Protein AF-A0A847N307-F1 (afdb_monomer_lite)

Foldseek 3Di:
DDPDDDADDLVRQLLQQLVCCLPPCAGLPHHVVQFDDQPVPAWDDDWPDIARAQEFAAQDPLQQALSSRLLLVRNPHFEREHHEAWLPACDDADPPQWDQDFWIKGPDRGHVHHLVSSLVRLLSSLLVQQVVVCLSVLLDDDDRNHAYAYEYEDFPVRCPDPSNCLSLVCLQFVVSPVVSVVSLVVVLVCLVVQSNPSHPSGPSSVSCRPVSVVRGRNSHLHYEYDYDQLDDLVRLLVNLLCCCPVVVGAYAYAAALLQCPDVRLCVLCVVVVVPVWADDNVSSVSGDYNVSVLVSQVVSVVSNVVSVHHYAYEQHFFDKTAPPPPRHDDGIITIAAQSQVVSRVVVVVVVCVSVVNPGAYEYEGHDWLVCCVVCVVVVHGNYHYDSNLVDPCRSNRD

Radius of gyration: 20.8 Å; chains: 1; bounding box: 48×49×60 Å

pLDDT: mean 94.67, std 5.97, range [47.53, 98.81]

Secondary structure (DSSP, 8-state):
--SS--PPPHHHHHHHHHHHHHHHSEETTEEGGGS----S---EEETTEEESSSEEE-SSGGGSSHHHHHHHHHTT--EEEPPPB-S--S----S--EEESSSEEES--S-SS-HHHHHHHHHHHHHHHHHHHHHHTTT--SS-S-EEEEEEES-HHHHTSHHHHHHHHHHH-GGGSHHHHHHHHHHHHHHHTTTTTTSTTTTTHHHHTTGGGTS-S-S-SEEEEEPPTT--HHHHHHHHHHHHHTS--EEEEEE-GGGG-HHHHHHHHHHTT-TTS---SHHHHHSPPHHHHHHHHHHHHHHHHHHT--EEEEE--PEEEE--SSSSSSSEEEEESGGGHHHHHHHHHHHHHHTTT-S-EEE-SS--TTTHHHHHHTT--SEEESSGGGSTTGGGG-

Sequence (398 aa):
MGDIMRPVPFSELISRIVGEYRNHHAIFGIAEEQFYQDAGKQSLSVFNQRCSTPVGPAAGPHTQLAQNIIASYLVGGRFIELKTVQVMDTLEIDKPCIDARDEAYNVEWSTEFTLPKAWDEYAKAWIILHVLEAAMHKGKFEKPSFIFNMSVGYNLEGIKTEKMQQYIDSMIDARKDERFNEYLKELEAMLDEGLFEGTPWEGLEKKLKGISTKISANISPSTTLSTMHGCPPKEIEAICTYMLTEKKVDTFVKLNPTLLGFDAVRKILDDLGFDYITLTRENFEHDLQYTDAIAMLHRLVDLAKKEGRGFGVKLTNTLGSVNDQGVLPGNEMYMSGRSLLPISTKVATLLSKEFGGKLPISYSGGATAFTVKDLFESGIRPITLATDMLKPGGYTRL

Structure (mmCIF, N/CA/C/O backbone):
data_AF-A0A847N307-F1
#
_entry.id   AF-A0A847N307-F1
#
loop_
_atom_site.group_PDB
_atom_site.id
_atom_site.type_symbol
_atom_site.label_atom_id
_atom_site.label_alt_id
_atom_site.label_comp_id
_atom_site.label_asym_id
_atom_site.label_entity_id
_atom_site.label_seq_id
_atom_site.pdbx_PDB_ins_code
_atom_site.Cartn_x
_atom_site.Cartn_y
_atom_site.Cartn_z
_atom_site.occupancy
_atom_site.B_iso_or_equiv
_atom_site.auth_seq_id
_atom_site.auth_comp_id
_atom_site.auth_asym_id
_atom_site.auth_atom_id
_atom_site.pdbx_PDB_model_num
ATOM 1 N N . MET A 1 1 ? -3.988 26.256 -1.787 1.00 47.53 1 MET A N 1
ATOM 2 C CA . MET A 1 1 ? -3.373 25.144 -1.030 1.00 47.53 1 MET A CA 1
ATOM 3 C C . MET A 1 1 ? -1.875 25.373 -1.023 1.00 47.53 1 MET A C 1
ATOM 5 O O . MET A 1 1 ? -1.371 25.864 -2.024 1.00 47.53 1 MET A O 1
ATOM 9 N N . GLY A 1 2 ? -1.203 25.126 0.103 1.00 61.72 2 GLY A N 1
ATOM 10 C CA . GLY A 1 2 ? 0.258 25.203 0.170 1.00 61.72 2 GLY A CA 1
ATOM 11 C C . GLY A 1 2 ? 0.904 23.955 -0.428 1.00 61.72 2 GLY A C 1
ATOM 12 O O . GLY A 1 2 ? 0.270 22.909 -0.494 1.00 61.72 2 GLY A O 1
ATOM 13 N N . ASP A 1 3 ? 2.159 24.091 -0.839 1.00 72.56 3 ASP A N 1
ATOM 14 C CA . ASP A 1 3 ? 2.984 23.020 -1.411 1.00 72.56 3 ASP A CA 1
ATOM 15 C C . ASP A 1 3 ? 3.351 21.940 -0.361 1.00 72.56 3 ASP A C 1
ATOM 17 O O . ASP A 1 3 ? 3.541 20.768 -0.670 1.00 72.56 3 ASP A O 1
ATOM 21 N N . ILE A 1 4 ? 3.358 22.322 0.920 1.00 79.31 4 ILE A N 1
ATOM 22 C CA . ILE A 1 4 ? 3.838 21.497 2.032 1.00 79.31 4 ILE A CA 1
ATOM 23 C C . ILE A 1 4 ? 2.687 20.744 2.704 1.00 79.31 4 ILE A C 1
ATOM 25 O O . ILE A 1 4 ? 1.769 21.364 3.255 1.00 79.31 4 ILE A O 1
ATOM 29 N N . MET A 1 5 ? 2.797 19.415 2.771 1.00 83.00 5 MET A N 1
ATOM 30 C CA . MET A 1 5 ? 1.924 18.587 3.605 1.00 83.00 5 MET A CA 1
ATOM 31 C C . MET A 1 5 ? 2.219 18.810 5.095 1.00 83.00 5 MET A C 1
ATOM 33 O O . MET A 1 5 ? 3.369 18.755 5.540 1.00 83.00 5 MET A O 1
ATOM 37 N N . ARG A 1 6 ? 1.173 19.056 5.891 1.00 86.94 6 ARG A N 1
ATOM 38 C CA . ARG A 1 6 ? 1.279 19.262 7.342 1.00 86.94 6 ARG A CA 1
ATOM 39 C C . ARG A 1 6 ? 0.508 18.163 8.077 1.00 86.94 6 ARG A C 1
ATOM 41 O O . ARG A 1 6 ? -0.706 18.093 7.886 1.00 86.94 6 ARG A O 1
ATOM 48 N N . PRO A 1 7 ? 1.184 17.333 8.893 1.00 89.31 7 PRO A N 1
ATOM 49 C CA . PRO A 1 7 ? 0.517 16.367 9.759 1.00 89.31 7 PRO A CA 1
ATOM 50 C C . PRO A 1 7 ? -0.496 17.052 10.677 1.00 89.31 7 PRO A C 1
ATOM 52 O O . PRO A 1 7 ? -0.248 18.159 11.161 1.00 89.31 7 PRO A O 1
ATOM 55 N N . VAL A 1 8 ? -1.620 16.383 10.923 1.00 94.88 8 VAL A N 1
ATOM 56 C CA . VAL A 1 8 ? -2.653 16.841 11.865 1.00 94.88 8 VAL A CA 1
ATOM 57 C C . VAL A 1 8 ? -2.446 16.121 13.204 1.00 94.88 8 VAL A C 1
ATOM 59 O O . VAL A 1 8 ? -2.172 14.916 13.183 1.00 94.88 8 VAL A O 1
ATOM 62 N N . PRO A 1 9 ? -2.541 16.801 14.361 1.00 97.56 9 PRO A N 1
ATOM 63 C CA . PRO A 1 9 ? -2.496 16.148 15.671 1.00 97.56 9 PRO A CA 1
ATOM 64 C C . PRO A 1 9 ? -3.535 15.025 15.811 1.00 97.56 9 PRO A C 1
ATOM 66 O O . PRO A 1 9 ? -4.590 15.056 15.178 1.00 97.56 9 PRO A O 1
ATOM 69 N N . PHE A 1 10 ? -3.247 14.020 16.641 1.00 98.50 10 PHE A N 1
ATOM 70 C CA . PHE A 1 10 ? -4.081 12.818 16.749 1.00 98.50 10 PHE A CA 1
ATOM 71 C C . PHE A 1 10 ? -5.506 13.108 17.253 1.00 98.50 10 PHE A C 1
ATOM 73 O O . PHE A 1 10 ? -6.468 12.738 16.574 1.00 98.50 10 PHE A O 1
ATOM 80 N N . SER A 1 11 ? -5.669 13.832 18.367 1.00 97.75 11 SER A N 1
ATOM 81 C CA . SER A 1 11 ? -6.998 14.252 18.852 1.00 97.75 11 SER A CA 1
ATOM 82 C C . SER A 1 11 ? -7.751 15.133 17.867 1.00 97.75 11 SER A C 1
ATOM 84 O O . SER A 1 11 ? -8.957 14.958 17.699 1.00 97.75 11 SER A O 1
ATOM 86 N N . GLU A 1 12 ? -7.076 16.065 17.191 1.00 97.94 12 GLU A N 1
ATOM 87 C CA . GLU A 1 12 ? -7.709 16.915 16.175 1.00 97.94 12 GLU A CA 1
ATOM 88 C C . GLU A 1 12 ? -8.236 16.083 15.002 1.00 97.94 12 GLU A C 1
ATOM 90 O O . GLU A 1 12 ? -9.338 16.330 14.506 1.00 97.94 12 GLU A O 1
ATOM 95 N N . LEU A 1 13 ? -7.483 15.062 14.583 1.00 98.06 13 LEU A N 1
ATOM 96 C CA . LEU A 1 13 ? -7.886 14.152 13.518 1.00 98.06 13 LEU A CA 1
ATOM 97 C C . LEU A 1 13 ? -9.151 13.372 13.903 1.00 98.06 13 LEU A C 1
ATOM 99 O O . LEU A 1 13 ? -10.107 13.343 13.128 1.00 98.06 13 LEU A O 1
ATOM 103 N N . ILE A 1 14 ? -9.188 12.799 15.108 1.00 98.19 14 ILE A N 1
ATOM 104 C CA . ILE A 1 14 ? -10.363 12.092 15.637 1.00 98.19 14 ILE A CA 1
ATOM 105 C C . ILE A 1 14 ? -11.556 13.042 15.808 1.00 98.19 14 ILE A C 1
ATOM 107 O O . ILE A 1 14 ? -12.666 12.731 15.375 1.00 98.19 14 ILE A O 1
ATOM 111 N N . SER A 1 15 ? -11.332 14.221 16.387 1.00 97.50 15 SER A N 1
ATOM 112 C CA . SER A 1 15 ? -12.376 15.231 16.595 1.00 97.50 15 SER A CA 1
ATOM 113 C C . SER A 1 15 ? -12.992 15.673 15.272 1.00 97.50 15 SER A C 1
ATOM 115 O O . SER A 1 15 ? -14.204 15.865 15.189 1.00 97.50 15 SER A O 1
ATOM 117 N N . ARG A 1 16 ? -12.182 15.784 14.212 1.00 97.88 16 ARG A N 1
ATOM 118 C CA . ARG A 1 16 ? -12.665 16.082 12.863 1.00 97.88 16 ARG A CA 1
ATOM 119 C C . ARG A 1 16 ? -13.508 14.944 12.291 1.00 97.88 16 ARG A C 1
ATOM 121 O O . ARG A 1 16 ? -14.554 15.232 11.726 1.00 97.88 16 ARG A O 1
ATOM 128 N N . ILE A 1 17 ? -13.092 13.687 12.464 1.00 98.44 17 ILE A N 1
ATOM 129 C CA . ILE A 1 17 ? -13.855 12.507 12.021 1.00 98.44 17 ILE A CA 1
ATOM 130 C C . ILE A 1 17 ? -15.239 12.487 12.670 1.00 98.44 17 ILE A C 1
ATOM 132 O O . ILE A 1 17 ? -16.250 12.443 11.975 1.00 98.44 17 ILE A O 1
ATOM 136 N N . VAL A 1 18 ? -15.292 12.565 14.000 1.00 98.19 18 VAL A N 1
ATOM 137 C CA . VAL A 1 18 ? -16.562 12.545 14.735 1.00 98.19 18 VAL A CA 1
ATOM 138 C C . VAL A 1 18 ? -17.382 13.796 14.433 1.00 98.19 18 VAL A C 1
ATOM 140 O O . VAL A 1 18 ? -18.588 13.703 14.227 1.00 98.19 18 VAL A O 1
ATOM 143 N N . GLY A 1 19 ? -16.751 14.970 14.389 1.00 98.25 19 GLY A N 1
ATOM 144 C CA . GLY A 1 19 ? -17.424 16.233 14.108 1.00 98.25 19 GLY A CA 1
ATOM 145 C C . GLY A 1 19 ? -18.057 16.273 12.719 1.00 98.25 19 GLY A C 1
ATOM 146 O O . GLY A 1 19 ? -19.187 16.736 12.581 1.00 98.25 19 GLY A O 1
ATOM 147 N N . GLU A 1 20 ? -17.370 15.767 11.697 1.00 98.44 20 GLU A N 1
ATOM 148 C CA . GLU A 1 20 ? -17.929 15.646 10.350 1.00 98.44 20 GLU A CA 1
ATOM 149 C C . GLU A 1 20 ? -19.064 14.618 10.321 1.00 98.44 20 GLU A C 1
ATOM 151 O O . GLU A 1 20 ? -20.138 14.911 9.797 1.00 98.44 20 GLU A O 1
ATOM 156 N N . TYR A 1 21 ? -18.886 13.471 10.982 1.00 98.31 21 TYR A N 1
ATOM 157 C CA . TYR A 1 21 ? -19.908 12.431 11.021 1.00 98.31 21 TYR A CA 1
ATOM 158 C C . TYR A 1 21 ? -21.184 12.904 11.727 1.00 98.31 21 TYR A C 1
ATOM 160 O O . TYR A 1 21 ? -22.283 12.709 11.215 1.00 98.31 21 TYR A O 1
ATOM 168 N N . ARG A 1 22 ? -21.039 13.626 12.844 1.00 97.94 22 ARG A N 1
ATOM 169 C CA . ARG A 1 22 ? -22.133 14.258 13.597 1.00 97.94 22 ARG A CA 1
ATOM 170 C C . ARG A 1 22 ? -22.952 15.227 12.747 1.00 97.94 22 ARG A C 1
ATOM 172 O O . ARG A 1 22 ? -24.173 15.239 12.829 1.00 97.94 22 ARG A O 1
ATOM 179 N N . ASN A 1 23 ? -22.274 16.086 11.989 1.00 98.06 23 ASN A N 1
ATOM 180 C CA . ASN A 1 23 ? -22.916 17.224 11.330 1.00 98.06 23 ASN A CA 1
ATOM 181 C C . ASN A 1 23 ? -23.351 16.926 9.892 1.00 98.06 23 ASN A C 1
ATOM 183 O O . ASN A 1 23 ? -24.236 17.602 9.365 1.00 98.06 23 ASN A O 1
ATOM 187 N N . HIS A 1 24 ? -22.709 15.957 9.242 1.00 97.75 24 HIS A N 1
ATOM 188 C CA . HIS A 1 24 ? -22.839 15.727 7.806 1.00 97.75 24 HIS A CA 1
ATOM 189 C C . HIS A 1 24 ? -23.024 14.260 7.424 1.00 97.75 24 HIS A C 1
ATOM 191 O O . HIS A 1 24 ? -23.144 13.991 6.233 1.00 97.75 24 HIS A O 1
ATOM 197 N N . HIS A 1 25 ? -23.047 13.323 8.383 1.00 97.19 25 HIS A N 1
ATOM 198 C CA . HIS A 1 25 ? -23.072 11.884 8.092 1.00 97.19 25 HIS A CA 1
ATOM 199 C C . HIS A 1 25 ? -21.971 11.483 7.100 1.00 97.19 25 HIS A C 1
ATOM 201 O O . HIS A 1 25 ? -22.184 10.701 6.180 1.00 97.19 25 HIS A O 1
ATOM 207 N N . ALA A 1 26 ? -20.782 12.065 7.264 1.00 98.12 26 ALA A N 1
ATOM 208 C CA . ALA A 1 26 ? -19.644 11.837 6.388 1.00 98.12 26 ALA A CA 1
ATOM 209 C C . ALA A 1 26 ? -18.333 11.836 7.177 1.00 98.12 26 ALA A C 1
ATOM 211 O O . ALA A 1 26 ? -18.246 12.414 8.258 1.00 98.12 26 ALA A O 1
ATOM 212 N N . ILE A 1 27 ? -17.303 11.194 6.632 1.00 98.31 27 ILE A N 1
ATOM 213 C CA . ILE A 1 27 ? -15.937 11.247 7.158 1.00 98.31 27 ILE A CA 1
ATOM 214 C C . ILE A 1 27 ? -14.988 11.526 5.991 1.00 98.31 27 ILE A C 1
ATOM 216 O O . ILE A 1 27 ? -14.910 10.744 5.044 1.00 98.31 27 ILE A O 1
ATOM 220 N N . PHE A 1 28 ? -14.260 12.642 6.060 1.00 97.06 28 PHE A N 1
ATOM 221 C CA . PHE A 1 28 ? -13.370 13.141 5.008 1.00 97.06 28 PHE A CA 1
ATOM 222 C C . PHE A 1 28 ? -14.027 13.210 3.620 1.00 97.06 28 PHE A C 1
ATOM 224 O O . PHE A 1 28 ? -13.396 12.918 2.604 1.00 97.06 28 PHE A O 1
ATOM 231 N N . GLY A 1 29 ? -15.296 13.613 3.576 1.00 96.00 29 GLY A N 1
ATOM 232 C CA . GLY A 1 29 ? -16.093 13.737 2.359 1.00 96.00 29 GLY A CA 1
ATOM 233 C C . GLY A 1 29 ? -16.649 12.421 1.812 1.00 96.00 29 GLY A C 1
ATOM 234 O O . GLY A 1 29 ? -17.308 12.450 0.776 1.00 96.00 29 GLY A O 1
ATOM 235 N N . ILE A 1 30 ? -16.412 11.285 2.478 1.00 98.12 30 ILE A N 1
ATOM 236 C CA . ILE A 1 30 ? -17.078 10.016 2.167 1.00 98.12 30 ILE A CA 1
ATOM 237 C C . ILE A 1 30 ? -18.378 9.967 2.961 1.00 98.12 30 ILE A C 1
ATOM 239 O O . ILE A 1 30 ? -18.339 9.986 4.192 1.00 98.12 30 ILE A O 1
ATOM 243 N N . ALA A 1 31 ? -19.513 9.927 2.269 1.00 97.56 31 ALA A N 1
ATOM 244 C CA . ALA A 1 31 ? -20.822 9.878 2.910 1.00 97.56 31 ALA A CA 1
ATOM 245 C C . ALA A 1 31 ? -21.094 8.487 3.517 1.00 97.56 31 ALA A C 1
ATOM 247 O O . ALA A 1 31 ? -20.592 7.480 3.015 1.00 97.56 31 ALA A O 1
ATOM 248 N N . GLU A 1 32 ? -21.883 8.420 4.591 1.00 96.88 32 GLU A N 1
ATOM 249 C CA . GLU A 1 32 ? -22.194 7.188 5.333 1.00 96.88 32 GLU A CA 1
ATOM 250 C C . GLU A 1 32 ? -22.771 6.091 4.424 1.00 96.88 32 GLU A C 1
ATOM 252 O O . GLU A 1 32 ? -22.423 4.917 4.555 1.00 96.88 32 GLU A O 1
ATOM 257 N N . GLU A 1 33 ? -23.590 6.460 3.438 1.00 96.06 33 GLU A N 1
ATOM 258 C CA . GLU A 1 33 ? -24.150 5.545 2.440 1.00 96.06 33 GLU A CA 1
ATOM 259 C C . GLU A 1 33 ? -23.103 4.913 1.508 1.00 96.06 33 GLU A C 1
ATOM 261 O O . GLU A 1 33 ? -23.388 3.911 0.850 1.00 96.06 33 GLU A O 1
ATOM 266 N N . GLN A 1 34 ? -21.896 5.480 1.450 1.00 96.62 34 GLN A N 1
ATOM 267 C CA . GLN A 1 34 ? -20.757 4.964 0.687 1.00 96.62 34 GLN A CA 1
ATOM 268 C C . GLN A 1 34 ? -19.828 4.103 1.548 1.00 96.62 34 GLN A C 1
ATOM 270 O O . GLN A 1 34 ? -18.865 3.538 1.027 1.00 96.62 34 GLN A O 1
ATOM 275 N N . PHE A 1 35 ? -20.088 3.989 2.855 1.00 96.75 35 PHE A N 1
ATOM 276 C CA . PHE A 1 35 ? -19.287 3.137 3.721 1.00 96.75 35 PHE A CA 1
ATOM 277 C C . PHE A 1 35 ? -19.501 1.670 3.359 1.00 96.75 35 PHE A C 1
ATOM 279 O O . PHE A 1 35 ? -20.616 1.143 3.396 1.00 96.75 35 PHE A O 1
ATOM 286 N N . TYR A 1 36 ? -18.405 0.984 3.055 1.00 94.81 36 TYR A N 1
ATOM 287 C CA . TYR A 1 36 ? -18.407 -0.442 2.802 1.00 94.81 36 TYR A CA 1
ATOM 288 C C . TYR A 1 36 ? -18.827 -1.202 4.061 1.00 94.81 36 TYR A C 1
ATOM 290 O O . TYR A 1 36 ? -18.170 -1.148 5.104 1.00 94.81 36 TYR A O 1
ATOM 298 N N . GLN A 1 37 ? -19.919 -1.952 3.933 1.00 89.19 37 GLN A N 1
ATOM 299 C CA . GLN A 1 37 ? -20.442 -2.818 4.980 1.00 89.19 37 GLN A CA 1
ATOM 300 C C . GLN A 1 37 ? -19.886 -4.225 4.793 1.00 89.19 37 GLN A C 1
ATOM 302 O O . GLN A 1 37 ? -20.276 -4.957 3.879 1.00 89.19 37 GLN A O 1
ATOM 307 N N . ASP A 1 38 ? -18.975 -4.616 5.678 1.00 82.69 38 ASP A N 1
ATOM 308 C CA . ASP A 1 38 ? -18.403 -5.951 5.651 1.00 82.69 38 ASP A CA 1
ATOM 309 C C . ASP A 1 38 ? -19.452 -6.992 6.063 1.00 82.69 38 ASP A C 1
ATOM 311 O O . ASP A 1 38 ? -19.857 -7.097 7.222 1.00 82.69 38 ASP A O 1
ATOM 315 N N . ALA A 1 39 ? -19.899 -7.795 5.098 1.00 77.12 39 ALA A N 1
ATOM 316 C CA . ALA A 1 39 ? -20.852 -8.869 5.351 1.00 77.12 39 ALA A CA 1
ATOM 317 C C . ALA A 1 39 ? -20.245 -10.050 6.140 1.00 77.12 39 ALA A C 1
ATOM 319 O O . ALA A 1 39 ? -20.971 -10.997 6.454 1.00 77.12 39 ALA A O 1
ATOM 320 N N . GLY A 1 40 ? -18.931 -10.053 6.410 1.00 68.44 40 GLY A N 1
ATOM 321 C CA . GLY A 1 40 ? -18.233 -11.059 7.218 1.00 68.44 40 GLY A CA 1
ATOM 322 C C . GLY A 1 40 ? -18.150 -12.450 6.581 1.00 68.44 40 GLY A C 1
ATOM 323 O O . GLY A 1 40 ? -17.808 -13.426 7.245 1.00 68.44 40 GLY A O 1
ATOM 324 N N . LYS A 1 41 ? -18.498 -12.573 5.294 1.00 68.69 41 LYS A N 1
ATOM 325 C CA . LYS A 1 41 ? -18.540 -13.855 4.565 1.00 68.69 41 LYS A CA 1
ATOM 326 C C . LYS A 1 41 ? -17.239 -14.187 3.844 1.00 68.69 41 LYS A C 1
ATOM 328 O O . LYS A 1 41 ? -17.062 -15.322 3.407 1.00 68.69 41 LYS A O 1
ATOM 333 N N . GLN A 1 42 ? -16.363 -13.204 3.674 1.00 73.25 42 GLN A N 1
ATOM 334 C CA . GLN A 1 42 ? -15.134 -13.331 2.906 1.00 73.25 42 GLN A CA 1
ATOM 335 C C . GLN A 1 42 ? -13.947 -13.030 3.814 1.00 73.25 42 GLN A C 1
ATOM 337 O O . GLN A 1 42 ? -13.958 -12.083 4.593 1.00 73.25 42 GLN A O 1
ATOM 342 N N . SER A 1 43 ? -12.928 -13.878 3.741 1.00 82.81 43 SER A N 1
ATOM 343 C CA . SER A 1 43 ? -11.650 -13.640 4.395 1.00 82.81 43 SER A CA 1
ATOM 344 C C . SER A 1 43 ? -10.554 -14.106 3.458 1.00 82.81 43 SER A C 1
ATOM 346 O O . SER A 1 43 ? -10.595 -15.224 2.937 1.00 82.81 43 SER A O 1
ATOM 348 N N . LEU A 1 44 ? -9.591 -13.225 3.227 1.00 89.12 44 LEU A N 1
ATOM 349 C CA . LEU A 1 44 ? -8.388 -13.502 2.477 1.00 89.12 44 LEU A CA 1
ATOM 350 C C . LEU A 1 44 ? -7.205 -13.554 3.438 1.00 89.12 44 LEU A C 1
ATOM 352 O O . LEU A 1 44 ? -7.044 -12.662 4.266 1.00 89.12 44 LEU A O 1
ATOM 356 N N . SER A 1 45 ? -6.345 -14.557 3.278 1.00 92.50 45 SER A N 1
ATOM 357 C CA . SER A 1 45 ? -5.024 -14.551 3.899 1.00 92.50 45 SER A CA 1
ATOM 358 C C . SER A 1 45 ? -3.992 -13.955 2.946 1.00 92.50 45 SER A C 1
ATOM 360 O O . SER A 1 45 ? -3.879 -14.400 1.803 1.00 92.50 45 SER A O 1
ATOM 362 N N . VAL A 1 46 ? -3.211 -12.995 3.435 1.00 93.81 46 VAL A N 1
ATOM 363 C CA . VAL A 1 46 ? -1.971 -12.545 2.795 1.00 93.81 46 VAL A CA 1
ATOM 364 C C . VAL A 1 46 ? -0.845 -12.894 3.756 1.00 93.81 46 VAL A C 1
ATOM 366 O O . VAL A 1 46 ? -0.780 -12.363 4.864 1.00 93.81 46 VAL A O 1
ATOM 369 N N . PHE A 1 47 ? -0.015 -13.858 3.357 1.00 93.81 47 PHE A N 1
ATOM 370 C CA . PHE A 1 47 ? 0.921 -14.533 4.257 1.00 93.81 47 PHE A CA 1
ATOM 371 C C . PHE A 1 47 ? 0.215 -15.016 5.541 1.00 93.81 47 PHE A C 1
ATOM 373 O O . PHE A 1 47 ? -0.744 -15.786 5.455 1.00 93.81 47 PHE A O 1
ATOM 380 N N . ASN A 1 48 ? 0.657 -14.559 6.717 1.00 91.12 48 ASN A N 1
ATOM 381 C CA . ASN A 1 48 ? 0.083 -14.915 8.019 1.00 91.12 48 ASN A CA 1
ATOM 382 C C . ASN A 1 48 ? -0.988 -13.929 8.525 1.00 91.12 48 ASN A C 1
ATOM 384 O O . ASN A 1 48 ? -1.505 -14.091 9.632 1.00 91.12 48 ASN A O 1
ATOM 388 N N . GLN A 1 49 ? -1.324 -12.905 7.738 1.00 93.50 49 GLN A N 1
ATOM 389 C CA . GLN A 1 49 ? -2.325 -11.895 8.077 1.00 93.50 49 GLN A CA 1
ATOM 390 C C . GLN A 1 49 ? -3.642 -12.162 7.343 1.00 93.50 49 GLN A C 1
ATOM 392 O O . GLN A 1 49 ? -3.678 -12.906 6.361 1.00 93.50 49 GLN A O 1
ATOM 397 N N . ARG A 1 50 ? -4.738 -11.557 7.817 1.00 92.75 50 ARG A N 1
ATOM 398 C CA . ARG A 1 50 ? -6.060 -11.664 7.189 1.00 92.75 50 ARG A CA 1
ATOM 399 C C . ARG A 1 50 ? -6.655 -10.294 6.913 1.00 92.75 50 ARG A C 1
ATOM 401 O O . ARG A 1 50 ? -6.521 -9.398 7.736 1.00 92.75 50 ARG A O 1
ATOM 408 N N . CYS A 1 51 ? -7.350 -10.182 5.792 1.00 93.06 51 CYS A N 1
ATOM 409 C CA . CYS A 1 51 ? -8.197 -9.048 5.455 1.00 93.06 51 CYS A CA 1
ATOM 410 C C . CYS A 1 51 ? -9.556 -9.530 4.928 1.00 93.06 51 CYS A C 1
ATOM 412 O O . CYS A 1 51 ? -9.677 -1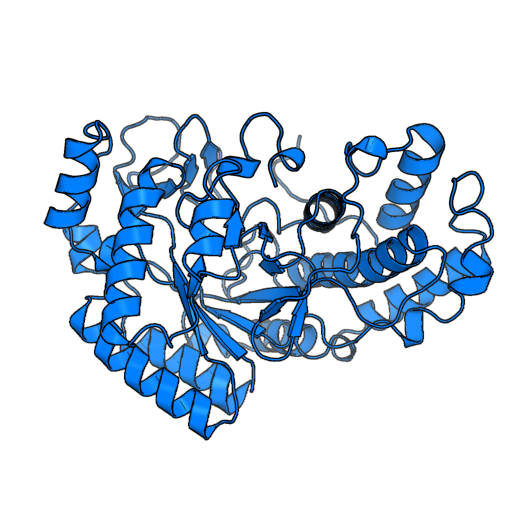0.672 4.473 1.00 93.06 51 CYS A O 1
ATOM 414 N N . SER A 1 52 ? -10.594 -8.698 5.007 1.00 92.56 52 SER A N 1
ATOM 415 C CA . SER A 1 52 ? -11.941 -9.091 4.561 1.00 92.56 52 SER A CA 1
ATOM 416 C C . SER A 1 52 ? -12.232 -8.826 3.085 1.00 92.56 52 SER A C 1
ATOM 418 O O . SER A 1 52 ? -13.103 -9.473 2.506 1.00 92.56 52 SER A O 1
ATOM 420 N N . THR A 1 53 ? -11.454 -7.955 2.440 1.00 92.62 53 THR A N 1
ATOM 421 C CA . THR A 1 53 ? -11.483 -7.730 0.988 1.00 92.62 53 THR A CA 1
ATOM 422 C C . THR A 1 53 ? -10.078 -7.911 0.396 1.00 92.62 53 THR A C 1
ATOM 424 O O . THR A 1 53 ? -9.079 -7.696 1.090 1.00 92.62 53 THR A O 1
ATOM 427 N N . PRO A 1 54 ? -9.953 -8.328 -0.879 1.00 91.69 54 PRO A N 1
ATOM 428 C CA . PRO A 1 54 ? -8.656 -8.486 -1.535 1.00 91.69 54 PRO A CA 1
ATOM 429 C C . PRO A 1 54 ? -8.082 -7.169 -2.076 1.00 91.69 54 PRO A C 1
ATOM 431 O O . PRO A 1 54 ? -7.043 -7.211 -2.735 1.00 91.69 54 PRO A O 1
ATOM 434 N N . VAL A 1 55 ? -8.760 -6.036 -1.850 1.00 95.69 55 VAL A N 1
ATOM 435 C CA . VAL A 1 55 ? -8.470 -4.750 -2.494 1.00 95.69 55 VAL A CA 1
ATOM 436 C C . VAL A 1 55 ? -7.964 -3.700 -1.513 1.00 95.69 55 VAL A C 1
ATOM 438 O O . VAL A 1 55 ? -8.244 -3.753 -0.313 1.00 95.69 55 VAL A O 1
ATOM 441 N N . GLY A 1 56 ? -7.239 -2.712 -2.019 1.00 97.38 56 GLY A N 1
ATOM 442 C CA . GLY A 1 56 ? -6.897 -1.520 -1.255 1.00 97.38 56 GLY A CA 1
ATOM 443 C C . GLY A 1 56 ? -6.059 -0.519 -2.043 1.00 97.38 56 GLY A C 1
ATOM 444 O O . GLY A 1 56 ? -5.844 -0.697 -3.242 1.00 97.38 56 GLY A O 1
ATOM 445 N N . PRO A 1 57 ? -5.601 0.560 -1.404 1.00 98.12 57 PRO A N 1
ATOM 446 C CA . PRO A 1 57 ? -4.753 1.542 -2.060 1.00 98.12 57 PRO A CA 1
ATOM 447 C C . PRO A 1 57 ? -3.306 1.027 -2.191 1.00 98.12 57 PRO A C 1
ATOM 449 O O . PRO A 1 57 ? -2.784 0.355 -1.297 1.00 98.12 57 PRO A O 1
ATOM 452 N N . ALA A 1 58 ? -2.658 1.327 -3.318 1.00 97.06 58 ALA A N 1
ATOM 453 C CA . ALA A 1 58 ? -1.244 1.013 -3.548 1.00 97.06 58 ALA A CA 1
ATOM 454 C C . ALA A 1 58 ? -0.325 2.038 -2.866 1.00 97.06 58 ALA A C 1
ATOM 456 O O . ALA A 1 58 ? -0.773 3.139 -2.539 1.00 97.06 58 ALA A O 1
ATOM 457 N N . ALA A 1 59 ? 0.972 1.727 -2.733 1.00 94.94 59 ALA A N 1
ATOM 458 C CA . ALA A 1 59 ? 1.972 2.713 -2.316 1.00 94.94 59 ALA A CA 1
ATOM 459 C C . ALA A 1 59 ? 1.958 3.926 -3.266 1.00 94.94 59 ALA A C 1
ATOM 461 O O . ALA A 1 59 ? 2.449 3.850 -4.394 1.00 94.94 59 ALA A O 1
ATOM 462 N N . GLY A 1 60 ? 1.395 5.049 -2.814 1.00 92.50 60 GLY A N 1
ATOM 463 C CA . GLY A 1 60 ? 1.098 6.194 -3.672 1.00 92.50 60 GLY A CA 1
ATOM 464 C C . GLY A 1 60 ? 0.429 7.349 -2.917 1.00 92.50 60 GLY A C 1
ATOM 465 O O . GLY A 1 60 ? 0.466 7.381 -1.686 1.00 92.50 60 GLY A O 1
ATOM 466 N N . PRO A 1 61 ? -0.179 8.319 -3.626 1.00 91.62 61 PRO A N 1
ATOM 467 C CA . PRO A 1 61 ? -0.786 9.502 -3.003 1.00 91.62 61 PRO A CA 1
ATOM 468 C C . PRO A 1 61 ? -1.847 9.176 -1.935 1.00 91.62 61 PRO A C 1
ATOM 470 O O . PRO A 1 61 ? -1.962 9.870 -0.922 1.00 91.62 61 PRO A O 1
ATOM 473 N N . HIS A 1 62 ? -2.599 8.088 -2.126 1.00 95.38 62 HIS A N 1
ATOM 474 C CA . HIS A 1 62 ? -3.676 7.653 -1.227 1.00 95.38 62 HIS A CA 1
ATOM 475 C C . HIS A 1 62 ? -3.191 7.051 0.096 1.00 95.38 62 HIS A C 1
ATOM 477 O O . HIS A 1 62 ? -3.998 6.856 0.999 1.00 95.38 62 HIS A O 1
ATOM 483 N N . THR A 1 63 ? -1.895 6.768 0.245 1.00 95.88 63 THR A N 1
ATOM 484 C CA . THR A 1 63 ? -1.339 6.124 1.449 1.00 95.88 63 THR A CA 1
ATOM 485 C C . THR A 1 63 ? -0.229 6.931 2.107 1.00 95.88 63 THR A C 1
ATOM 487 O O . THR A 1 63 ? 0.628 6.377 2.786 1.00 95.88 63 THR A O 1
ATOM 490 N N . GLN A 1 64 ? -0.255 8.251 1.909 1.00 93.00 64 GLN A N 1
ATOM 491 C CA . GLN A 1 64 ? 0.687 9.203 2.501 1.00 93.00 64 GLN A CA 1
ATOM 492 C C . GLN A 1 64 ? 0.153 9.888 3.770 1.00 93.00 64 GLN A C 1
ATOM 494 O O . GLN A 1 64 ? 0.922 10.165 4.683 1.00 93.00 64 GLN A O 1
ATOM 499 N N . LEU A 1 65 ? -1.154 10.153 3.827 1.00 95.69 65 LEU A N 1
ATOM 500 C CA . LEU A 1 65 ? -1.819 10.841 4.937 1.00 95.69 65 LEU A CA 1
ATOM 501 C C . LEU A 1 65 ? -2.765 9.887 5.663 1.00 95.69 65 LEU A C 1
ATOM 503 O O . LEU A 1 65 ? -3.438 9.078 5.016 1.00 95.69 65 LEU A O 1
ATOM 507 N N . ALA A 1 66 ? -2.897 10.037 6.980 1.00 98.06 66 ALA A N 1
ATOM 508 C CA . ALA A 1 66 ? -3.826 9.243 7.773 1.00 98.06 66 ALA A CA 1
ATOM 509 C C . ALA A 1 66 ? -5.270 9.401 7.273 1.00 98.06 66 ALA A C 1
ATOM 511 O O . ALA A 1 66 ? -5.988 8.410 7.154 1.00 98.06 66 ALA A O 1
ATOM 512 N N . GLN A 1 67 ? -5.674 10.619 6.883 1.00 97.44 67 GLN A N 1
ATOM 513 C CA . GLN A 1 67 ? -6.996 10.885 6.302 1.00 97.44 67 GLN A CA 1
ATOM 514 C C . GLN A 1 67 ? -7.245 10.053 5.039 1.00 97.44 67 GLN A C 1
ATOM 516 O O . GLN A 1 67 ? -8.322 9.486 4.878 1.00 97.44 67 GLN A O 1
ATOM 521 N N . ASN A 1 68 ? -6.245 9.958 4.158 1.00 97.25 68 ASN A N 1
ATOM 522 C CA . ASN A 1 68 ? -6.359 9.245 2.885 1.00 97.25 68 ASN A CA 1
ATOM 523 C C . ASN A 1 68 ? -6.466 7.728 3.103 1.00 97.25 68 ASN A C 1
ATOM 525 O O . ASN A 1 68 ? -7.252 7.046 2.439 1.00 97.25 68 ASN A O 1
ATOM 529 N N . ILE A 1 69 ? -5.718 7.208 4.080 1.00 98.62 69 ILE A N 1
ATOM 530 C CA . ILE A 1 69 ? -5.788 5.804 4.491 1.00 98.62 69 ILE A CA 1
ATOM 531 C C . ILE A 1 69 ? -7.170 5.492 5.081 1.00 98.62 69 ILE A C 1
ATOM 533 O O . ILE A 1 69 ? -7.789 4.497 4.703 1.00 98.62 69 ILE A O 1
ATOM 537 N N . ILE A 1 70 ? -7.684 6.364 5.955 1.00 98.69 70 ILE A N 1
ATOM 538 C CA . ILE A 1 70 ? -9.014 6.220 6.559 1.00 98.69 70 ILE A CA 1
ATOM 539 C C . ILE A 1 70 ? -10.107 6.272 5.488 1.00 98.69 70 ILE A C 1
ATOM 541 O O . ILE A 1 70 ? -10.961 5.390 5.455 1.00 98.69 70 ILE A O 1
ATOM 545 N N . ALA A 1 71 ? -10.048 7.232 4.562 1.00 98.38 71 ALA A N 1
ATOM 546 C CA . ALA A 1 71 ? -10.990 7.325 3.448 1.00 98.38 71 ALA A CA 1
ATOM 547 C C . ALA A 1 71 ? -10.982 6.054 2.581 1.00 98.38 71 ALA A C 1
ATOM 549 O O . ALA A 1 71 ? -12.043 5.531 2.251 1.00 98.38 71 ALA A O 1
ATOM 550 N N . SER A 1 72 ? -9.797 5.506 2.286 1.00 98.31 72 SER A N 1
ATOM 551 C CA . SER A 1 72 ? -9.655 4.245 1.542 1.00 98.31 72 SER A CA 1
ATOM 552 C C . SER A 1 72 ? -10.265 3.052 2.284 1.00 98.31 72 SER A C 1
ATOM 554 O O . SER A 1 72 ? -10.859 2.173 1.662 1.00 98.31 72 SER A O 1
ATOM 556 N N . TYR A 1 73 ? -10.138 3.005 3.612 1.00 98.25 73 TYR A N 1
ATOM 557 C CA . TYR A 1 73 ? -10.767 1.966 4.426 1.00 98.25 73 TYR A CA 1
ATOM 558 C C . TYR A 1 73 ? -12.294 2.082 4.419 1.00 98.25 73 TYR A C 1
ATOM 560 O O . TYR A 1 73 ? -12.980 1.072 4.250 1.00 98.25 73 TYR A O 1
ATOM 568 N N . LEU A 1 74 ? -12.835 3.293 4.573 1.00 98.06 74 LEU A N 1
ATOM 569 C CA . LEU A 1 74 ? -14.282 3.512 4.634 1.00 98.06 74 LEU A CA 1
ATOM 570 C C . LEU A 1 74 ? -14.996 2.972 3.394 1.00 98.06 74 LEU A C 1
ATOM 572 O O . LEU A 1 74 ? -16.068 2.400 3.528 1.00 98.06 74 LEU A O 1
ATOM 576 N N . VAL A 1 75 ? -14.373 3.052 2.218 1.00 97.12 75 VAL A N 1
ATOM 577 C CA . VAL A 1 75 ? -14.931 2.554 0.947 1.00 97.12 75 VAL A CA 1
ATOM 578 C C . VAL A 1 75 ? -14.571 1.095 0.623 1.00 97.12 75 VAL A C 1
ATOM 580 O O . VAL A 1 75 ? -14.874 0.616 -0.458 1.00 97.12 75 VAL A O 1
ATOM 583 N N . GLY A 1 76 ? -13.958 0.349 1.549 1.00 95.50 76 GLY A N 1
ATOM 584 C CA . GLY A 1 76 ? -13.761 -1.105 1.401 1.00 95.50 76 GLY A CA 1
ATOM 585 C C . GLY A 1 76 ? -12.320 -1.567 1.194 1.00 95.50 76 GLY A C 1
ATOM 586 O O . GLY A 1 76 ? -12.076 -2.772 1.099 1.00 95.50 76 GLY A O 1
ATOM 587 N N . GLY A 1 77 ? -11.343 -0.657 1.196 1.00 96.81 77 GLY A N 1
ATOM 588 C CA . GLY A 1 77 ? -9.925 -1.010 1.185 1.00 96.81 77 GLY A CA 1
ATOM 589 C C . GLY A 1 77 ? -9.515 -1.764 2.449 1.00 96.81 77 GLY A C 1
ATOM 590 O O . GLY A 1 77 ? -9.722 -1.284 3.565 1.00 96.81 77 GLY A O 1
ATOM 591 N N . ARG A 1 78 ? -8.940 -2.960 2.296 1.00 96.50 78 ARG A N 1
ATOM 592 C CA . ARG A 1 78 ? -8.475 -3.794 3.418 1.00 96.50 78 ARG A CA 1
ATOM 593 C C . ARG A 1 78 ? -7.032 -4.264 3.283 1.00 96.50 78 ARG A C 1
ATOM 595 O O . ARG A 1 78 ? -6.462 -4.682 4.283 1.00 96.50 78 ARG A O 1
ATOM 602 N N . PHE A 1 79 ? -6.409 -4.157 2.113 1.00 97.56 79 PHE A N 1
ATOM 603 C CA . PHE A 1 79 ? -4.957 -4.300 1.975 1.00 97.56 79 PHE A CA 1
ATOM 604 C C . PHE A 1 79 ? -4.328 -2.941 1.659 1.00 97.56 79 PHE A C 1
ATOM 606 O O . PHE A 1 79 ? -4.340 -2.493 0.516 1.00 97.56 79 PHE A O 1
ATOM 613 N N . ILE A 1 80 ? -3.821 -2.261 2.685 1.00 98.50 80 ILE A N 1
ATOM 614 C CA . ILE A 1 80 ? -3.298 -0.897 2.593 1.00 98.50 80 ILE A CA 1
ATOM 615 C C . ILE A 1 80 ? -1.786 -0.975 2.439 1.00 98.50 80 ILE A C 1
ATOM 617 O O . ILE A 1 80 ? -1.060 -1.302 3.381 1.00 98.50 80 ILE A O 1
ATOM 621 N N . GLU A 1 81 ? -1.309 -0.673 1.237 1.00 97.94 81 GLU A N 1
ATOM 622 C CA . GLU A 1 81 ? 0.118 -0.584 0.977 1.00 97.94 81 GLU A CA 1
ATOM 623 C C . GLU A 1 81 ? 0.605 0.848 1.196 1.00 97.94 81 GLU A C 1
ATOM 625 O O . GLU A 1 81 ? 0.256 1.771 0.460 1.00 97.94 81 GLU A O 1
ATOM 630 N N . LEU A 1 82 ? 1.402 1.033 2.242 1.00 97.94 82 LEU A N 1
ATOM 631 C CA . LEU A 1 82 ? 1.841 2.350 2.694 1.00 97.94 82 LEU A CA 1
ATOM 632 C C . LEU A 1 82 ? 2.825 2.973 1.702 1.00 97.94 82 LEU A C 1
ATOM 634 O O . LEU A 1 82 ? 3.582 2.263 1.036 1.00 97.94 82 LEU A O 1
ATOM 638 N N . LYS A 1 83 ? 2.831 4.307 1.597 1.00 95.62 83 LYS A N 1
ATOM 639 C CA . LYS A 1 83 ? 3.730 5.021 0.684 1.00 95.62 83 LYS A CA 1
ATOM 640 C C . LYS A 1 83 ? 5.187 4.678 1.012 1.00 95.62 83 LYS A C 1
ATOM 642 O O . LYS A 1 83 ? 5.596 4.682 2.174 1.00 95.62 83 LYS A O 1
ATOM 647 N N . THR A 1 84 ? 5.955 4.385 -0.039 1.00 94.69 84 THR A N 1
ATOM 648 C CA . THR A 1 84 ? 7.361 3.985 0.062 1.00 94.69 84 THR A CA 1
ATOM 649 C C . THR A 1 84 ? 8.186 5.038 0.785 1.00 94.69 84 THR A C 1
ATOM 651 O O . THR A 1 84 ? 8.244 6.193 0.353 1.00 94.69 84 THR A O 1
ATOM 654 N N . VAL A 1 85 ? 8.872 4.607 1.840 1.00 94.81 85 VAL A N 1
ATOM 655 C CA . VAL A 1 85 ? 9.873 5.413 2.535 1.00 94.81 85 VAL A CA 1
ATOM 656 C C . VAL A 1 85 ? 11.291 5.035 2.113 1.00 94.81 85 VAL A C 1
ATOM 658 O O . VAL A 1 85 ? 11.558 3.902 1.700 1.00 94.81 85 VAL A O 1
ATOM 661 N N . GLN A 1 86 ? 12.211 5.988 2.226 1.00 92.62 86 GLN A N 1
ATOM 662 C CA . GLN A 1 86 ? 13.621 5.793 1.906 1.00 92.62 86 GLN A CA 1
ATOM 663 C C . GLN A 1 86 ? 14.525 6.659 2.786 1.00 92.62 86 GLN A C 1
ATOM 665 O O . GLN A 1 86 ? 14.061 7.543 3.502 1.00 92.62 86 GLN A O 1
ATOM 670 N N . VAL A 1 87 ? 15.837 6.425 2.697 1.00 91.38 87 VAL A N 1
ATOM 671 C CA . VAL A 1 87 ? 16.841 7.194 3.446 1.00 91.38 87 VAL A CA 1
ATOM 672 C C . VAL A 1 87 ? 16.893 8.671 3.028 1.00 91.38 87 VAL A C 1
ATOM 674 O O . VAL A 1 87 ? 17.267 9.512 3.838 1.00 91.38 87 VAL A O 1
ATOM 677 N N . MET A 1 88 ? 16.521 9.020 1.797 1.00 87.50 88 MET A N 1
ATOM 678 C CA . MET A 1 88 ? 16.410 10.415 1.354 1.00 87.50 88 MET A CA 1
ATOM 679 C C . MET A 1 88 ? 14.998 10.936 1.645 1.00 87.50 88 MET A C 1
ATOM 681 O O . MET A 1 88 ? 14.105 10.799 0.817 1.00 87.50 88 MET A O 1
ATOM 685 N N . ASP A 1 89 ? 14.793 11.497 2.837 1.00 84.19 89 ASP A N 1
ATOM 686 C CA . ASP A 1 89 ? 13.469 11.843 3.378 1.00 84.19 89 ASP A CA 1
ATOM 687 C C . ASP A 1 89 ? 13.224 13.360 3.518 1.00 84.19 89 ASP A C 1
ATOM 689 O O . ASP A 1 89 ? 12.285 13.800 4.178 1.00 84.19 89 ASP A O 1
ATOM 693 N N . THR A 1 90 ? 14.070 14.164 2.872 1.00 83.75 90 THR A N 1
ATOM 694 C CA . THR A 1 90 ? 13.962 15.629 2.761 1.00 83.75 90 THR A CA 1
ATOM 695 C C . THR A 1 90 ? 14.124 16.052 1.301 1.00 83.75 90 THR A C 1
ATOM 697 O O . THR A 1 90 ? 15.046 16.791 0.957 1.00 83.75 90 THR A O 1
ATOM 700 N N . LEU A 1 91 ? 13.292 15.494 0.423 1.00 76.31 91 LEU A N 1
ATOM 701 C CA . LEU A 1 91 ? 13.341 15.785 -1.007 1.00 76.31 91 LEU A CA 1
ATOM 702 C C . LEU A 1 91 ? 12.605 17.082 -1.335 1.00 76.31 91 LEU A C 1
ATOM 704 O O . LEU A 1 91 ? 11.503 17.321 -0.842 1.00 76.31 91 LEU A O 1
ATOM 708 N N . GLU A 1 92 ? 13.197 17.875 -2.221 1.00 81.00 92 GLU A N 1
ATOM 709 C CA . GLU A 1 92 ? 12.488 18.923 -2.947 1.00 81.00 92 GLU A CA 1
ATOM 710 C C . GLU A 1 92 ? 11.934 18.309 -4.233 1.00 81.00 92 GLU A C 1
ATOM 712 O O . GLU A 1 92 ? 12.658 17.653 -4.983 1.00 81.00 92 GLU A O 1
ATOM 717 N N . ILE A 1 93 ? 10.628 18.458 -4.444 1.00 81.75 93 ILE A N 1
ATOM 718 C CA . ILE A 1 93 ? 9.910 17.839 -5.557 1.00 81.75 93 ILE A CA 1
ATOM 719 C C . ILE A 1 93 ? 9.392 18.952 -6.451 1.00 81.75 93 ILE A C 1
ATOM 721 O O . ILE A 1 93 ? 8.571 19.760 -6.017 1.00 81.75 93 ILE A O 1
ATOM 725 N N . ASP A 1 94 ? 9.835 18.959 -7.704 1.00 87.06 94 ASP A N 1
ATOM 726 C CA . ASP A 1 94 ? 9.324 19.890 -8.702 1.00 87.06 94 ASP A CA 1
ATOM 727 C C . ASP A 1 94 ? 7.844 19.602 -8.990 1.00 87.06 94 ASP A C 1
ATOM 729 O O . ASP A 1 94 ? 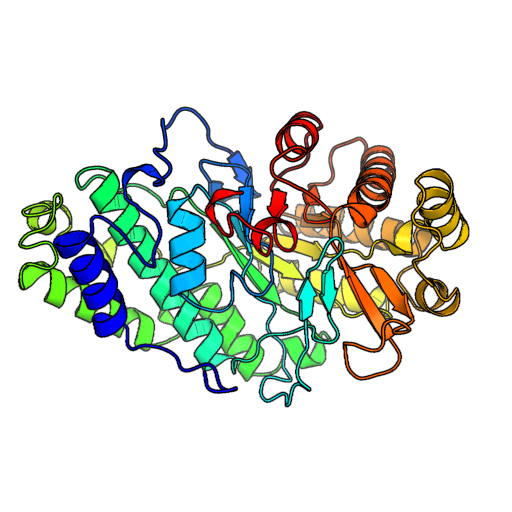7.442 18.454 -9.208 1.00 87.06 94 ASP A O 1
ATOM 733 N N . LYS A 1 95 ? 7.017 20.655 -8.992 1.00 88.25 95 LYS A N 1
ATOM 734 C CA . LYS A 1 95 ? 5.563 20.556 -9.193 1.00 88.25 95 LYS A CA 1
ATOM 735 C C . LYS A 1 95 ? 5.126 21.240 -10.499 1.00 88.25 95 LYS A C 1
ATOM 737 O O . LYS A 1 95 ? 5.668 22.291 -10.837 1.00 88.25 95 LYS A O 1
ATOM 742 N N . PRO A 1 96 ? 4.113 20.702 -11.208 1.00 91.56 96 PRO A N 1
ATOM 743 C CA . PRO A 1 96 ? 3.351 19.491 -10.884 1.00 91.56 96 PRO A CA 1
ATOM 744 C C . PRO A 1 96 ? 4.190 18.214 -11.045 1.00 91.56 96 PRO A C 1
ATOM 746 O O . PRO A 1 96 ? 4.963 18.092 -11.986 1.00 91.56 96 PRO A O 1
ATOM 749 N N . CYS A 1 97 ? 4.021 17.257 -10.127 1.00 91.25 97 CYS A N 1
ATOM 750 C CA . CYS A 1 97 ? 4.774 15.996 -10.124 1.00 91.25 97 CYS A CA 1
ATOM 751 C C . CYS A 1 97 ? 3.950 14.774 -10.567 1.00 91.25 97 CYS A C 1
ATOM 753 O O . CYS A 1 97 ? 4.509 13.689 -10.741 1.00 91.25 97 CYS A O 1
ATOM 755 N N . ILE A 1 98 ? 2.633 14.944 -10.732 1.00 93.31 98 ILE A N 1
ATOM 756 C CA . ILE A 1 98 ? 1.681 13.922 -11.177 1.00 93.31 98 ILE A CA 1
ATOM 757 C C . ILE A 1 98 ? 0.699 14.564 -12.160 1.00 93.31 98 ILE A C 1
ATOM 759 O O . ILE A 1 98 ? 0.120 15.610 -11.868 1.00 93.31 98 ILE A O 1
ATOM 763 N N . ASP A 1 99 ? 0.473 13.902 -13.288 1.00 94.19 99 ASP A N 1
ATOM 764 C CA . ASP A 1 99 ? -0.562 14.215 -14.270 1.00 94.19 99 ASP A CA 1
ATOM 765 C C . ASP A 1 99 ? -1.411 12.960 -14.501 1.00 94.19 99 ASP A C 1
ATOM 767 O O . ASP A 1 99 ? -0.903 11.966 -15.006 1.00 94.19 99 ASP A O 1
ATOM 771 N N . ALA A 1 100 ? -2.685 12.971 -14.097 1.00 93.25 100 ALA A N 1
ATOM 772 C CA . ALA A 1 100 ? -3.560 11.792 -14.081 1.00 93.25 100 ALA A CA 1
ATOM 773 C C . ALA A 1 100 ? -4.822 11.991 -14.936 1.00 93.25 100 ALA A C 1
ATOM 775 O O . ALA A 1 100 ? -5.941 11.979 -14.423 1.00 93.25 100 ALA A O 1
ATOM 776 N N . ARG A 1 101 ? -4.632 12.199 -16.245 1.00 87.62 101 ARG A N 1
ATOM 777 C CA . ARG A 1 101 ? -5.717 12.384 -17.224 1.00 87.62 101 ARG A CA 1
ATOM 778 C C . ARG A 1 101 ? -6.401 11.053 -17.554 1.00 87.62 101 ARG A C 1
ATOM 780 O O . ARG A 1 101 ? -7.407 10.703 -16.938 1.00 87.62 101 ARG A O 1
ATOM 787 N N . ASP A 1 102 ? -5.863 10.306 -18.516 1.00 85.69 102 ASP A N 1
ATOM 788 C CA . ASP A 1 102 ? -6.336 8.956 -18.838 1.00 85.69 102 ASP A CA 1
ATOM 789 C C . ASP A 1 102 ? -5.344 7.903 -18.335 1.00 85.69 102 ASP A C 1
ATOM 791 O O . ASP A 1 102 ? -5.623 7.190 -17.364 1.00 85.69 102 ASP A O 1
ATOM 795 N N . GLU A 1 103 ? -4.150 7.859 -18.914 1.00 92.88 103 GLU A N 1
ATOM 796 C CA . GLU A 1 103 ? -2.969 7.381 -18.205 1.00 92.88 103 GLU A CA 1
ATOM 797 C C . GLU A 1 103 ? -2.585 8.383 -17.110 1.00 92.88 103 GLU A C 1
ATOM 799 O O . GLU A 1 103 ? -2.932 9.567 -17.170 1.00 92.88 103 GLU A O 1
ATOM 804 N N . ALA A 1 104 ? -1.871 7.897 -16.097 1.00 95.06 104 ALA A N 1
ATOM 805 C CA . ALA A 1 104 ? -1.212 8.773 -15.146 1.00 95.06 104 ALA A CA 1
ATOM 806 C C . ALA A 1 104 ? 0.297 8.707 -15.319 1.00 95.06 104 ALA A C 1
ATOM 808 O O . ALA A 1 104 ? 0.864 7.625 -15.455 1.00 95.06 104 ALA A O 1
ATOM 809 N N . TYR A 1 105 ? 0.923 9.870 -15.261 1.00 95.50 105 TYR A N 1
ATOM 810 C CA . TYR A 1 105 ? 2.356 10.061 -15.347 1.00 95.50 105 TYR A CA 1
ATOM 811 C C . TYR A 1 105 ? 2.842 10.729 -14.069 1.00 95.50 105 TYR A C 1
ATOM 813 O O . TYR A 1 105 ? 2.197 11.645 -13.558 1.00 95.50 105 TYR A O 1
ATOM 821 N N . ASN A 1 106 ? 3.975 10.278 -13.546 1.00 93.88 106 ASN A N 1
ATOM 822 C CA . ASN A 1 106 ? 4.644 10.911 -12.416 1.00 93.88 106 ASN A CA 1
ATOM 823 C C . ASN A 1 106 ? 6.145 11.064 -12.673 1.00 93.88 106 ASN A C 1
ATOM 825 O O . ASN A 1 106 ? 6.721 10.331 -13.471 1.00 93.88 106 ASN A O 1
ATOM 829 N N . VAL A 1 107 ? 6.775 12.000 -11.970 1.00 90.75 107 VAL A N 1
ATOM 830 C CA . VAL A 1 107 ? 8.239 12.226 -11.984 1.00 90.75 107 VAL A CA 1
ATOM 831 C C . VAL A 1 107 ? 8.871 12.053 -10.592 1.00 90.75 107 VAL A C 1
ATOM 833 O O . VAL A 1 107 ? 10.066 12.243 -10.400 1.00 90.75 107 VAL A O 1
ATOM 836 N N . GLU A 1 108 ? 8.051 11.663 -9.614 1.00 79.81 108 GLU A N 1
ATOM 837 C CA . GLU A 1 108 ? 8.351 11.540 -8.181 1.00 79.81 108 GLU A CA 1
ATOM 838 C C . GLU A 1 108 ? 8.097 10.097 -7.705 1.00 79.81 108 GLU A C 1
ATOM 840 O O . GLU A 1 108 ? 7.232 9.419 -8.257 1.00 79.81 108 GLU A O 1
ATOM 845 N N . TRP A 1 109 ? 8.820 9.609 -6.691 1.00 65.88 109 TRP A N 1
ATOM 846 C CA . TRP A 1 109 ? 8.901 8.173 -6.378 1.00 65.88 109 TRP A CA 1
ATOM 847 C C . TRP A 1 109 ? 8.674 7.779 -4.915 1.00 65.88 109 TRP A C 1
ATOM 849 O O . TRP A 1 109 ? 8.430 6.610 -4.612 1.00 65.88 109 TRP A O 1
ATOM 859 N N . SER A 1 110 ? 8.755 8.720 -3.989 1.00 70.38 110 SER A N 1
ATOM 860 C CA . SER A 1 110 ? 8.873 8.510 -2.551 1.00 70.38 110 SER A CA 1
ATOM 861 C C . SER A 1 110 ? 7.967 9.444 -1.752 1.00 70.38 110 SER A C 1
ATOM 863 O O . SER A 1 110 ? 7.144 10.182 -2.280 1.00 70.38 110 SER A O 1
ATOM 865 N N . THR A 1 111 ? 7.963 9.293 -0.438 1.00 80.19 111 THR A N 1
ATOM 866 C CA . THR A 1 111 ? 7.135 10.139 0.418 1.00 80.19 111 THR A CA 1
ATOM 867 C C . THR A 1 111 ? 7.663 11.582 0.471 1.00 80.19 111 THR A C 1
ATOM 869 O O . THR A 1 111 ? 8.868 11.811 0.506 1.00 80.19 111 THR A O 1
ATOM 872 N N . GLU A 1 112 ? 6.750 12.554 0.527 1.00 85.19 112 GLU A N 1
ATOM 873 C CA . GLU A 1 112 ? 7.032 13.958 0.870 1.00 85.19 112 GLU A CA 1
ATOM 874 C C . GLU A 1 112 ? 7.294 14.130 2.381 1.00 85.19 112 GLU A C 1
ATOM 876 O O . GLU A 1 112 ? 7.677 15.207 2.842 1.00 85.19 112 GLU A O 1
ATOM 881 N N . PHE A 1 113 ? 7.070 13.082 3.183 1.00 90.62 113 PHE A N 1
ATOM 882 C CA . PHE A 1 113 ? 7.315 13.094 4.616 1.00 90.62 113 PHE A CA 1
ATOM 883 C C . PHE A 1 113 ? 8.673 12.525 4.998 1.00 90.62 113 PHE A C 1
ATOM 885 O O . PHE A 1 113 ? 9.140 11.519 4.475 1.00 90.62 113 PHE A O 1
ATOM 892 N N . THR A 1 114 ? 9.252 13.133 6.031 1.00 94.06 114 THR A N 1
ATOM 893 C CA . THR A 1 114 ? 10.374 12.540 6.755 1.00 94.06 114 THR A CA 1
ATOM 894 C C . THR A 1 114 ? 9.958 11.206 7.377 1.00 94.06 114 THR A C 1
ATOM 896 O O . THR A 1 114 ? 8.778 11.000 7.681 1.00 94.06 114 THR A O 1
ATOM 899 N N . LEU A 1 115 ? 10.914 10.318 7.655 1.00 96.19 115 LEU A N 1
ATOM 900 C CA . LEU A 1 115 ? 10.624 9.010 8.264 1.00 96.19 115 LEU A CA 1
ATOM 901 C C . LEU A 1 115 ? 9.788 9.112 9.558 1.00 96.19 115 LEU A C 1
ATOM 903 O O . LEU A 1 115 ? 8.803 8.377 9.675 1.00 96.19 115 LEU A O 1
ATOM 907 N N . PRO A 1 116 ? 10.073 10.045 10.497 1.00 96.50 116 PRO A N 1
ATOM 908 C CA . PRO A 1 116 ? 9.258 10.196 11.700 1.00 96.50 116 PRO A CA 1
ATOM 909 C C . PRO A 1 116 ? 7.826 10.658 11.425 1.00 96.50 116 PRO A C 1
ATOM 911 O O . PRO A 1 116 ? 6.936 10.267 12.177 1.00 96.50 116 PRO A O 1
ATOM 914 N N . LYS A 1 117 ? 7.605 11.474 10.380 1.00 96.00 117 LYS A N 1
ATOM 915 C CA . LYS A 1 117 ? 6.276 11.958 9.964 1.00 96.00 117 LYS A CA 1
ATOM 916 C C . LYS A 1 117 ? 5.486 10.879 9.227 1.00 96.00 117 LYS A C 1
ATOM 918 O O . LYS A 1 117 ? 4.295 10.742 9.464 1.00 96.00 117 LYS A O 1
ATOM 923 N N . ALA A 1 118 ? 6.142 10.093 8.374 1.00 96.69 118 ALA A N 1
ATOM 924 C CA . ALA A 1 118 ? 5.505 8.959 7.714 1.00 96.69 118 ALA A CA 1
ATOM 925 C C . ALA A 1 118 ? 5.020 7.939 8.755 1.00 96.69 118 ALA A C 1
ATOM 927 O O . ALA A 1 118 ? 3.856 7.548 8.740 1.00 96.69 118 ALA A O 1
ATOM 928 N N . TRP A 1 119 ? 5.880 7.575 9.716 1.00 98.19 119 TRP A N 1
ATOM 929 C CA . TRP A 1 119 ? 5.475 6.713 10.831 1.00 98.19 119 TRP A CA 1
ATOM 930 C C . TRP A 1 119 ? 4.314 7.316 11.638 1.00 98.19 119 TRP A C 1
ATOM 932 O O . TRP A 1 119 ? 3.373 6.598 11.963 1.00 98.19 119 TRP A O 1
ATOM 942 N N . ASP A 1 120 ? 4.354 8.627 11.905 1.00 98.25 120 ASP A N 1
ATOM 943 C CA . ASP A 1 120 ? 3.313 9.363 12.638 1.00 98.25 120 ASP A CA 1
ATOM 944 C C . ASP A 1 120 ? 1.927 9.137 12.025 1.00 98.25 120 ASP A C 1
ATOM 946 O O . ASP A 1 120 ? 0.990 8.716 12.699 1.00 98.25 120 ASP A O 1
ATOM 950 N N . GLU A 1 121 ? 1.809 9.353 10.716 1.00 98.31 121 GLU A N 1
ATOM 951 C CA . GLU A 1 121 ? 0.551 9.197 9.989 1.00 98.31 121 GLU A CA 1
ATOM 952 C C . GLU A 1 121 ? 0.075 7.741 9.965 1.00 98.31 121 GLU A C 1
ATOM 954 O O . GLU A 1 121 ? -1.120 7.473 10.115 1.00 98.31 121 GLU A O 1
ATOM 959 N N . TYR A 1 122 ? 0.997 6.785 9.841 1.00 98.62 122 TYR A N 1
ATOM 960 C CA . TYR A 1 122 ? 0.659 5.363 9.829 1.00 98.62 122 TYR A CA 1
ATOM 961 C C . TYR A 1 122 ? 0.200 4.871 11.205 1.00 98.62 122 TYR A C 1
ATOM 963 O O . TYR A 1 122 ? -0.786 4.139 11.282 1.00 98.62 122 TYR A O 1
ATOM 971 N N . ALA A 1 123 ? 0.835 5.314 12.292 1.00 98.75 123 ALA A N 1
ATOM 972 C CA . ALA A 1 123 ? 0.418 4.989 13.654 1.00 98.75 123 ALA A CA 1
ATOM 973 C C . ALA A 1 123 ? -0.968 5.570 13.980 1.00 98.75 123 ALA A C 1
ATOM 975 O O . ALA A 1 123 ? -1.830 4.854 14.498 1.00 98.75 123 ALA A O 1
ATOM 976 N N . LYS A 1 124 ? -1.227 6.834 13.610 1.00 98.81 124 LYS A N 1
ATOM 977 C CA . LYS A 1 124 ? -2.550 7.460 13.778 1.00 98.81 124 LYS A CA 1
ATOM 978 C C . LYS A 1 124 ? -3.625 6.706 13.001 1.00 98.81 124 LYS A C 1
ATOM 980 O O . LYS A 1 124 ? -4.647 6.343 13.578 1.00 98.81 124 LYS A O 1
ATOM 985 N N . ALA A 1 125 ? -3.393 6.441 11.711 1.00 98.81 125 ALA A N 1
ATOM 986 C CA . ALA A 1 125 ? -4.340 5.706 10.877 1.00 98.81 125 ALA A CA 1
ATOM 987 C C . ALA A 1 125 ? -4.614 4.310 11.447 1.00 98.81 125 ALA A C 1
ATOM 989 O O . ALA A 1 125 ? -5.768 3.910 11.558 1.00 98.81 125 ALA A O 1
ATOM 990 N N . TRP A 1 126 ? -3.568 3.597 11.869 1.00 98.75 126 TRP A N 1
ATOM 991 C CA . TRP A 1 126 ? -3.687 2.279 12.480 1.00 98.75 126 TRP A CA 1
ATOM 992 C C . TRP A 1 126 ? -4.621 2.297 13.693 1.00 98.75 126 TRP A C 1
ATOM 994 O O . TRP A 1 126 ? -5.596 1.547 13.721 1.00 98.75 126 TRP A O 1
ATOM 1004 N N . ILE A 1 127 ? -4.378 3.189 14.657 1.00 98.75 127 ILE A N 1
ATOM 1005 C CA . ILE A 1 127 ? -5.193 3.309 15.875 1.00 98.75 127 ILE A CA 1
ATOM 1006 C C . ILE A 1 127 ? -6.635 3.711 15.536 1.00 98.75 127 ILE A C 1
ATOM 1008 O O . ILE A 1 127 ? -7.579 3.078 16.008 1.00 98.75 127 ILE A O 1
ATOM 1012 N N . ILE A 1 128 ? -6.821 4.721 14.683 1.00 98.75 128 ILE A N 1
ATOM 1013 C CA . ILE A 1 128 ? -8.151 5.227 14.322 1.00 98.75 128 ILE A CA 1
ATOM 1014 C C . ILE A 1 128 ? -8.982 4.156 13.618 1.00 98.75 128 ILE A C 1
ATOM 1016 O O . ILE A 1 128 ? -10.162 4.002 13.922 1.00 98.75 128 ILE A O 1
ATOM 1020 N N . LEU A 1 129 ? -8.382 3.375 12.718 1.00 98.50 129 LEU A N 1
ATOM 1021 C CA . LEU A 1 129 ? -9.098 2.315 12.014 1.00 98.50 129 LEU A CA 1
ATOM 1022 C C . LEU A 1 129 ? -9.582 1.200 12.946 1.00 98.50 129 LEU A C 1
ATOM 1024 O O . LEU A 1 129 ? -10.665 0.669 12.722 1.00 98.50 129 LEU A O 1
ATOM 1028 N N . HIS A 1 130 ? -8.852 0.885 14.022 1.00 97.94 130 HIS A N 1
ATOM 1029 C CA . HIS A 1 130 ? -9.345 -0.061 15.033 1.00 97.94 130 HIS A CA 1
ATOM 1030 C C . HIS A 1 130 ? -10.611 0.462 15.721 1.00 97.94 130 HIS A C 1
ATOM 1032 O O . HIS A 1 130 ? -11.558 -0.292 15.945 1.00 97.94 130 HIS A O 1
ATOM 1038 N N . VAL A 1 131 ? -10.636 1.758 16.041 1.00 97.75 131 VAL A N 1
ATOM 1039 C CA . VAL A 1 131 ? -11.777 2.413 16.691 1.00 97.75 131 VAL A CA 1
ATOM 1040 C C . VAL A 1 131 ? -12.971 2.492 15.743 1.00 97.75 131 VAL A C 1
ATOM 1042 O O . VAL A 1 131 ? -14.077 2.122 16.134 1.00 97.75 131 VAL A O 1
ATOM 1045 N N . LEU A 1 132 ? -12.749 2.913 14.494 1.00 97.44 132 LEU A N 1
ATOM 1046 C CA . LEU A 1 132 ? -13.792 2.989 13.471 1.00 97.44 132 LEU A CA 1
ATOM 1047 C C . LEU A 1 132 ? -14.386 1.615 13.166 1.00 97.44 132 LEU A C 1
ATOM 1049 O O . LEU A 1 132 ? -15.606 1.475 13.169 1.00 97.44 132 LEU A O 1
ATOM 1053 N N . GLU A 1 133 ? -13.553 0.587 12.985 1.00 95.69 133 GLU A N 1
ATOM 1054 C CA . GLU A 1 133 ? -14.026 -0.782 12.774 1.00 95.69 133 GLU A CA 1
ATOM 1055 C C . GLU A 1 133 ? -14.911 -1.248 13.937 1.00 95.69 133 GLU A C 1
ATOM 1057 O O . GLU A 1 133 ? -16.010 -1.770 13.734 1.00 95.69 133 GLU A O 1
ATOM 1062 N N . ALA A 1 134 ? -14.464 -1.017 15.172 1.00 95.69 134 ALA A N 1
ATOM 1063 C CA . ALA A 1 134 ? -15.217 -1.405 16.352 1.00 95.69 134 ALA A CA 1
ATOM 1064 C C . ALA A 1 134 ? -16.544 -0.632 16.475 1.00 95.69 134 ALA A C 1
ATOM 1066 O O . ALA A 1 134 ? -17.567 -1.227 16.831 1.00 95.69 134 ALA A O 1
ATOM 1067 N N . ALA A 1 135 ? -16.560 0.666 16.156 1.00 95.44 135 ALA A N 1
ATOM 1068 C CA . ALA A 1 135 ? -17.762 1.499 16.161 1.00 95.44 135 ALA A CA 1
ATOM 1069 C C . ALA A 1 135 ? -18.774 1.047 15.091 1.00 95.44 135 ALA A C 1
ATOM 1071 O O . ALA A 1 135 ? -19.934 0.772 15.417 1.00 95.44 135 ALA A O 1
ATOM 1072 N N . MET A 1 136 ? -18.320 0.843 13.849 1.00 93.81 136 MET A N 1
ATOM 1073 C CA . MET A 1 136 ? -19.129 0.319 12.739 1.00 93.81 136 MET A CA 1
ATOM 1074 C C . MET A 1 136 ? -19.707 -1.073 13.053 1.00 93.81 136 MET A C 1
ATOM 1076 O O . MET A 1 136 ? -20.839 -1.385 12.680 1.00 93.81 136 MET A O 1
ATOM 1080 N N . HIS A 1 137 ? -18.995 -1.886 13.838 1.00 93.12 137 HIS A N 1
ATOM 1081 C CA . HIS A 1 137 ? -19.455 -3.192 14.322 1.00 93.12 137 HIS A CA 1
ATOM 1082 C C . HIS A 1 137 ? -20.139 -3.155 15.705 1.00 93.12 137 HIS A C 1
ATOM 1084 O O . HIS A 1 137 ? -20.201 -4.167 16.414 1.00 93.12 137 HIS A O 1
ATOM 1090 N N . LYS A 1 138 ? -20.721 -2.013 16.099 1.00 93.62 138 LYS A N 1
ATOM 1091 C CA . LYS A 1 138 ? -21.548 -1.851 17.317 1.00 93.62 138 LYS A CA 1
ATOM 1092 C C . LYS A 1 138 ? -20.815 -2.197 18.624 1.00 93.62 138 LYS A C 1
ATOM 1094 O O . LYS A 1 138 ? -21.418 -2.730 19.572 1.00 93.62 138 LYS A O 1
ATOM 1099 N N . GLY A 1 139 ? -19.520 -1.894 18.670 1.00 91.81 139 GLY A N 1
ATOM 1100 C CA . GLY A 1 139 ? -18.603 -2.132 19.784 1.00 91.81 139 GLY A CA 1
ATOM 1101 C C . GLY A 1 139 ? -17.915 -3.500 19.765 1.00 91.81 139 GLY A C 1
ATOM 1102 O O . GLY A 1 139 ? -17.265 -3.860 20.744 1.00 91.81 139 GLY A O 1
ATOM 1103 N N . LYS A 1 140 ? -18.081 -4.298 18.703 1.00 89.75 140 LYS A N 1
ATOM 1104 C CA . LYS A 1 140 ? -17.418 -5.602 18.571 1.00 89.75 140 LYS A CA 1
ATOM 1105 C C . LYS A 1 140 ? -16.099 -5.449 17.826 1.00 89.75 140 LYS A C 1
ATOM 1107 O O . LYS A 1 140 ? -16.072 -4.938 16.716 1.00 89.75 140 LYS A O 1
ATOM 1112 N N . PHE A 1 141 ? -15.028 -5.958 18.423 1.00 90.25 141 PHE A N 1
ATOM 1113 C CA . PHE A 1 141 ? -13.713 -6.027 17.800 1.00 90.25 141 PHE A CA 1
ATOM 1114 C C . PHE A 1 141 ? -12.967 -7.250 18.327 1.00 90.25 141 PHE A C 1
ATOM 1116 O O . PHE A 1 141 ? -12.861 -7.435 19.544 1.00 90.25 141 PHE A O 1
ATOM 1123 N N . GLU A 1 142 ? -12.455 -8.068 17.411 1.00 84.88 142 GLU A N 1
ATOM 1124 C CA . GLU A 1 142 ? -11.616 -9.227 17.736 1.00 84.88 142 GLU A CA 1
ATOM 1125 C C . GLU A 1 142 ? -10.219 -9.073 17.141 1.00 84.88 142 GLU A C 1
ATOM 1127 O O . GLU A 1 142 ? -9.221 -9.165 17.853 1.00 84.88 142 GLU A O 1
ATOM 1132 N N . LYS A 1 143 ? -10.155 -8.846 15.830 1.00 88.94 143 LYS A N 1
ATOM 1133 C CA . LYS A 1 143 ? -8.936 -8.641 15.051 1.00 88.94 143 LYS A CA 1
ATOM 1134 C C . LYS A 1 143 ? -9.236 -7.629 13.950 1.00 88.94 143 LYS A C 1
ATOM 1136 O O . LYS A 1 143 ? -10.383 -7.596 13.509 1.00 88.94 143 LYS A O 1
ATOM 1141 N N . PRO A 1 144 ? -8.237 -6.861 13.489 1.00 92.81 144 PRO A N 1
ATOM 1142 C CA . PRO A 1 144 ? -8.446 -5.934 12.387 1.00 92.81 144 PRO A CA 1
ATOM 1143 C C . PRO A 1 144 ? -8.868 -6.692 11.124 1.00 92.81 144 PRO A C 1
ATOM 1145 O O . PRO A 1 144 ? -8.286 -7.722 10.774 1.00 92.81 144 PRO A O 1
ATOM 1148 N N . SER A 1 145 ? -9.866 -6.156 10.425 1.00 94.12 145 SER A N 1
ATOM 1149 C CA . SER A 1 145 ? -10.320 -6.629 9.108 1.00 94.12 145 SER A CA 1
ATOM 1150 C C . SER A 1 145 ? -9.367 -6.257 7.967 1.00 94.12 145 SER A C 1
ATOM 1152 O O . SER A 1 145 ? -9.619 -6.600 6.810 1.00 94.12 145 SER A O 1
ATOM 1154 N N . PHE A 1 146 ? -8.285 -5.543 8.272 1.00 96.12 146 PHE A N 1
ATOM 1155 C CA . PHE A 1 146 ? -7.371 -4.934 7.319 1.00 96.12 146 PHE A CA 1
ATOM 1156 C C . PHE A 1 146 ? -5.904 -5.232 7.648 1.00 96.12 146 PHE A C 1
ATOM 1158 O O . PHE A 1 146 ? -5.542 -5.620 8.758 1.00 96.12 146 PHE A O 1
ATOM 1165 N N . ILE A 1 147 ? -5.055 -5.030 6.647 1.00 97.69 147 ILE A N 1
ATOM 1166 C CA . ILE A 1 147 ? -3.612 -5.239 6.678 1.00 97.69 147 ILE A CA 1
ATOM 1167 C C . ILE A 1 147 ? -2.945 -3.928 6.289 1.00 97.69 147 ILE A C 1
ATOM 1169 O O . ILE A 1 147 ? -3.283 -3.353 5.254 1.00 97.69 147 ILE A O 1
ATOM 1173 N N . PHE A 1 148 ? -1.977 -3.485 7.088 1.00 98.56 148 PHE A N 1
ATOM 1174 C CA . PHE A 1 148 ? -0.962 -2.542 6.631 1.00 98.56 148 PHE A CA 1
ATOM 1175 C C . PHE A 1 148 ? 0.245 -3.344 6.154 1.00 98.56 148 PHE A C 1
ATOM 1177 O O . PHE A 1 148 ? 0.679 -4.285 6.820 1.00 98.56 148 PHE A O 1
ATOM 1184 N N . ASN A 1 149 ? 0.755 -2.968 4.989 1.00 98.31 149 ASN A N 1
ATOM 1185 C CA . ASN A 1 149 ? 1.969 -3.506 4.398 1.00 98.31 149 ASN A CA 1
ATOM 1186 C C . ASN A 1 149 ? 2.886 -2.318 4.096 1.00 98.31 149 ASN A C 1
ATOM 1188 O O . ASN A 1 149 ? 2.585 -1.493 3.228 1.00 98.31 149 ASN A O 1
ATOM 1192 N N . MET A 1 150 ? 3.964 -2.185 4.869 1.00 98.06 150 MET A N 1
ATOM 1193 C CA . MET A 1 150 ? 4.932 -1.104 4.712 1.00 98.06 150 MET A CA 1
ATOM 1194 C C . MET A 1 150 ? 5.652 -1.241 3.376 1.00 98.06 150 MET A C 1
ATOM 1196 O O . MET A 1 150 ? 5.861 -2.346 2.882 1.00 98.06 150 MET A O 1
ATOM 1200 N N . SER A 1 151 ? 6.048 -0.115 2.798 1.00 97.00 151 SER A N 1
ATOM 1201 C CA . SER A 1 151 ? 6.874 -0.100 1.599 1.00 97.00 151 SER A CA 1
ATOM 1202 C C . SER A 1 151 ? 8.185 0.605 1.906 1.00 97.00 151 SER A C 1
ATOM 1204 O O . SER A 1 151 ? 8.190 1.722 2.430 1.00 97.00 151 SER A O 1
ATOM 1206 N N . VAL A 1 152 ? 9.302 -0.048 1.598 1.00 95.25 152 VAL A N 1
ATOM 1207 C CA . VAL A 1 152 ? 10.647 0.496 1.820 1.00 95.25 152 VAL A CA 1
ATOM 1208 C C . VAL A 1 152 ? 11.477 0.368 0.550 1.00 95.25 152 VAL A C 1
ATOM 1210 O O . VAL A 1 152 ? 11.328 -0.589 -0.214 1.00 95.25 152 VAL A O 1
ATOM 1213 N N . GLY A 1 153 ? 12.345 1.345 0.316 1.00 88.88 153 GLY A N 1
ATOM 1214 C CA . GLY A 1 153 ? 13.201 1.395 -0.865 1.00 88.88 153 GLY A CA 1
ATOM 1215 C C . GLY A 1 153 ? 14.583 1.976 -0.583 1.00 88.88 153 GLY A C 1
ATOM 1216 O O . GLY A 1 153 ? 14.998 2.110 0.569 1.00 88.88 153 GLY A O 1
ATOM 1217 N N . TYR A 1 154 ? 15.257 2.350 -1.671 1.00 84.56 154 TYR A N 1
ATOM 1218 C CA . TYR A 1 154 ? 16.684 2.674 -1.795 1.00 84.56 154 TYR A CA 1
ATOM 1219 C C . TYR A 1 154 ? 17.572 1.426 -1.955 1.00 84.56 154 TYR A C 1
ATOM 1221 O O . TYR A 1 154 ? 17.163 0.470 -2.612 1.00 84.56 154 TYR A O 1
ATOM 1229 N N . ASN A 1 155 ? 18.792 1.445 -1.422 1.00 92.94 155 ASN A N 1
ATOM 1230 C CA . ASN A 1 155 ? 19.728 0.321 -1.404 1.00 92.94 155 ASN A CA 1
ATOM 1231 C C . ASN A 1 155 ? 19.849 -0.274 0.018 1.00 92.94 155 ASN A C 1
ATOM 1233 O O . ASN A 1 155 ? 19.362 0.299 0.998 1.00 92.94 155 ASN A O 1
ATOM 1237 N N . LEU A 1 156 ? 20.498 -1.429 0.154 1.00 95.62 156 LEU A N 1
ATOM 1238 C CA . LEU A 1 156 ? 20.681 -2.136 1.420 1.00 95.62 156 LEU A CA 1
ATOM 1239 C C . LEU A 1 156 ? 21.442 -1.296 2.447 1.00 95.62 156 LEU A C 1
ATOM 1241 O O . LEU A 1 156 ? 21.118 -1.341 3.632 1.00 95.62 156 LEU A O 1
ATOM 1245 N N . GLU A 1 157 ? 22.443 -0.535 2.006 1.00 95.75 157 GLU A N 1
ATOM 1246 C CA . GLU A 1 157 ? 23.190 0.380 2.872 1.00 95.75 157 GLU A CA 1
ATOM 1247 C C . GLU A 1 157 ? 22.261 1.431 3.495 1.00 95.75 157 GLU A C 1
ATOM 1249 O O . GLU A 1 157 ? 22.221 1.576 4.716 1.00 95.75 157 GLU A O 1
ATOM 1254 N N . GLY A 1 158 ? 21.437 2.087 2.675 1.00 95.12 158 GLY A N 1
ATOM 1255 C CA . GLY A 1 158 ? 20.436 3.057 3.106 1.00 95.12 158 GLY A CA 1
ATOM 1256 C C . GLY A 1 158 ? 19.403 2.445 4.048 1.00 95.12 158 GLY A C 1
ATOM 1257 O O . GLY A 1 158 ? 19.102 3.020 5.094 1.00 95.12 158 GLY A O 1
ATOM 1258 N N . ILE A 1 159 ? 18.913 1.244 3.734 1.00 96.31 159 ILE A N 1
ATOM 1259 C CA . ILE A 1 159 ? 17.981 0.492 4.588 1.00 96.31 159 ILE A CA 1
ATOM 1260 C C . ILE A 1 159 ? 18.595 0.181 5.958 1.00 96.31 159 ILE A C 1
ATOM 1262 O O . ILE A 1 159 ? 17.884 0.184 6.962 1.00 96.31 159 ILE A O 1
ATOM 1266 N N . LYS A 1 160 ? 19.905 -0.067 6.026 1.00 97.56 160 LYS A N 1
ATOM 1267 C CA . LYS A 1 160 ? 20.626 -0.358 7.273 1.00 97.56 160 LYS A CA 1
ATOM 1268 C C . LYS A 1 160 ? 20.982 0.881 8.099 1.00 97.56 160 LYS A C 1
ATOM 1270 O O . LYS A 1 160 ? 21.480 0.718 9.210 1.00 97.56 160 LYS A O 1
ATOM 1275 N N . THR A 1 161 ? 20.728 2.093 7.605 1.00 98.00 161 THR A N 1
ATOM 1276 C CA . THR A 1 161 ? 20.950 3.316 8.392 1.00 98.00 161 THR A CA 1
ATOM 1277 C C . THR A 1 161 ? 20.068 3.353 9.638 1.00 98.00 161 THR A C 1
ATOM 1279 O O . THR A 1 161 ? 18.957 2.824 9.644 1.00 98.00 161 THR A O 1
ATOM 1282 N N . GLU A 1 162 ? 20.542 4.023 10.689 1.00 97.94 162 GLU A N 1
ATOM 1283 C CA . GLU A 1 162 ? 19.851 4.103 11.982 1.00 97.94 162 GLU A CA 1
ATOM 1284 C C . GLU A 1 162 ? 18.409 4.609 11.853 1.00 97.94 162 GLU A C 1
ATOM 1286 O O . GLU A 1 162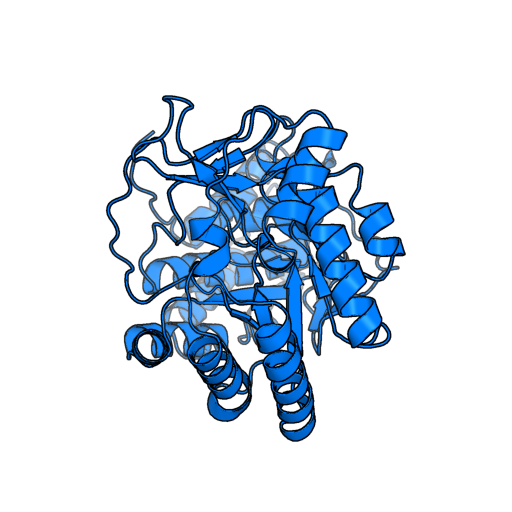 ? 17.489 3.975 12.363 1.00 97.94 162 GLU A O 1
ATOM 1291 N N . LYS A 1 163 ? 18.182 5.687 11.092 1.00 97.06 163 LYS A N 1
ATOM 1292 C CA . LYS A 1 163 ? 16.838 6.253 10.904 1.00 97.06 163 LYS A CA 1
ATOM 1293 C C . LYS A 1 163 ? 15.877 5.318 10.160 1.00 97.06 163 LYS A C 1
ATOM 1295 O O . LYS A 1 163 ? 14.702 5.240 10.513 1.00 97.06 163 LYS A O 1
ATOM 1300 N N . MET A 1 164 ? 16.365 4.572 9.164 1.00 97.50 164 MET A N 1
ATOM 1301 C CA . MET A 1 164 ? 15.560 3.556 8.473 1.00 97.50 164 MET A CA 1
ATOM 1302 C C . MET A 1 164 ? 15.283 2.361 9.381 1.00 97.50 164 MET A C 1
ATOM 1304 O O . MET A 1 164 ? 14.166 1.848 9.390 1.00 97.50 164 MET A O 1
ATOM 1308 N N . GLN A 1 165 ? 16.269 1.937 10.177 1.00 98.06 165 GLN A N 1
ATOM 1309 C CA . GLN A 1 165 ? 16.077 0.878 11.163 1.00 98.06 165 GLN A CA 1
ATOM 1310 C C . GLN A 1 165 ? 15.059 1.280 12.222 1.00 98.06 165 GLN A C 1
ATOM 1312 O O . GLN A 1 165 ? 14.182 0.474 12.508 1.00 98.06 165 GLN A O 1
ATOM 1317 N N . GLN A 1 166 ? 15.113 2.514 12.732 1.00 98.19 166 GLN A N 1
ATOM 1318 C CA . GLN A 1 166 ? 14.130 3.041 13.674 1.00 98.19 166 GLN A CA 1
ATOM 1319 C C . GLN A 1 166 ? 12.716 2.968 13.089 1.00 98.19 166 GLN A C 1
ATOM 1321 O O . GLN A 1 166 ? 11.832 2.428 13.746 1.00 98.19 166 GLN A O 1
ATOM 1326 N N . TYR A 1 167 ? 12.522 3.424 11.844 1.00 98.31 167 TYR A N 1
ATOM 1327 C CA . TYR A 1 167 ? 11.234 3.334 11.151 1.00 98.31 167 TYR A CA 1
ATOM 1328 C C . TYR A 1 167 ? 10.757 1.881 10.986 1.00 98.31 167 TYR A C 1
ATOM 1330 O O . TYR A 1 167 ? 9.633 1.550 11.351 1.00 98.31 167 TYR A O 1
ATOM 1338 N N . ILE A 1 168 ? 11.597 0.989 10.447 1.00 98.44 168 ILE A N 1
ATOM 1339 C CA . ILE A 1 168 ? 11.212 -0.412 10.204 1.00 98.44 168 ILE A CA 1
ATOM 1340 C C . ILE A 1 168 ? 10.875 -1.104 11.529 1.00 98.44 168 ILE A C 1
ATOM 1342 O O . ILE A 1 168 ? 9.879 -1.817 11.633 1.00 98.44 168 ILE A O 1
ATOM 1346 N N . ASP A 1 169 ? 11.691 -0.881 12.556 1.00 98.38 169 ASP A N 1
ATOM 1347 C CA . ASP A 1 169 ? 11.505 -1.474 13.871 1.00 98.38 169 ASP A CA 1
ATOM 1348 C C . ASP A 1 169 ? 10.225 -1.010 14.554 1.00 98.38 169 ASP A C 1
ATOM 1350 O O . ASP A 1 169 ? 9.542 -1.842 15.151 1.00 98.38 169 ASP A O 1
ATOM 1354 N N . SER A 1 170 ? 9.892 0.278 14.461 1.00 98.38 170 SER A N 1
ATOM 1355 C CA . SER A 1 170 ? 8.660 0.823 15.029 1.00 98.38 170 SER A CA 1
ATOM 1356 C C . SER A 1 170 ? 7.417 0.483 14.199 1.00 98.38 170 SER A C 1
ATOM 1358 O O . SER A 1 170 ? 6.309 0.507 14.726 1.00 98.38 170 SER A O 1
ATOM 1360 N N . MET A 1 171 ? 7.558 0.112 12.924 1.00 98.56 171 MET A N 1
ATOM 1361 C CA . MET A 1 171 ? 6.463 -0.478 12.139 1.00 98.56 171 MET A CA 1
ATOM 1362 C C . MET A 1 171 ? 6.219 -1.950 12.504 1.00 98.56 171 MET A C 1
ATOM 1364 O O . MET A 1 171 ? 5.070 -2.399 12.536 1.00 98.56 171 MET A O 1
ATOM 1368 N N . ILE A 1 172 ? 7.279 -2.706 12.810 1.00 98.31 172 ILE A N 1
ATOM 1369 C CA . ILE A 1 172 ? 7.175 -4.091 13.296 1.00 98.31 172 ILE A CA 1
ATOM 1370 C C . ILE A 1 172 ? 6.620 -4.121 14.724 1.00 98.31 172 ILE A C 1
ATOM 1372 O O . ILE A 1 172 ? 5.801 -4.987 15.036 1.00 98.31 172 ILE A O 1
ATOM 1376 N N . ASP A 1 173 ? 7.057 -3.197 15.580 1.00 98.25 173 ASP A N 1
ATOM 1377 C CA . ASP A 1 173 ? 6.614 -3.046 16.965 1.00 98.25 173 ASP A CA 1
ATOM 1378 C C . ASP A 1 173 ? 6.540 -1.567 17.373 1.00 98.25 173 ASP A C 1
ATOM 1380 O O . ASP A 1 173 ? 7.531 -0.953 17.775 1.00 98.25 173 ASP A O 1
ATOM 1384 N N . ALA A 1 174 ? 5.331 -1.013 17.330 1.00 98.31 174 ALA A N 1
ATOM 1385 C CA . ALA A 1 174 ? 5.048 0.392 17.598 1.00 98.31 174 ALA A CA 1
ATOM 1386 C C . ALA A 1 174 ? 5.390 0.842 19.020 1.00 98.31 174 ALA A C 1
ATOM 1388 O O . ALA A 1 174 ? 5.563 2.033 19.248 1.00 98.31 174 ALA A O 1
ATOM 1389 N N . ARG A 1 175 ? 5.575 -0.084 19.973 1.00 97.38 175 ARG A N 1
ATOM 1390 C CA . ARG A 1 175 ? 6.013 0.257 21.341 1.00 97.38 175 ARG A CA 1
ATOM 1391 C C . ARG A 1 175 ? 7.425 0.840 21.387 1.00 97.38 175 ARG A C 1
ATOM 1393 O O . ARG A 1 175 ? 7.807 1.392 22.415 1.00 97.38 175 ARG A O 1
ATOM 1400 N N . LYS A 1 176 ? 8.200 0.700 20.307 1.00 97.12 176 LYS A N 1
ATOM 1401 C CA . LYS A 1 176 ? 9.532 1.300 20.161 1.00 97.12 176 LYS A CA 1
ATOM 1402 C C . LYS A 1 176 ? 9.503 2.811 19.894 1.00 97.12 176 LYS A C 1
ATOM 1404 O O . LYS A 1 176 ? 10.561 3.428 19.905 1.00 97.12 176 LYS A O 1
ATOM 1409 N N . ASP A 1 177 ? 8.331 3.396 19.660 1.00 98.19 177 ASP A N 1
ATOM 1410 C CA . ASP A 1 177 ? 8.140 4.843 19.546 1.00 98.19 177 ASP A CA 1
ATOM 1411 C C . ASP A 1 177 ? 7.117 5.295 20.599 1.00 98.19 177 ASP A C 1
ATOM 1413 O O . ASP A 1 177 ? 6.002 4.773 20.685 1.00 98.19 177 ASP A O 1
ATOM 1417 N N . GLU A 1 178 ? 7.513 6.242 21.449 1.00 97.62 178 GLU A N 1
ATOM 1418 C CA . GLU A 1 178 ? 6.744 6.650 22.631 1.00 97.62 178 GLU A CA 1
ATOM 1419 C C . GLU A 1 178 ? 5.366 7.218 22.267 1.00 97.62 178 GLU A C 1
ATOM 1421 O O . GLU A 1 178 ? 4.388 6.960 22.982 1.00 97.62 178 GLU A O 1
ATOM 1426 N N . ARG A 1 179 ? 5.265 7.872 21.099 1.00 98.25 179 ARG A N 1
ATOM 1427 C CA . ARG A 1 179 ? 4.026 8.468 20.576 1.00 98.25 179 ARG A CA 1
ATOM 1428 C C . ARG A 1 179 ? 2.895 7.456 20.448 1.00 98.25 179 ARG A C 1
ATOM 1430 O O . ARG A 1 179 ? 1.733 7.813 20.611 1.00 98.25 179 ARG A O 1
ATOM 1437 N N . PHE A 1 180 ? 3.201 6.179 20.204 1.00 98.62 180 PHE A N 1
ATOM 1438 C CA . PHE A 1 180 ? 2.169 5.147 20.106 1.00 98.62 180 PHE A CA 1
ATOM 1439 C C . PHE A 1 180 ? 1.396 5.010 21.424 1.00 98.62 180 PHE A C 1
ATOM 1441 O O . PHE A 1 180 ? 0.167 5.017 21.434 1.00 98.62 180 PHE A O 1
ATOM 1448 N N . ASN A 1 181 ? 2.107 4.956 22.553 1.00 98.31 181 ASN A N 1
ATOM 1449 C CA . ASN A 1 181 ? 1.477 4.877 23.871 1.00 98.31 181 ASN A CA 1
ATOM 1450 C C . ASN A 1 181 ? 0.784 6.189 24.260 1.00 98.31 181 ASN A C 1
ATOM 1452 O O . ASN A 1 181 ? -0.197 6.157 25.002 1.00 98.31 181 ASN A O 1
ATOM 1456 N N . GLU A 1 182 ? 1.284 7.331 23.788 1.00 98.44 182 GLU A N 1
ATOM 1457 C CA . GLU A 1 182 ? 0.632 8.631 23.971 1.00 98.44 182 GLU A CA 1
ATOM 1458 C C . GLU A 1 182 ? -0.724 8.665 23.262 1.00 98.44 182 GLU A C 1
ATOM 1460 O O . GLU A 1 182 ? -1.729 8.949 23.909 1.00 98.44 182 GLU A O 1
ATOM 1465 N N . TYR A 1 183 ? -0.787 8.249 21.994 1.00 98.75 183 TYR A N 1
ATOM 1466 C CA . TYR A 1 183 ? -2.038 8.168 21.235 1.00 98.75 183 TYR A CA 1
ATOM 1467 C C . TYR A 1 183 ? -3.038 7.184 21.838 1.00 98.75 183 TYR A C 1
ATOM 1469 O O . TYR A 1 183 ? -4.232 7.468 21.881 1.00 98.75 183 TYR A O 1
ATOM 1477 N N . LEU A 1 184 ? -2.582 6.044 22.363 1.00 98.69 184 LEU A N 1
ATOM 1478 C CA . LEU A 1 184 ? -3.470 5.117 23.069 1.00 98.69 184 LEU A CA 1
ATOM 1479 C C . LEU A 1 184 ? -4.071 5.734 24.344 1.00 98.69 184 LEU A C 1
ATOM 1481 O O . LEU A 1 184 ? -5.247 5.510 24.624 1.00 98.69 184 LEU A O 1
ATOM 1485 N N . LYS A 1 185 ? -3.296 6.519 25.106 1.00 98.38 185 LYS A N 1
ATOM 1486 C CA . LYS A 1 185 ? -3.799 7.234 26.294 1.00 98.38 185 LYS A CA 1
ATOM 1487 C C . LYS A 1 185 ? -4.761 8.355 25.912 1.00 98.38 185 LYS A C 1
ATOM 1489 O O . LYS A 1 185 ? -5.800 8.497 26.548 1.00 98.38 185 LYS A O 1
ATOM 1494 N N . GLU A 1 186 ? -4.417 9.125 24.884 1.00 98.25 186 GLU A N 1
ATOM 1495 C CA . GLU A 1 186 ? -5.252 10.200 24.348 1.00 98.25 186 GLU A CA 1
ATOM 1496 C C . GLU A 1 186 ? -6.596 9.646 23.856 1.00 98.25 186 GLU A C 1
ATOM 1498 O O . GLU A 1 186 ? -7.642 10.181 24.208 1.00 98.25 186 GLU A O 1
ATOM 1503 N N . LEU A 1 187 ? -6.590 8.507 23.155 1.00 98.50 187 LEU A N 1
ATOM 1504 C CA . LEU A 1 187 ? -7.806 7.811 22.735 1.00 98.50 187 LEU A CA 1
ATOM 1505 C C . LEU A 1 187 ? -8.704 7.417 23.919 1.00 98.50 187 LEU A C 1
ATOM 1507 O O . LEU A 1 187 ? -9.911 7.642 23.864 1.00 98.50 187 LEU A O 1
ATOM 1511 N N . GLU A 1 188 ? -8.149 6.815 24.975 1.00 98.00 188 GLU A N 1
ATOM 1512 C CA . GLU A 1 188 ? -8.945 6.426 26.152 1.00 98.00 188 GLU A CA 1
ATOM 1513 C C . GLU A 1 188 ? -9.527 7.651 26.871 1.00 98.00 188 GLU A C 1
ATOM 1515 O O . GLU A 1 188 ? -10.686 7.615 27.277 1.00 98.00 188 GLU A O 1
ATOM 1520 N N . ALA A 1 189 ? -8.770 8.751 26.967 1.00 98.00 189 ALA A N 1
ATOM 1521 C CA . ALA A 1 189 ? -9.276 10.005 27.524 1.00 98.00 189 ALA A CA 1
ATOM 1522 C C . ALA A 1 189 ? -10.452 10.551 26.698 1.00 98.00 189 ALA A C 1
ATOM 1524 O O . ALA A 1 189 ? -11.505 10.846 27.256 1.00 98.00 189 ALA A O 1
ATOM 1525 N N . MET A 1 190 ? -10.322 10.586 25.367 1.00 97.88 190 MET A N 1
ATOM 1526 C CA . MET A 1 190 ? -11.409 11.017 24.481 1.00 97.88 190 MET A CA 1
ATOM 1527 C C . MET A 1 190 ? -12.655 10.126 24.614 1.00 97.88 190 MET A C 1
ATOM 1529 O O . MET A 1 190 ? -13.777 10.626 24.586 1.00 97.88 190 MET A O 1
ATOM 1533 N N . LEU A 1 191 ? -12.489 8.806 24.775 1.00 97.56 191 LEU A N 1
ATOM 1534 C CA . LEU A 1 191 ? -13.609 7.885 25.012 1.00 97.56 191 LEU A CA 1
ATOM 1535 C C . LEU A 1 191 ? -14.309 8.160 26.352 1.00 97.56 191 LEU A C 1
ATOM 1537 O O . LEU A 1 191 ? -15.538 8.141 26.403 1.00 97.56 191 LEU A O 1
ATOM 1541 N N . ASP A 1 192 ? -13.555 8.427 27.421 1.00 96.94 192 ASP A N 1
ATOM 1542 C CA . ASP A 1 192 ? -14.118 8.780 28.732 1.00 96.94 192 ASP A CA 1
ATOM 1543 C C . ASP A 1 192 ? -14.840 10.148 28.708 1.00 96.94 192 ASP A C 1
ATOM 1545 O O . ASP A 1 192 ? -15.796 10.347 29.460 1.00 96.94 192 ASP A O 1
ATOM 1549 N N . GLU A 1 193 ? -14.443 11.054 27.809 1.00 96.69 193 GLU A N 1
ATOM 1550 C CA . GLU A 1 193 ? -15.059 12.371 27.580 1.00 96.69 193 GLU A CA 1
ATOM 1551 C C . GLU A 1 193 ? -16.297 12.344 26.661 1.00 96.69 193 GLU A C 1
ATOM 1553 O O . GLU A 1 193 ? -16.891 13.390 26.414 1.00 96.69 193 GLU A O 1
ATOM 1558 N N . GLY A 1 194 ? -16.726 11.173 26.176 1.00 96.81 194 GLY A N 1
ATOM 1559 C CA . GLY A 1 194 ? -17.905 11.059 25.308 1.00 96.81 194 GLY A CA 1
ATOM 1560 C C . GLY A 1 194 ? -17.596 11.295 23.831 1.00 96.81 194 GLY A C 1
ATOM 1561 O O . GLY A 1 194 ? -18.316 12.020 23.146 1.00 96.81 194 GLY A O 1
ATOM 1562 N N . LEU A 1 195 ? -16.524 10.669 23.329 1.00 97.12 195 LEU A N 1
ATOM 1563 C CA . LEU A 1 195 ? -16.052 10.790 21.947 1.00 97.12 195 LEU A CA 1
ATOM 1564 C C . LEU A 1 195 ? -17.165 10.770 20.885 1.00 97.12 195 LEU A C 1
ATOM 1566 O O . LEU A 1 195 ? -17.058 11.497 19.904 1.00 97.12 195 LEU A O 1
ATOM 1570 N N . PHE A 1 196 ? -18.206 9.950 21.035 1.00 97.88 196 PHE A N 1
ATOM 1571 C CA . PHE A 1 196 ? -19.258 9.764 20.034 1.00 97.88 196 PHE A CA 1
ATOM 1572 C C . PHE A 1 196 ? -20.550 10.533 20.329 1.00 97.88 196 PHE A C 1
ATOM 1574 O O . PHE A 1 196 ? -21.531 10.330 19.608 1.00 97.88 196 PHE A O 1
ATOM 1581 N N . GLU A 1 197 ? -20.571 11.422 21.326 1.00 96.62 197 GLU A N 1
ATOM 1582 C CA . GLU A 1 197 ? -21.746 12.228 21.681 1.00 96.62 197 GLU A CA 1
ATOM 1583 C C . GLU A 1 197 ? -22.339 12.926 20.446 1.00 96.62 197 GLU A C 1
ATOM 1585 O O . GLU A 1 197 ? -21.620 13.549 19.657 1.00 96.62 197 GLU A O 1
ATOM 1590 N N . GLY A 1 198 ? -23.651 12.801 20.235 1.00 95.44 198 GLY A N 1
ATOM 1591 C CA . GLY A 1 198 ? -24.364 13.384 19.099 1.00 95.44 198 GLY A CA 1
ATOM 1592 C C . GLY A 1 198 ? -24.185 12.651 17.765 1.00 95.44 198 GLY A C 1
ATOM 1593 O O . GLY A 1 198 ? -24.725 13.104 16.760 1.00 95.44 198 GLY A O 1
ATOM 1594 N N . THR A 1 199 ? -23.448 11.539 17.716 1.00 96.50 199 THR A N 1
ATOM 1595 C CA . THR A 1 199 ? -23.342 10.689 16.516 1.00 96.50 199 THR A CA 1
ATOM 1596 C C . THR A 1 199 ? -24.231 9.443 16.631 1.00 96.50 199 THR A C 1
ATOM 1598 O O . THR A 1 199 ? -24.605 9.049 17.736 1.00 96.50 199 THR A O 1
ATOM 1601 N N . PRO A 1 200 ? -24.490 8.716 15.527 1.00 94.62 200 PRO A N 1
ATOM 1602 C CA . PRO A 1 200 ? -25.102 7.382 15.582 1.00 94.62 200 PRO A CA 1
ATOM 1603 C C . PRO A 1 200 ? -24.358 6.341 16.446 1.00 94.62 200 PRO A C 1
ATOM 1605 O O . PRO A 1 200 ? -24.888 5.257 16.693 1.00 94.62 200 PRO A O 1
ATOM 1608 N N . TRP A 1 201 ? -23.127 6.632 16.882 1.00 96.75 201 TRP A N 1
ATOM 1609 C CA . TRP A 1 201 ? -22.310 5.775 17.744 1.00 96.75 201 TRP A CA 1
ATOM 1610 C C . TRP A 1 201 ? -22.366 6.164 19.227 1.00 96.75 201 TRP A C 1
ATOM 1612 O O . TRP A 1 201 ? -21.675 5.543 20.036 1.00 96.75 201 TRP A O 1
ATOM 1622 N N . GLU A 1 202 ? -23.185 7.149 19.602 1.00 96.94 202 GLU A N 1
ATOM 1623 C CA . GLU A 1 202 ? -23.335 7.594 20.987 1.00 96.94 202 GLU A CA 1
ATOM 1624 C C . GLU A 1 202 ? -23.654 6.424 21.938 1.00 96.94 202 GLU A C 1
ATOM 1626 O O . GLU A 1 202 ? -24.511 5.570 21.682 1.00 96.94 202 GLU A O 1
ATOM 1631 N N . GLY A 1 203 ? -22.923 6.359 23.052 1.00 95.94 203 GLY A N 1
ATOM 1632 C CA . GLY A 1 203 ? -23.030 5.303 24.053 1.00 95.94 203 GLY A CA 1
ATOM 1633 C C . GLY A 1 203 ? -22.180 4.061 23.759 1.00 95.94 203 GLY A C 1
ATOM 1634 O O . GLY A 1 203 ? -22.072 3.187 24.633 1.00 95.94 203 GLY A O 1
ATOM 1635 N N . LEU A 1 204 ? -21.555 3.950 22.576 1.00 96.81 204 LEU A N 1
ATOM 1636 C CA . LEU A 1 204 ? -20.611 2.868 22.274 1.00 96.81 204 LEU A CA 1
ATOM 1637 C C . LEU A 1 204 ? -19.286 2.999 23.035 1.00 96.81 204 LEU A C 1
ATOM 1639 O O . LEU A 1 204 ? -18.601 1.988 23.188 1.00 96.81 204 LEU A O 1
ATOM 1643 N N . GLU A 1 205 ? -18.957 4.165 23.594 1.00 96.44 205 GLU A N 1
ATOM 1644 C CA . GLU A 1 205 ? -17.757 4.402 24.409 1.00 96.44 205 GLU A CA 1
ATOM 1645 C C . GLU A 1 205 ? -17.645 3.366 25.531 1.00 96.44 205 GLU A C 1
ATOM 1647 O O . GLU A 1 205 ? -16.591 2.772 25.743 1.00 96.44 205 GLU A O 1
ATOM 1652 N N . LYS A 1 206 ? -18.771 3.027 26.177 1.00 94.62 206 LYS A N 1
ATOM 1653 C CA . LYS A 1 206 ? -18.820 2.010 27.242 1.00 94.62 206 LYS A CA 1
ATOM 1654 C C . LYS A 1 206 ? -18.365 0.628 26.775 1.00 94.62 206 LYS A C 1
ATOM 1656 O O . LYS A 1 206 ? -17.800 -0.125 27.562 1.00 94.62 206 LYS A O 1
ATOM 1661 N N . LYS A 1 207 ? -18.639 0.272 25.516 1.00 95.69 207 LYS A N 1
ATOM 1662 C CA . LYS A 1 207 ? -18.214 -1.005 24.918 1.00 95.69 207 LYS A CA 1
ATOM 1663 C C . LYS A 1 207 ? -16.779 -0.955 24.404 1.00 95.69 207 LYS A C 1
ATOM 1665 O O . LYS A 1 207 ? -16.133 -1.996 24.323 1.00 95.69 207 LYS A O 1
ATOM 1670 N N . LEU A 1 208 ? -16.320 0.236 24.032 1.00 95.38 208 LEU A N 1
ATOM 1671 C CA . LEU A 1 208 ? -14.983 0.485 23.508 1.00 95.38 208 LEU A CA 1
ATOM 1672 C C . LEU A 1 208 ? -13.968 0.814 24.604 1.00 95.38 208 LEU A C 1
ATOM 1674 O O . LEU A 1 208 ? -12.779 0.849 24.320 1.00 95.38 208 LEU A O 1
ATOM 1678 N N . LYS A 1 209 ? -14.399 0.984 25.856 1.00 93.00 209 LYS A N 1
ATOM 1679 C CA . LYS A 1 209 ? -13.503 1.171 26.997 1.00 93.00 209 LYS A CA 1
ATOM 1680 C C . LYS A 1 209 ? -12.433 0.076 27.048 1.00 93.00 209 LYS A C 1
ATOM 1682 O O . LYS A 1 209 ? -12.753 -1.116 27.035 1.00 93.00 209 LYS A O 1
ATOM 1687 N N . GLY A 1 210 ? -11.164 0.478 27.113 1.00 93.12 210 GLY A N 1
ATOM 1688 C CA . GLY A 1 210 ? -10.027 -0.441 27.088 1.00 93.12 210 GLY A CA 1
ATOM 1689 C C . GLY A 1 210 ? -9.681 -0.993 25.701 1.00 93.12 210 GLY A C 1
ATOM 1690 O O . GLY A 1 210 ? -8.888 -1.937 25.615 1.00 93.12 210 GLY A O 1
ATOM 1691 N N . ILE A 1 211 ? -10.246 -0.453 24.612 1.00 95.31 211 ILE A N 1
ATOM 1692 C CA . ILE A 1 211 ? -9.868 -0.822 23.238 1.00 95.31 211 ILE A CA 1
ATOM 1693 C C . ILE A 1 211 ? -8.377 -0.604 22.985 1.00 95.31 211 ILE A C 1
ATOM 1695 O O . ILE A 1 211 ? -7.789 -1.381 22.235 1.00 95.31 211 ILE A O 1
ATOM 1699 N N . SER A 1 212 ? -7.740 0.356 23.665 1.00 95.75 212 SER A N 1
ATOM 1700 C CA . SER A 1 212 ? -6.287 0.566 23.602 1.00 95.75 212 SER A CA 1
ATOM 1701 C C . SER A 1 212 ? -5.482 -0.710 23.858 1.00 95.75 212 SER A C 1
ATOM 1703 O O . SER A 1 212 ? -4.480 -0.949 23.194 1.00 95.75 212 SER A O 1
ATOM 1705 N N . THR A 1 213 ? -5.954 -1.581 24.756 1.00 94.75 213 THR A N 1
ATOM 1706 C CA . THR A 1 213 ? -5.296 -2.861 25.078 1.00 94.75 213 THR A CA 1
ATOM 1707 C C . THR A 1 213 ? -5.479 -3.935 24.003 1.00 94.75 213 THR A C 1
ATOM 1709 O O . THR A 1 213 ? -4.752 -4.928 23.990 1.00 94.75 213 THR A O 1
ATOM 1712 N N . LYS A 1 214 ? -6.455 -3.752 23.105 1.00 95.19 214 LYS A N 1
ATOM 1713 C CA . LYS A 1 214 ? -6.759 -4.654 21.984 1.00 95.19 214 LYS A CA 1
ATOM 1714 C C . LYS A 1 214 ? -6.115 -4.207 20.675 1.00 95.19 214 LYS A C 1
ATOM 1716 O O . LYS A 1 214 ? -6.039 -5.010 19.746 1.00 95.19 214 LYS A O 1
ATOM 1721 N N . ILE A 1 215 ? -5.682 -2.951 20.583 1.00 96.88 215 ILE A N 1
ATOM 1722 C CA . ILE A 1 215 ? -4.969 -2.440 19.415 1.00 96.88 215 ILE A CA 1
ATOM 1723 C C . ILE A 1 215 ? -3.588 -3.092 19.373 1.00 96.88 215 ILE A C 1
ATOM 1725 O O . ILE A 1 215 ? -2.790 -2.980 20.302 1.00 96.88 215 ILE A O 1
ATOM 1729 N N . SER A 1 216 ? -3.313 -3.802 18.282 1.00 95.25 216 SER A N 1
ATOM 1730 C CA . SER A 1 216 ? -2.028 -4.470 18.091 1.00 95.25 216 SER A CA 1
ATOM 1731 C C . SER A 1 216 ? -0.904 -3.442 17.962 1.00 95.25 216 SER A C 1
ATOM 1733 O O . SER A 1 216 ? -1.026 -2.486 17.199 1.00 95.25 216 SER A O 1
ATOM 1735 N N . ALA A 1 217 ? 0.219 -3.678 18.641 1.00 97.25 217 ALA A N 1
ATOM 1736 C CA . ALA A 1 217 ? 1.445 -2.903 18.440 1.00 97.25 217 ALA A CA 1
ATOM 1737 C C . ALA A 1 217 ? 2.186 -3.289 17.146 1.00 97.25 217 ALA A C 1
ATOM 1739 O O . ALA A 1 217 ? 3.081 -2.575 16.708 1.00 97.25 217 ALA A O 1
ATOM 1740 N N . ASN A 1 218 ? 1.836 -4.414 16.518 1.00 97.25 218 ASN A N 1
ATOM 1741 C CA . ASN A 1 218 ? 2.422 -4.831 15.248 1.00 97.25 218 ASN A CA 1
ATOM 1742 C C . ASN A 1 218 ? 1.661 -4.172 14.091 1.00 97.25 218 ASN A C 1
ATOM 1744 O O . ASN A 1 218 ? 0.685 -4.750 13.608 1.00 97.25 218 ASN A O 1
ATOM 1748 N N . ILE A 1 219 ? 2.097 -2.978 13.670 1.00 97.94 219 ILE A N 1
ATOM 1749 C CA . ILE A 1 219 ? 1.456 -2.218 12.582 1.00 97.94 219 ILE A CA 1
ATOM 1750 C C . ILE A 1 219 ? 1.638 -2.952 11.250 1.00 97.94 219 ILE A C 1
ATOM 1752 O O . ILE A 1 219 ? 0.668 -3.207 10.545 1.00 97.94 219 ILE A O 1
ATOM 1756 N N . SER A 1 220 ? 2.874 -3.326 10.905 1.00 97.06 220 SER A N 1
ATOM 1757 C CA . SER A 1 220 ? 3.185 -3.962 9.622 1.00 97.06 220 SER A CA 1
ATOM 1758 C C . SER A 1 220 ? 4.255 -5.051 9.760 1.00 97.06 220 SER A C 1
ATOM 1760 O O . SER A 1 220 ? 5.447 -4.769 9.640 1.00 97.06 220 SER A O 1
ATOM 1762 N N . PRO A 1 221 ? 3.864 -6.321 9.971 1.00 91.12 221 PRO A N 1
ATOM 1763 C CA . PRO A 1 221 ? 4.784 -7.462 9.986 1.00 91.12 221 PRO A CA 1
ATOM 1764 C C . PRO A 1 221 ? 5.137 -7.990 8.578 1.00 91.12 221 PRO A C 1
ATOM 1766 O O . PRO A 1 221 ? 5.792 -9.028 8.452 1.00 91.12 221 PRO A O 1
ATOM 1769 N N . SER A 1 222 ? 4.699 -7.298 7.524 1.00 97.00 222 SER A N 1
ATOM 1770 C CA . SER A 1 222 ? 5.035 -7.558 6.122 1.00 97.00 222 SER A CA 1
ATOM 1771 C C . SER A 1 222 ? 5.571 -6.294 5.447 1.00 97.00 222 SER A C 1
ATOM 1773 O O . SER A 1 222 ? 5.334 -5.187 5.933 1.00 97.00 222 SER A O 1
ATOM 1775 N N . THR A 1 223 ? 6.337 -6.456 4.368 1.00 97.94 223 THR A N 1
ATOM 1776 C CA . THR A 1 223 ? 6.913 -5.348 3.598 1.00 97.94 223 THR A CA 1
ATOM 1777 C C . THR A 1 223 ? 6.841 -5.587 2.096 1.00 97.94 223 THR A C 1
ATOM 1779 O O . THR A 1 223 ? 6.944 -6.717 1.616 1.00 97.94 223 THR A O 1
ATOM 1782 N N . THR A 1 224 ? 6.716 -4.511 1.329 1.00 97.88 224 THR A N 1
ATOM 1783 C CA . THR A 1 224 ? 6.989 -4.485 -0.106 1.00 97.88 224 THR A CA 1
ATOM 1784 C C . THR A 1 224 ? 8.257 -3.697 -0.377 1.00 97.88 224 THR A C 1
ATOM 1786 O O . THR A 1 224 ? 8.376 -2.522 -0.043 1.00 97.88 224 THR A O 1
ATOM 1789 N N . LEU A 1 225 ? 9.213 -4.357 -1.017 1.00 96.31 225 LEU A N 1
ATOM 1790 C CA . LEU A 1 225 ? 10.448 -3.740 -1.459 1.00 96.31 225 LEU A CA 1
ATOM 1791 C C . LEU A 1 225 ? 10.210 -3.043 -2.787 1.00 96.31 225 LEU A C 1
ATOM 1793 O O . LEU A 1 225 ? 9.933 -3.686 -3.801 1.00 96.31 225 LEU A O 1
ATOM 1797 N N . SER A 1 226 ? 10.316 -1.720 -2.760 1.00 89.12 226 SER A N 1
ATOM 1798 C CA . SER A 1 226 ? 10.223 -0.869 -3.936 1.00 89.12 226 SER A CA 1
ATOM 1799 C C . SER A 1 226 ? 11.631 -0.462 -4.345 1.00 89.12 226 SER A C 1
ATOM 1801 O O . SER A 1 226 ? 12.194 0.497 -3.816 1.00 89.12 226 SER A O 1
ATOM 1803 N N . THR A 1 227 ? 12.218 -1.204 -5.277 1.00 78.19 227 THR A N 1
ATOM 1804 C CA . THR A 1 227 ? 13.523 -0.857 -5.843 1.00 78.19 227 THR A CA 1
ATOM 1805 C C . THR A 1 227 ? 13.369 0.144 -6.983 1.00 78.19 227 THR A C 1
ATOM 1807 O O . THR A 1 227 ? 12.354 0.156 -7.680 1.00 78.19 227 THR A O 1
ATOM 1810 N N . MET A 1 228 ? 14.373 1.001 -7.164 1.00 72.50 228 MET A N 1
ATOM 1811 C CA . MET A 1 228 ? 14.417 1.941 -8.288 1.00 72.50 228 MET A CA 1
ATOM 1812 C C . MET A 1 228 ? 14.571 1.189 -9.619 1.00 72.50 228 MET A C 1
ATOM 1814 O O . MET A 1 228 ? 15.059 0.053 -9.634 1.00 72.50 228 MET A O 1
ATOM 1818 N N . HIS A 1 229 ? 14.183 1.822 -10.732 1.00 75.44 229 HIS A N 1
ATOM 1819 C CA . HIS A 1 229 ? 14.622 1.354 -12.052 1.00 75.44 229 HIS A CA 1
ATOM 1820 C C . HIS A 1 229 ? 16.157 1.328 -12.092 1.00 75.44 229 HIS A C 1
ATOM 1822 O O . HIS A 1 229 ? 16.820 2.142 -11.448 1.00 75.44 229 HIS A O 1
ATOM 1828 N N . GLY A 1 230 ? 16.718 0.333 -12.770 1.00 80.06 230 GLY A N 1
ATOM 1829 C CA . GLY A 1 230 ? 18.155 0.083 -12.832 1.00 80.06 230 GLY A CA 1
ATOM 1830 C C . GLY A 1 230 ? 18.762 -0.581 -11.592 1.00 80.06 230 GLY A C 1
ATOM 1831 O O . GLY A 1 230 ? 19.979 -0.752 -11.529 1.00 80.06 230 GLY A O 1
ATOM 1832 N N . CYS A 1 231 ? 17.963 -0.959 -10.583 1.00 86.19 231 CYS A N 1
ATOM 1833 C CA . CYS A 1 231 ? 18.500 -1.615 -9.391 1.00 86.19 231 CYS A CA 1
ATOM 1834 C C . CYS A 1 231 ? 19.083 -3.003 -9.739 1.00 86.19 231 CYS A C 1
ATOM 1836 O O . CYS A 1 231 ? 18.357 -3.852 -10.268 1.00 86.19 231 CYS A O 1
ATOM 1838 N N . PRO A 1 232 ? 20.366 -3.280 -9.426 1.00 90.56 232 PRO A N 1
ATOM 1839 C CA . PRO A 1 232 ? 20.987 -4.550 -9.784 1.00 90.56 232 PRO A CA 1
ATOM 1840 C C . PRO A 1 232 ? 20.305 -5.756 -9.113 1.00 90.56 232 PRO A C 1
ATOM 1842 O O . PRO A 1 232 ? 19.989 -5.689 -7.923 1.00 90.56 232 PRO A O 1
ATOM 1845 N N . PRO A 1 233 ? 20.186 -6.917 -9.791 1.00 92.19 233 PRO A N 1
ATOM 1846 C CA . PRO A 1 233 ? 19.554 -8.113 -9.222 1.00 92.19 233 PRO A CA 1
ATOM 1847 C C . PRO A 1 233 ? 20.145 -8.537 -7.870 1.00 92.19 233 PRO A C 1
ATOM 1849 O O . PRO A 1 233 ? 19.420 -8.903 -6.950 1.00 92.19 233 PRO A O 1
ATOM 1852 N N . LYS A 1 234 ? 21.473 -8.444 -7.723 1.00 94.81 234 LYS A N 1
ATOM 1853 C CA . LYS A 1 234 ? 22.165 -8.779 -6.468 1.00 94.81 234 LYS A CA 1
ATOM 1854 C C . LYS A 1 234 ? 21.768 -7.861 -5.314 1.00 94.81 234 LYS A C 1
ATOM 1856 O O . LYS A 1 234 ? 21.700 -8.324 -4.181 1.00 94.81 234 LYS A O 1
ATOM 1861 N N . GLU A 1 235 ? 21.513 -6.588 -5.601 1.00 95.81 235 GLU A N 1
ATOM 1862 C CA . GLU A 1 235 ? 21.085 -5.611 -4.602 1.00 95.81 235 GLU A CA 1
ATOM 1863 C C . GLU A 1 235 ? 19.653 -5.911 -4.147 1.00 95.81 235 GLU A C 1
ATOM 1865 O O . GLU A 1 235 ? 19.389 -6.010 -2.950 1.00 95.81 235 GLU A O 1
ATOM 1870 N N . ILE A 1 236 ? 18.751 -6.172 -5.102 1.00 96.50 236 ILE A N 1
ATOM 1871 C CA . ILE A 1 236 ? 17.371 -6.598 -4.829 1.00 96.50 236 ILE A CA 1
ATOM 1872 C C . ILE A 1 236 ? 17.364 -7.850 -3.937 1.00 96.50 236 ILE A C 1
ATOM 1874 O O . ILE A 1 236 ? 16.691 -7.881 -2.902 1.00 96.50 236 ILE A O 1
ATOM 1878 N N . GLU A 1 237 ? 18.144 -8.870 -4.304 1.00 97.75 237 GLU A N 1
ATOM 1879 C CA . GLU A 1 237 ? 18.251 -10.122 -3.552 1.00 97.75 237 GLU A CA 1
ATOM 1880 C C . GLU A 1 237 ? 18.817 -9.912 -2.145 1.00 97.75 237 GLU A C 1
ATOM 1882 O O . GLU A 1 237 ? 18.324 -10.515 -1.189 1.00 97.75 237 GLU A O 1
ATOM 1887 N N . ALA A 1 238 ? 19.819 -9.044 -1.993 1.00 98.00 238 ALA A N 1
ATOM 1888 C CA . ALA A 1 238 ? 20.431 -8.751 -0.704 1.00 98.00 238 ALA A CA 1
ATOM 1889 C C . ALA A 1 238 ? 19.452 -8.049 0.250 1.00 98.00 238 ALA A C 1
ATOM 1891 O O . ALA A 1 238 ? 19.394 -8.396 1.432 1.00 98.00 238 ALA A O 1
ATOM 1892 N N . ILE A 1 239 ? 18.637 -7.118 -0.258 1.00 97.75 239 ILE A N 1
ATOM 1893 C CA . ILE A 1 239 ? 17.587 -6.464 0.533 1.00 97.75 239 ILE A CA 1
ATOM 1894 C C . ILE A 1 239 ? 16.503 -7.472 0.927 1.00 97.75 239 ILE A C 1
ATOM 1896 O O . ILE A 1 239 ? 16.148 -7.549 2.103 1.00 97.75 239 ILE A O 1
ATOM 1900 N N . CYS A 1 240 ? 16.014 -8.284 -0.018 1.00 98.31 240 CYS A N 1
ATOM 1901 C CA . CYS A 1 240 ? 15.028 -9.330 0.274 1.00 98.31 240 CYS A CA 1
ATOM 1902 C C . CYS A 1 240 ? 15.553 -10.310 1.331 1.00 98.31 240 CYS A C 1
ATOM 1904 O O . CYS A 1 240 ? 14.857 -10.618 2.296 1.00 98.31 240 CYS A O 1
ATOM 1906 N N . THR A 1 241 ? 16.804 -10.753 1.181 1.00 98.62 241 THR A N 1
ATOM 1907 C CA . THR A 1 241 ? 17.482 -11.628 2.144 1.00 98.62 241 THR A CA 1
ATOM 1908 C C . THR A 1 241 ? 17.505 -10.985 3.522 1.00 98.62 241 THR A C 1
ATOM 1910 O O . THR A 1 241 ? 17.059 -11.602 4.479 1.00 98.62 241 THR A O 1
ATOM 1913 N N . TYR A 1 242 ? 17.929 -9.724 3.622 1.00 98.50 242 TYR A N 1
ATOM 1914 C CA . TYR A 1 242 ? 17.970 -8.993 4.886 1.00 98.50 242 TYR A CA 1
ATOM 1915 C C . TYR A 1 242 ? 16.592 -8.884 5.561 1.00 98.50 242 TYR A C 1
ATOM 1917 O O . TYR A 1 242 ? 16.480 -9.088 6.773 1.00 98.50 242 TYR A O 1
ATOM 1925 N N . MET A 1 243 ? 15.527 -8.623 4.797 1.00 98.31 243 MET A N 1
ATOM 1926 C CA . MET A 1 243 ? 14.165 -8.573 5.342 1.00 98.31 243 MET A CA 1
ATOM 1927 C C . MET A 1 243 ? 13.692 -9.935 5.860 1.00 98.31 243 MET A C 1
ATOM 1929 O O . MET A 1 243 ? 13.120 -10.020 6.948 1.00 98.31 243 MET A O 1
ATOM 1933 N N . LEU A 1 244 ? 13.975 -11.008 5.118 1.00 98.62 244 LEU A N 1
ATOM 1934 C CA . LEU A 1 244 ? 13.571 -12.369 5.468 1.00 98.62 244 LEU A CA 1
ATOM 1935 C C . LEU A 1 244 ? 14.393 -12.946 6.633 1.00 98.62 244 LEU A C 1
ATOM 1937 O O . LEU A 1 244 ? 13.830 -13.639 7.483 1.00 98.62 244 LEU A O 1
ATOM 1941 N N . THR A 1 245 ? 15.700 -12.663 6.702 1.00 98.62 245 THR A N 1
ATOM 1942 C CA . THR A 1 245 ? 16.619 -13.265 7.684 1.00 98.62 245 THR A CA 1
ATOM 1943 C C . THR A 1 245 ? 16.823 -12.411 8.927 1.00 98.62 245 THR A C 1
ATOM 1945 O O . THR A 1 245 ? 16.733 -12.954 10.025 1.00 98.62 245 THR A O 1
ATOM 1948 N N . GLU A 1 246 ? 17.076 -11.109 8.786 1.00 98.25 246 GLU A N 1
ATOM 1949 C CA . GLU A 1 246 ? 17.421 -10.231 9.914 1.00 98.25 246 GLU A CA 1
ATOM 1950 C C . GLU A 1 246 ? 16.181 -9.552 10.487 1.00 98.25 246 GLU A C 1
ATOM 1952 O O . GLU A 1 246 ? 15.948 -9.588 11.694 1.00 98.25 246 GLU A O 1
ATOM 1957 N N . LYS A 1 247 ? 15.348 -8.954 9.623 1.00 97.75 247 LYS A N 1
ATOM 1958 C CA . LYS A 1 247 ? 14.111 -8.290 10.073 1.00 97.75 247 LYS A CA 1
ATOM 1959 C C . LYS A 1 247 ? 12.985 -9.272 10.352 1.00 97.75 247 LYS A C 1
ATOM 1961 O O . LYS A 1 247 ? 12.072 -8.936 11.101 1.00 97.75 247 LYS A O 1
ATOM 1966 N N . LYS A 1 248 ? 13.068 -10.481 9.786 1.00 97.75 248 LYS A N 1
ATOM 1967 C CA . LYS A 1 248 ? 12.087 -11.553 9.955 1.00 97.75 248 LYS A CA 1
ATOM 1968 C C . LYS A 1 248 ? 10.662 -11.099 9.587 1.00 97.75 248 LYS A C 1
ATOM 1970 O O . LYS A 1 248 ? 9.713 -11.403 10.308 1.00 97.75 248 LYS A O 1
ATOM 1975 N N . VAL A 1 249 ? 10.512 -10.395 8.465 1.00 97.62 249 VAL A N 1
ATOM 1976 C CA . VAL A 1 249 ? 9.212 -9.932 7.944 1.00 97.62 249 VAL A CA 1
ATOM 1977 C C . VAL A 1 249 ? 8.861 -10.623 6.631 1.00 97.62 249 VAL A C 1
ATOM 1979 O O . VAL A 1 249 ? 9.739 -10.923 5.817 1.00 97.62 249 VAL A O 1
ATOM 1982 N N . ASP A 1 250 ? 7.571 -10.882 6.421 1.00 98.44 250 ASP A N 1
ATOM 1983 C CA . ASP A 1 250 ? 7.095 -11.429 5.148 1.00 98.44 250 ASP A CA 1
ATOM 1984 C C . ASP A 1 250 ? 7.296 -10.378 4.043 1.00 98.44 250 ASP A C 1
ATOM 1986 O O . ASP A 1 250 ? 7.052 -9.192 4.263 1.00 98.44 250 ASP A O 1
ATOM 1990 N N . THR A 1 251 ? 7.790 -10.778 2.872 1.00 98.56 251 THR A N 1
ATOM 1991 C CA . THR A 1 251 ? 8.355 -9.827 1.900 1.00 98.56 251 THR A CA 1
ATOM 1992 C C . THR A 1 251 ? 7.785 -10.017 0.496 1.00 98.56 251 THR A C 1
ATOM 1994 O O . THR A 1 251 ? 7.883 -11.093 -0.090 1.00 98.56 251 THR A O 1
ATOM 1997 N N . PHE A 1 252 ? 7.256 -8.946 -0.089 1.00 98.56 252 PHE A N 1
ATOM 1998 C CA . PHE A 1 252 ? 7.058 -8.830 -1.531 1.00 98.56 252 PHE A CA 1
ATOM 1999 C C . PHE A 1 252 ? 8.216 -8.056 -2.163 1.00 98.56 252 PHE A C 1
ATOM 2001 O O . PHE A 1 252 ? 8.637 -7.033 -1.629 1.00 98.56 252 PHE A O 1
ATOM 2008 N N . VAL A 1 253 ? 8.682 -8.479 -3.336 1.00 97.88 253 VAL A N 1
ATOM 2009 C CA . VAL A 1 253 ? 9.551 -7.653 -4.191 1.00 97.88 253 VAL A CA 1
ATOM 2010 C C . VAL A 1 253 ? 8.740 -7.055 -5.339 1.00 97.88 253 VAL A C 1
ATOM 2012 O O . VAL A 1 253 ? 8.071 -7.782 -6.078 1.00 97.88 253 VAL A O 1
ATOM 2015 N N . LYS A 1 254 ? 8.745 -5.727 -5.481 1.00 97.00 254 LYS A N 1
ATOM 2016 C CA . LYS A 1 254 ? 8.033 -5.038 -6.562 1.00 97.00 254 LYS A CA 1
ATOM 2017 C C . LYS A 1 254 ? 8.865 -5.089 -7.837 1.00 97.00 254 LYS A C 1
ATOM 2019 O O . LYS A 1 254 ? 10.007 -4.647 -7.849 1.00 97.00 254 LYS A O 1
ATOM 2024 N N . LEU A 1 255 ? 8.285 -5.639 -8.899 1.00 96.19 255 LEU A N 1
ATOM 2025 C CA . LEU A 1 255 ? 8.961 -5.816 -10.180 1.00 96.19 255 LEU A CA 1
ATOM 2026 C C . LEU A 1 255 ? 8.458 -4.810 -11.216 1.00 96.19 255 LEU A C 1
ATOM 2028 O O . LEU A 1 255 ? 7.298 -4.384 -11.184 1.00 96.19 255 LEU A O 1
ATOM 2032 N N . ASN A 1 256 ? 9.331 -4.458 -12.154 1.00 94.94 256 ASN A N 1
ATOM 2033 C CA . ASN A 1 256 ? 9.029 -3.499 -13.207 1.00 94.94 256 ASN A CA 1
ATOM 2034 C C . ASN A 1 256 ? 8.358 -4.181 -14.414 1.00 94.94 256 ASN A C 1
ATOM 2036 O O . ASN A 1 256 ? 8.625 -5.350 -14.708 1.00 94.94 256 ASN A O 1
ATOM 2040 N N . PRO A 1 257 ? 7.503 -3.453 -15.152 1.00 95.81 257 PRO A N 1
ATOM 2041 C CA . PRO A 1 257 ? 6.874 -3.948 -16.381 1.00 95.81 257 PRO A CA 1
ATOM 2042 C C . PRO A 1 257 ? 7.892 -4.233 -17.501 1.00 95.81 257 PRO A C 1
ATOM 2044 O O . PRO A 1 257 ? 7.610 -5.010 -18.414 1.00 95.81 257 PRO A O 1
ATOM 2047 N N . THR A 1 258 ? 9.089 -3.652 -17.407 1.00 95.94 258 THR A N 1
ATOM 2048 C CA . THR A 1 258 ? 10.226 -3.848 -18.319 1.00 95.94 258 THR A CA 1
ATOM 2049 C C . THR A 1 258 ? 10.724 -5.292 -18.378 1.00 95.94 258 THR A C 1
ATOM 2051 O O . THR A 1 258 ? 11.305 -5.674 -19.390 1.00 95.94 258 THR A O 1
ATOM 2054 N N . LEU A 1 259 ? 10.398 -6.135 -17.386 1.00 96.19 259 LEU A N 1
ATOM 2055 C CA . LEU A 1 259 ? 10.680 -7.579 -17.405 1.00 96.19 259 LEU A CA 1
ATOM 2056 C C . LEU A 1 259 ? 10.159 -8.303 -18.649 1.00 96.19 259 LEU A C 1
ATOM 2058 O O . LEU A 1 259 ? 10.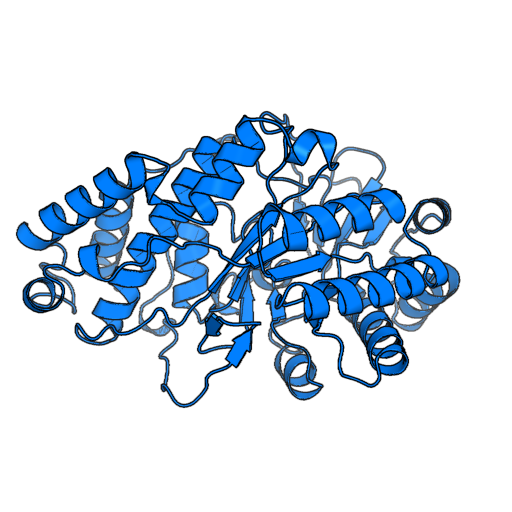661 -9.371 -18.994 1.00 96.19 259 LEU A O 1
ATOM 2062 N N . LEU A 1 260 ? 9.130 -7.760 -19.302 1.00 97.12 260 LEU A N 1
ATOM 2063 C CA . LEU A 1 260 ? 8.580 -8.332 -20.526 1.00 97.12 260 LEU A CA 1
ATOM 2064 C C . LEU A 1 260 ? 9.481 -8.095 -21.757 1.00 97.12 260 LEU A C 1
ATOM 2066 O O . LEU A 1 260 ? 9.334 -8.793 -22.759 1.00 97.12 260 LEU A O 1
ATOM 2070 N N . GLY A 1 261 ? 10.419 -7.149 -21.676 1.00 97.56 261 GLY A N 1
ATOM 2071 C CA . GLY A 1 261 ? 11.308 -6.739 -22.760 1.00 97.56 261 GLY A CA 1
ATOM 2072 C C . GLY A 1 261 ? 10.700 -5.667 -23.670 1.00 97.56 261 GLY A C 1
ATOM 2073 O O . GLY A 1 261 ? 9.484 -5.607 -23.869 1.00 97.56 261 GLY A O 1
ATOM 2074 N N . PHE A 1 262 ? 11.567 -4.824 -24.243 1.00 98.06 262 PHE A N 1
ATOM 2075 C CA . PHE A 1 262 ? 11.167 -3.653 -25.034 1.00 98.06 262 PHE A CA 1
ATOM 2076 C C . PHE A 1 262 ? 10.234 -4.018 -26.192 1.00 98.06 262 PHE A C 1
ATOM 2078 O O . PHE A 1 262 ? 9.147 -3.458 -26.305 1.00 98.06 262 PHE A O 1
ATOM 2085 N N . ASP A 1 263 ? 10.624 -4.983 -27.029 1.00 98.19 263 ASP A N 1
ATOM 2086 C CA . ASP A 1 263 ? 9.891 -5.295 -28.262 1.00 98.19 263 ASP A CA 1
ATOM 2087 C C . ASP A 1 263 ? 8.485 -5.844 -27.977 1.00 98.19 263 ASP A C 1
ATOM 2089 O O . ASP A 1 263 ? 7.525 -5.514 -28.672 1.00 98.19 263 ASP A O 1
ATOM 2093 N N . ALA A 1 264 ? 8.338 -6.639 -26.914 1.00 98.19 264 ALA A N 1
ATOM 2094 C CA . ALA A 1 264 ? 7.045 -7.168 -26.502 1.00 98.19 264 ALA A CA 1
ATOM 2095 C C . ALA A 1 264 ? 6.145 -6.080 -25.900 1.00 98.19 264 ALA A C 1
ATOM 2097 O O . ALA A 1 264 ? 4.956 -6.037 -26.219 1.00 98.19 264 ALA A O 1
ATOM 2098 N N . VAL A 1 265 ? 6.696 -5.189 -25.066 1.00 98.38 265 VAL A N 1
ATOM 2099 C CA . VAL A 1 265 ? 5.941 -4.052 -24.517 1.00 98.38 265 VAL A CA 1
ATOM 2100 C C . VAL A 1 265 ? 5.509 -3.099 -25.626 1.00 98.38 265 VAL A C 1
ATOM 2102 O O . VAL A 1 265 ? 4.329 -2.766 -25.704 1.00 98.38 265 VAL A O 1
ATOM 2105 N N . ARG A 1 266 ? 6.427 -2.714 -26.519 1.00 98.25 266 ARG A N 1
ATOM 2106 C CA . ARG A 1 266 ? 6.130 -1.833 -27.652 1.00 98.25 266 ARG A CA 1
ATOM 2107 C C . ARG A 1 266 ? 5.029 -2.419 -28.531 1.00 98.25 266 ARG A C 1
ATOM 2109 O O . ARG A 1 266 ? 4.034 -1.747 -28.777 1.00 98.25 266 ARG A O 1
ATOM 2116 N N . LYS A 1 267 ? 5.140 -3.703 -28.889 1.00 98.44 267 LYS A N 1
ATOM 2117 C CA . LYS A 1 267 ? 4.114 -4.396 -29.673 1.00 98.44 267 LYS A CA 1
ATOM 2118 C C . LYS A 1 267 ? 2.739 -4.378 -28.997 1.00 98.44 267 LYS A C 1
ATOM 2120 O O . LYS A 1 267 ? 1.747 -4.130 -29.670 1.00 98.44 267 LYS A O 1
ATOM 2125 N N . ILE A 1 268 ? 2.665 -4.650 -27.690 1.00 98.38 268 ILE A N 1
ATOM 2126 C CA . ILE A 1 268 ? 1.393 -4.625 -26.944 1.00 98.38 268 ILE A CA 1
ATOM 2127 C C . ILE A 1 268 ? 0.759 -3.238 -26.993 1.00 98.38 268 ILE A C 1
ATOM 2129 O O . ILE A 1 268 ? -0.448 -3.127 -27.186 1.00 98.38 268 ILE A O 1
ATOM 2133 N N . LEU A 1 269 ? 1.561 -2.193 -26.796 1.00 98.19 269 LEU A N 1
ATOM 2134 C CA . LEU A 1 269 ? 1.067 -0.825 -26.835 1.00 98.19 269 LEU A CA 1
ATOM 2135 C C . LEU A 1 269 ? 0.575 -0.456 -28.244 1.00 98.19 269 LEU A C 1
ATOM 2137 O O . LEU A 1 269 ? -0.532 0.058 -28.365 1.00 98.19 269 LEU A O 1
ATOM 2141 N N . ASP A 1 270 ? 1.327 -0.788 -29.297 1.00 98.19 270 ASP A N 1
ATOM 2142 C CA . ASP A 1 270 ? 0.940 -0.504 -30.690 1.00 98.19 270 ASP A CA 1
ATOM 2143 C C . ASP A 1 270 ? -0.347 -1.233 -31.095 1.00 98.19 270 ASP A C 1
ATOM 2145 O O . ASP A 1 270 ? -1.276 -0.615 -31.613 1.00 98.19 270 ASP A O 1
ATOM 2149 N N . ASP A 1 271 ? -0.443 -2.535 -30.798 1.00 98.25 271 ASP A N 1
ATOM 2150 C CA . ASP A 1 271 ? -1.616 -3.358 -31.126 1.00 98.25 271 ASP A CA 1
ATOM 2151 C C . ASP A 1 271 ? -2.907 -2.840 -30.458 1.00 98.25 271 ASP A C 1
ATOM 2153 O O . ASP A 1 271 ? -4.009 -3.100 -30.945 1.00 98.25 271 ASP A O 1
ATOM 2157 N N . LEU A 1 272 ? -2.781 -2.138 -29.327 1.00 97.44 272 LEU A N 1
ATOM 2158 C CA . LEU A 1 272 ? -3.898 -1.617 -28.534 1.00 97.44 272 LEU A CA 1
ATOM 2159 C C . LEU A 1 272 ? -4.158 -0.117 -28.749 1.00 97.44 272 LEU A C 1
ATOM 2161 O O . LEU A 1 272 ? -5.047 0.435 -28.099 1.00 97.44 272 LEU A O 1
ATOM 2165 N N . GLY A 1 273 ? -3.422 0.536 -29.654 1.00 97.12 273 GLY A N 1
ATOM 2166 C CA . GLY A 1 273 ? -3.596 1.959 -29.967 1.00 97.12 273 GLY A CA 1
ATOM 2167 C C . GLY A 1 273 ? -2.965 2.919 -28.952 1.00 97.12 273 GLY A C 1
ATOM 2168 O O . GLY A 1 273 ? -3.410 4.056 -28.829 1.00 97.12 273 GLY A O 1
ATOM 2169 N N . PHE A 1 274 ? -1.945 2.471 -28.217 1.00 96.81 274 PHE A N 1
ATOM 2170 C CA . PHE A 1 274 ? -1.103 3.287 -27.332 1.00 96.81 274 PHE A CA 1
ATOM 2171 C C . PHE A 1 274 ? 0.230 3.672 -28.014 1.00 96.81 274 PHE A C 1
ATOM 2173 O O . PHE A 1 274 ? 1.295 3.699 -27.385 1.00 96.81 274 PHE A O 1
ATOM 2180 N N . ASP A 1 275 ? 0.195 3.926 -29.324 1.00 94.75 275 ASP A N 1
ATOM 2181 C CA . ASP A 1 275 ? 1.347 4.310 -30.156 1.00 94.75 275 ASP A CA 1
ATOM 2182 C C . ASP A 1 275 ? 1.913 5.697 -29.802 1.00 94.75 275 ASP A C 1
ATOM 2184 O O . ASP A 1 275 ? 3.100 5.949 -29.992 1.00 94.75 275 ASP A O 1
ATOM 2188 N N . TYR A 1 276 ? 1.100 6.553 -29.182 1.00 94.62 276 TYR A N 1
ATOM 2189 C CA . TYR A 1 276 ? 1.497 7.857 -28.648 1.00 94.62 276 TYR A CA 1
ATOM 2190 C C . TYR A 1 276 ? 2.410 7.795 -27.412 1.00 94.62 276 TYR A C 1
ATOM 2192 O O . TYR A 1 276 ? 2.943 8.822 -26.999 1.00 94.62 276 TYR A O 1
ATOM 2200 N N . ILE A 1 277 ? 2.577 6.627 -26.780 1.00 96.06 277 ILE A N 1
ATOM 2201 C CA . ILE A 1 277 ? 3.465 6.477 -25.620 1.00 96.06 277 ILE A CA 1
ATOM 2202 C C . ILE A 1 277 ? 4.891 6.250 -26.114 1.00 96.06 277 ILE A C 1
ATOM 2204 O O . ILE A 1 277 ? 5.216 5.161 -26.590 1.00 96.06 277 ILE A O 1
ATOM 2208 N N . THR A 1 278 ? 5.764 7.236 -25.945 1.00 96.62 278 THR A N 1
ATOM 2209 C CA . THR A 1 278 ? 7.167 7.135 -26.361 1.00 96.62 278 THR A CA 1
ATOM 2210 C C . THR A 1 278 ? 8.004 6.377 -25.323 1.00 96.62 278 THR A C 1
ATOM 2212 O O . THR A 1 278 ? 8.077 6.761 -24.155 1.00 96.62 278 THR A O 1
ATOM 2215 N N . LEU A 1 279 ? 8.672 5.301 -25.751 1.00 96.62 279 LEU A N 1
ATOM 2216 C CA . LEU A 1 279 ? 9.560 4.480 -24.916 1.00 96.62 279 LEU A CA 1
ATOM 2217 C C . LEU A 1 279 ? 11.000 4.534 -25.431 1.00 96.62 279 LEU A C 1
ATOM 2219 O O . LEU A 1 279 ? 11.228 4.593 -26.639 1.00 96.62 279 LEU A O 1
ATOM 2223 N N . THR A 1 280 ? 11.971 4.407 -24.529 1.00 94.56 280 THR A N 1
ATOM 2224 C CA . THR A 1 280 ? 13.389 4.224 -24.866 1.00 94.56 280 THR A CA 1
ATOM 2225 C C . THR A 1 280 ? 13.798 2.774 -24.608 1.00 94.56 280 THR A C 1
ATOM 2227 O O . THR A 1 280 ? 13.384 2.164 -23.623 1.00 94.56 280 THR A O 1
ATOM 2230 N N . ARG A 1 281 ? 14.609 2.186 -25.500 1.00 95.88 281 ARG A N 1
ATOM 2231 C CA . ARG A 1 281 ? 15.133 0.820 -25.302 1.00 95.88 281 ARG A CA 1
ATOM 2232 C C . ARG A 1 281 ? 16.082 0.746 -24.108 1.00 95.88 281 ARG A C 1
ATOM 2234 O O . ARG A 1 281 ? 16.041 -0.225 -23.363 1.00 95.88 281 ARG A O 1
ATOM 2241 N N . GLU A 1 282 ? 16.853 1.806 -23.902 1.00 92.94 282 GLU A N 1
ATOM 2242 C CA . GLU A 1 282 ? 17.807 1.946 -22.805 1.00 92.94 282 GLU A CA 1
ATOM 2243 C C . GLU A 1 282 ? 17.173 1.676 -21.426 1.00 92.94 282 GLU A C 1
ATOM 2245 O O . GLU A 1 282 ? 17.735 0.931 -20.625 1.00 92.94 282 GLU A O 1
ATOM 2250 N N . ASN A 1 283 ? 15.948 2.161 -21.183 1.00 89.12 283 ASN A N 1
ATOM 2251 C CA . ASN A 1 283 ? 15.231 1.926 -19.923 1.00 89.12 283 ASN A CA 1
ATOM 2252 C C . ASN A 1 283 ? 14.991 0.437 -19.628 1.00 89.12 283 ASN A C 1
ATOM 2254 O O . ASN A 1 283 ? 14.889 0.038 -18.471 1.00 89.12 283 ASN A O 1
ATOM 2258 N N . PHE A 1 284 ? 14.888 -0.395 -20.666 1.00 95.00 284 PHE A N 1
ATOM 2259 C CA . PHE A 1 284 ? 14.708 -1.838 -20.524 1.00 95.00 284 PHE A CA 1
ATOM 2260 C C . PHE A 1 284 ? 16.036 -2.566 -20.349 1.00 95.00 284 PHE A C 1
ATOM 2262 O O . PHE A 1 284 ? 16.057 -3.607 -19.705 1.00 95.00 284 PHE A O 1
ATOM 2269 N N . GLU A 1 285 ? 17.119 -2.053 -20.930 1.00 92.81 285 GLU A N 1
ATOM 2270 C CA . GLU A 1 285 ? 18.450 -2.669 -20.876 1.00 92.81 285 GLU A CA 1
ATOM 2271 C C . GLU A 1 285 ? 19.111 -2.484 -19.504 1.00 92.81 285 GLU A C 1
ATOM 2273 O O . GLU A 1 285 ? 19.791 -3.393 -19.030 1.00 92.81 285 GLU A O 1
ATOM 2278 N N . HIS A 1 286 ? 18.867 -1.347 -18.843 1.00 89.12 286 HIS A N 1
ATOM 2279 C CA . HIS A 1 286 ? 19.374 -1.083 -17.490 1.00 89.12 286 HIS A CA 1
ATOM 2280 C C . HIS A 1 286 ? 18.578 -1.791 -16.391 1.00 89.12 286 HIS A C 1
ATOM 2282 O O . HIS A 1 286 ? 19.114 -2.060 -15.317 1.00 89.12 286 HIS A O 1
ATOM 2288 N N . ASP A 1 287 ? 17.301 -2.084 -16.638 1.00 92.06 287 ASP A N 1
ATOM 2289 C CA . ASP A 1 287 ? 16.417 -2.727 -15.667 1.00 92.06 287 ASP A CA 1
ATOM 2290 C C . ASP A 1 287 ? 16.744 -4.216 -15.446 1.00 92.06 287 ASP A C 1
ATOM 2292 O O . ASP A 1 287 ? 17.516 -4.850 -16.167 1.00 92.06 287 ASP A O 1
ATOM 2296 N N . LEU A 1 288 ? 16.130 -4.804 -14.415 1.00 93.81 288 LEU A N 1
ATOM 2297 C CA . LEU A 1 288 ? 16.231 -6.232 -14.126 1.00 93.81 288 LEU A CA 1
ATOM 2298 C C . LEU A 1 288 ? 15.759 -7.072 -15.326 1.00 93.81 288 LEU A C 1
ATOM 2300 O O . LEU A 1 288 ? 14.601 -6.994 -15.733 1.00 93.81 288 LEU A O 1
ATOM 2304 N N . GLN A 1 289 ? 16.639 -7.937 -15.835 1.00 95.19 289 GLN A N 1
ATOM 2305 C CA . GLN A 1 289 ? 16.337 -8.835 -16.949 1.00 95.19 289 GLN A CA 1
ATOM 2306 C C . GLN A 1 289 ? 15.586 -10.089 -16.486 1.00 95.19 289 GLN A C 1
ATOM 2308 O O . GLN A 1 289 ? 15.796 -10.587 -15.378 1.00 95.19 289 GLN A O 1
ATOM 2313 N N . TYR A 1 290 ? 14.737 -10.649 -17.357 1.00 95.75 290 TYR A N 1
ATOM 2314 C CA . TYR A 1 290 ? 13.869 -11.784 -17.015 1.00 95.75 290 TYR A CA 1
ATOM 2315 C C . TYR A 1 290 ? 14.643 -13.001 -16.483 1.00 95.75 290 TYR A C 1
ATOM 2317 O O . TYR A 1 290 ? 14.267 -13.573 -15.463 1.00 95.75 290 TYR A O 1
ATOM 2325 N N . THR A 1 291 ? 15.743 -13.388 -17.135 1.00 96.25 291 THR A N 1
ATOM 2326 C CA . THR A 1 291 ? 16.550 -14.551 -16.725 1.00 96.25 291 THR A CA 1
ATOM 2327 C C . THR A 1 291 ? 17.148 -14.380 -15.331 1.00 96.25 291 THR A C 1
ATOM 2329 O O . THR A 1 291 ? 17.109 -15.313 -14.525 1.00 96.25 291 THR A O 1
ATOM 2332 N N . ASP A 1 292 ? 17.642 -13.180 -15.024 1.00 96.62 292 ASP A N 1
ATOM 2333 C CA . ASP A 1 292 ? 18.200 -12.855 -13.710 1.00 96.62 292 ASP A CA 1
ATOM 2334 C C . ASP A 1 292 ? 17.103 -12.791 -12.645 1.00 96.62 292 ASP A C 1
ATOM 2336 O O . ASP A 1 292 ? 17.288 -13.305 -11.539 1.00 96.62 292 ASP A O 1
ATOM 2340 N N . ALA A 1 293 ? 15.937 -12.237 -12.997 1.00 96.94 293 ALA A N 1
ATOM 2341 C CA . ALA A 1 293 ? 14.767 -12.206 -12.131 1.00 96.94 293 ALA A CA 1
ATOM 2342 C C . ALA A 1 293 ? 14.342 -13.618 -11.724 1.00 96.94 293 ALA A C 1
ATOM 2344 O O . ALA A 1 293 ? 14.208 -13.887 -10.535 1.00 96.94 293 ALA A O 1
ATOM 2345 N N . ILE A 1 294 ? 14.182 -14.542 -12.675 1.00 98.25 294 ILE A N 1
ATOM 2346 C CA . ILE A 1 294 ? 13.771 -15.920 -12.371 1.00 98.25 294 ILE A CA 1
ATOM 2347 C C . ILE A 1 294 ? 14.774 -16.607 -11.442 1.00 98.25 294 ILE A C 1
ATOM 2349 O O . ILE A 1 294 ? 14.378 -17.184 -10.427 1.00 98.25 294 ILE A O 1
ATOM 2353 N N . ALA A 1 295 ? 16.071 -16.505 -11.740 1.00 98.19 295 ALA A N 1
ATOM 2354 C CA . ALA A 1 295 ? 17.105 -17.116 -10.913 1.00 98.19 295 ALA A CA 1
ATOM 2355 C C . ALA A 1 295 ? 17.098 -16.561 -9.476 1.00 98.19 295 ALA A C 1
ATOM 2357 O O . ALA A 1 295 ? 17.209 -17.327 -8.518 1.00 98.19 295 ALA A O 1
ATOM 2358 N N . MET A 1 296 ? 16.950 -15.242 -9.325 1.00 98.19 296 MET A N 1
ATOM 2359 C CA . MET A 1 296 ? 16.818 -14.573 -8.028 1.00 98.19 296 MET A CA 1
ATOM 2360 C C . MET A 1 296 ? 15.553 -15.017 -7.281 1.00 98.19 296 MET A C 1
ATOM 2362 O O . MET A 1 296 ? 15.621 -15.361 -6.103 1.00 98.19 296 MET A O 1
ATOM 2366 N N . LEU A 1 297 ? 14.401 -15.039 -7.954 1.00 98.56 297 LEU A N 1
ATOM 2367 C CA . LEU A 1 297 ? 13.119 -15.377 -7.341 1.00 98.56 297 LEU A CA 1
ATOM 2368 C C . LEU A 1 297 ? 13.093 -16.817 -6.814 1.00 98.56 297 LEU A C 1
ATOM 2370 O O . LEU A 1 297 ? 12.601 -17.028 -5.710 1.00 98.56 297 LEU A O 1
ATOM 2374 N N . HIS A 1 298 ? 13.669 -17.792 -7.531 1.00 98.69 298 HIS A N 1
ATOM 2375 C CA . HIS A 1 298 ? 13.800 -19.168 -7.019 1.00 98.69 298 HIS A CA 1
ATOM 2376 C C . HIS A 1 298 ? 14.601 -19.217 -5.711 1.00 98.69 298 HIS A C 1
ATOM 2378 O O . HIS A 1 298 ? 14.142 -19.807 -4.733 1.00 98.69 298 HIS A O 1
ATOM 2384 N N . ARG A 1 299 ? 15.748 -18.523 -5.646 1.00 98.69 299 ARG A N 1
ATOM 2385 C CA . ARG A 1 299 ? 16.566 -18.459 -4.420 1.00 98.69 299 ARG A CA 1
ATOM 2386 C C . ARG A 1 299 ? 15.819 -17.812 -3.255 1.00 98.69 299 ARG A C 1
ATOM 2388 O O . ARG A 1 299 ? 15.906 -18.301 -2.131 1.00 98.69 299 ARG A O 1
ATOM 2395 N N . LEU A 1 300 ? 15.068 -16.742 -3.512 1.00 98.69 300 LEU A N 1
ATOM 2396 C CA . LEU A 1 300 ? 14.296 -16.042 -2.481 1.00 98.69 300 LEU A CA 1
ATOM 2397 C C . LEU A 1 300 ? 13.091 -16.853 -1.989 1.00 98.69 300 LEU A C 1
ATOM 2399 O O . LEU A 1 300 ? 12.814 -16.848 -0.790 1.00 98.69 300 LEU A O 1
ATOM 2403 N N . VAL A 1 301 ? 12.417 -17.594 -2.873 1.00 98.62 301 VAL A N 1
ATOM 2404 C CA . VAL A 1 301 ? 11.357 -18.542 -2.489 1.00 98.62 301 VAL A CA 1
ATOM 2405 C C . VAL A 1 301 ? 11.915 -19.626 -1.563 1.00 98.62 301 VAL A C 1
ATOM 2407 O O . VAL A 1 301 ? 11.336 -19.890 -0.504 1.00 98.62 301 VAL A O 1
ATOM 2410 N N . ASP A 1 302 ? 13.054 -20.223 -1.918 1.00 98.62 302 ASP A N 1
ATOM 2411 C CA . ASP A 1 302 ? 13.702 -21.253 -1.099 1.00 98.62 302 ASP A CA 1
ATOM 2412 C C . ASP A 1 302 ? 14.182 -20.700 0.250 1.00 98.62 302 ASP A C 1
ATOM 2414 O O . ASP A 1 302 ? 13.980 -21.332 1.293 1.00 98.62 302 ASP A O 1
ATOM 2418 N N . LEU A 1 303 ? 14.766 -19.497 0.252 1.00 98.81 303 LEU A N 1
ATOM 2419 C CA . LEU A 1 303 ? 15.188 -18.809 1.469 1.00 98.81 303 LEU A CA 1
ATOM 2420 C C . LEU A 1 303 ? 14.001 -18.530 2.393 1.00 98.81 303 LEU A C 1
ATOM 2422 O O . LEU A 1 303 ? 14.057 -18.858 3.575 1.00 98.81 303 LEU A O 1
ATOM 2426 N N . ALA A 1 304 ? 12.912 -17.967 1.871 1.00 98.50 304 ALA A N 1
ATOM 2427 C CA . ALA A 1 304 ? 11.730 -17.659 2.668 1.00 98.50 304 ALA A CA 1
ATOM 2428 C C . ALA A 1 304 ? 11.146 -18.922 3.314 1.00 98.50 304 ALA A C 1
ATOM 2430 O O . ALA A 1 304 ? 10.852 -18.931 4.510 1.00 98.50 304 ALA A O 1
ATOM 2431 N N . LYS A 1 305 ? 11.091 -20.033 2.565 1.00 98.12 305 LYS A N 1
ATOM 2432 C CA . LYS A 1 305 ? 10.678 -21.336 3.098 1.00 98.12 305 LYS A CA 1
ATOM 2433 C C . LYS A 1 305 ? 11.596 -21.816 4.225 1.00 98.12 305 LYS A C 1
ATOM 2435 O O . LYS A 1 305 ? 11.097 -22.296 5.241 1.00 98.12 305 LYS A O 1
ATOM 2440 N N . LYS A 1 306 ? 12.917 -21.687 4.062 1.00 98.50 306 LYS A N 1
ATOM 2441 C CA . LYS A 1 306 ? 13.907 -22.041 5.093 1.00 98.50 306 LYS A CA 1
ATOM 2442 C C . LYS A 1 306 ? 13.729 -21.206 6.367 1.00 98.50 306 LYS A C 1
ATOM 2444 O O . LYS A 1 306 ? 13.838 -21.748 7.462 1.00 98.50 306 LYS A O 1
ATOM 2449 N N . GLU A 1 307 ? 13.427 -19.918 6.225 1.00 98.31 307 GLU A N 1
ATOM 2450 C CA . GLU A 1 307 ? 13.244 -18.978 7.338 1.00 98.31 307 GLU A CA 1
ATOM 2451 C C . GLU A 1 307 ? 11.829 -19.000 7.950 1.00 98.31 307 GLU A C 1
ATOM 2453 O O . GLU A 1 307 ? 11.565 -18.283 8.917 1.00 98.31 307 GLU A O 1
ATOM 2458 N N . GLY A 1 308 ? 10.907 -19.805 7.404 1.00 97.81 308 GLY A N 1
ATOM 2459 C CA . GLY A 1 308 ? 9.509 -19.846 7.844 1.00 97.81 308 GLY A CA 1
ATOM 2460 C C . GLY A 1 308 ? 8.749 -18.543 7.568 1.00 97.81 308 GLY A C 1
ATOM 2461 O O . GLY A 1 308 ? 7.871 -18.169 8.345 1.00 97.81 308 GLY A O 1
ATOM 2462 N N . ARG A 1 309 ? 9.111 -17.838 6.490 1.00 97.81 309 ARG A N 1
ATOM 2463 C CA . ARG A 1 309 ? 8.551 -16.545 6.074 1.00 97.81 309 ARG A CA 1
ATOM 2464 C C . ARG A 1 309 ? 7.811 -16.646 4.746 1.00 97.81 309 ARG A C 1
ATOM 2466 O O . ARG A 1 309 ? 8.071 -17.526 3.927 1.00 97.81 309 ARG A O 1
ATOM 2473 N N . GLY A 1 310 ? 6.884 -15.720 4.537 1.00 97.69 310 GLY A N 1
ATOM 2474 C CA . GLY A 1 310 ? 6.217 -15.494 3.266 1.00 97.69 310 GLY A CA 1
ATOM 2475 C C . GLY A 1 310 ? 7.093 -14.690 2.310 1.00 97.69 310 GLY A C 1
ATOM 2476 O O . GLY A 1 310 ? 7.687 -13.684 2.697 1.00 97.69 310 GLY A O 1
ATOM 2477 N N . PHE A 1 311 ? 7.147 -15.120 1.050 1.00 98.50 311 PHE A N 1
ATOM 2478 C CA . PHE A 1 311 ? 7.759 -14.356 -0.031 1.00 98.50 311 PHE A CA 1
ATOM 2479 C C . PHE A 1 311 ? 6.879 -14.371 -1.276 1.00 98.50 311 PHE A C 1
ATOM 2481 O O . PHE A 1 311 ? 6.232 -15.377 -1.573 1.00 98.50 311 PHE A O 1
ATOM 2488 N N . GLY A 1 312 ? 6.858 -13.257 -2.001 1.00 98.19 312 GLY A N 1
ATOM 2489 C CA . GLY A 1 312 ? 6.138 -13.122 -3.259 1.00 98.19 312 GLY A CA 1
ATOM 2490 C C . GLY A 1 312 ? 6.629 -11.940 -4.082 1.00 98.19 312 GLY A C 1
ATOM 2491 O O . GLY A 1 312 ? 7.593 -11.260 -3.733 1.00 98.19 3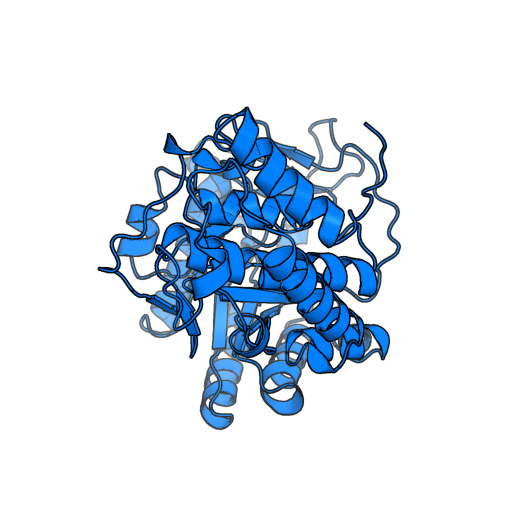12 GLY A O 1
ATOM 2492 N N . VAL A 1 313 ? 5.920 -11.658 -5.170 1.00 98.25 313 VAL A N 1
ATOM 2493 C CA . VAL A 1 313 ? 6.192 -10.503 -6.033 1.00 98.25 313 VAL A CA 1
ATOM 2494 C C . VAL A 1 313 ? 5.018 -9.535 -6.041 1.00 98.25 313 VAL A C 1
ATOM 2496 O O . VAL A 1 313 ? 3.870 -9.937 -5.844 1.00 98.25 313 VAL A O 1
ATOM 2499 N N . LYS A 1 314 ? 5.296 -8.259 -6.308 1.00 98.12 314 LYS A N 1
ATOM 2500 C CA . LYS A 1 314 ? 4.280 -7.255 -6.616 1.00 98.12 314 LYS A CA 1
ATOM 2501 C C . LYS A 1 314 ? 4.391 -6.802 -8.070 1.00 98.12 314 LYS A C 1
ATOM 2503 O O . LYS A 1 314 ? 5.455 -6.358 -8.498 1.00 98.12 314 LYS A O 1
ATOM 2508 N N . LEU A 1 315 ? 3.284 -6.883 -8.810 1.00 97.06 315 LEU A N 1
ATOM 2509 C CA . LEU A 1 315 ? 3.217 -6.618 -10.248 1.00 97.06 315 LEU A CA 1
ATOM 2510 C C . LEU A 1 315 ? 2.254 -5.466 -10.574 1.00 97.06 315 LEU A C 1
ATOM 2512 O O . LEU A 1 315 ? 1.047 -5.608 -10.445 1.00 97.06 315 LEU A O 1
ATOM 2516 N N . THR A 1 316 ? 2.710 -4.306 -11.016 1.00 94.69 316 THR A N 1
ATOM 2517 C CA . THR A 1 316 ? 4.106 -3.910 -11.234 1.00 94.69 316 THR A CA 1
ATOM 2518 C C . THR A 1 316 ? 4.340 -2.509 -10.691 1.00 94.69 316 THR A C 1
ATOM 2520 O O . THR A 1 316 ? 3.434 -1.863 -10.155 1.00 94.69 316 THR A O 1
ATOM 2523 N N . ASN A 1 317 ? 5.577 -2.037 -10.812 1.00 93.12 317 ASN A N 1
ATOM 2524 C CA . ASN A 1 317 ? 5.852 -0.608 -10.818 1.00 93.12 317 ASN A CA 1
ATOM 2525 C C . ASN A 1 317 ? 5.335 0.063 -12.103 1.00 93.12 317 ASN A C 1
ATOM 2527 O O . ASN A 1 317 ? 4.773 -0.599 -12.978 1.00 93.12 317 ASN A O 1
ATOM 2531 N N . THR A 1 318 ? 5.506 1.376 -12.191 1.00 94.44 318 THR A N 1
ATOM 2532 C CA . THR A 1 318 ? 5.266 2.183 -13.393 1.00 94.44 318 THR A CA 1
ATOM 2533 C C . THR A 1 318 ? 6.165 1.767 -14.566 1.00 94.44 318 THR A C 1
ATOM 2535 O O . THR A 1 318 ? 7.185 1.100 -14.386 1.00 94.44 318 THR A O 1
ATOM 2538 N N . LEU A 1 319 ? 5.782 2.144 -15.788 1.00 95.38 319 LEU A N 1
ATOM 2539 C CA . LEU A 1 319 ? 6.608 1.992 -16.990 1.00 95.38 319 LEU A CA 1
ATOM 2540 C C . LEU A 1 319 ? 7.293 3.323 -17.316 1.00 95.38 319 LEU A C 1
ATOM 2542 O O . LEU A 1 319 ? 6.605 4.313 -17.539 1.00 95.38 319 LEU A O 1
ATOM 2546 N N . GLY A 1 320 ? 8.626 3.351 -17.370 1.00 94.25 320 GLY A N 1
ATOM 2547 C CA . GLY A 1 320 ? 9.363 4.543 -17.800 1.00 94.25 320 GLY A CA 1
ATOM 2548 C C . GLY A 1 320 ? 9.054 4.907 -19.257 1.00 94.25 320 GLY A C 1
ATOM 2549 O O . GLY A 1 320 ? 9.046 4.038 -20.129 1.00 94.25 320 GLY A O 1
ATOM 2550 N N . SER A 1 321 ? 8.800 6.188 -19.510 1.00 95.06 321 SER A N 1
ATOM 2551 C CA . SER A 1 321 ? 8.487 6.766 -20.821 1.00 95.06 321 SER A CA 1
ATOM 2552 C C . SER A 1 321 ? 9.147 8.135 -20.980 1.00 95.06 321 SER A C 1
ATOM 2554 O O . SER A 1 321 ? 9.436 8.810 -19.991 1.00 95.06 321 SER A O 1
ATOM 2556 N N . VAL A 1 322 ? 9.360 8.565 -22.222 1.00 96.44 322 VAL A N 1
ATOM 2557 C CA . VAL A 1 322 ? 9.875 9.911 -22.508 1.00 96.44 322 VAL A CA 1
ATOM 2558 C C . VAL A 1 322 ? 8.853 10.949 -22.052 1.00 96.44 322 VAL A C 1
ATOM 2560 O O . VAL A 1 322 ? 7.664 10.801 -22.321 1.00 96.44 322 VAL A O 1
ATOM 2563 N N . ASN A 1 323 ? 9.308 12.004 -21.377 1.00 95.75 323 ASN A N 1
ATOM 2564 C CA . ASN A 1 323 ? 8.462 13.145 -21.044 1.00 95.75 323 ASN A CA 1
ATOM 2565 C C . ASN A 1 323 ? 8.406 14.122 -22.227 1.00 95.75 323 ASN A C 1
ATOM 2567 O O . ASN A 1 323 ? 9.186 15.067 -22.317 1.00 95.75 323 ASN A O 1
ATOM 2571 N N . ASP A 1 324 ? 7.481 13.873 -23.149 1.00 93.75 324 ASP A N 1
ATOM 2572 C CA . ASP A 1 324 ? 7.242 14.675 -24.356 1.00 93.75 324 ASP A CA 1
ATOM 2573 C C . ASP A 1 324 ? 5.888 15.415 -24.326 1.00 93.75 324 ASP A C 1
ATOM 2575 O O . ASP A 1 324 ? 5.462 15.996 -25.324 1.00 93.75 324 ASP A O 1
ATOM 2579 N N . GLN A 1 325 ? 5.221 15.432 -23.164 1.00 90.38 325 GLN A N 1
ATOM 2580 C CA . GLN A 1 325 ? 3.862 15.964 -22.995 1.00 90.38 325 GLN A CA 1
ATOM 2581 C C . GLN A 1 325 ? 3.821 17.441 -22.577 1.00 90.38 325 GLN A C 1
ATOM 2583 O O . GLN A 1 325 ? 2.762 18.065 -22.627 1.00 90.38 325 GLN A O 1
ATOM 2588 N N . GLY A 1 326 ? 4.951 18.006 -22.137 1.00 91.19 326 GLY A N 1
ATOM 2589 C CA . GLY A 1 326 ? 5.068 19.421 -21.761 1.00 91.19 326 GLY A CA 1
ATOM 2590 C C . GLY A 1 326 ? 4.323 19.828 -20.481 1.00 91.19 326 GLY A C 1
ATOM 2591 O O . GLY A 1 326 ? 4.101 21.018 -20.271 1.00 91.19 326 GLY A O 1
ATOM 2592 N N . VAL A 1 327 ? 3.917 18.864 -19.644 1.00 93.38 327 VAL A N 1
ATOM 2593 C CA . VAL A 1 327 ? 3.179 19.107 -18.385 1.00 93.38 327 VAL A CA 1
ATOM 2594 C C . VAL A 1 327 ? 4.077 18.959 -17.160 1.00 93.38 327 VAL A C 1
ATOM 2596 O O . VAL A 1 327 ? 4.071 19.818 -16.281 1.00 93.38 327 VAL A O 1
ATOM 2599 N N . LEU A 1 328 ? 4.822 17.856 -17.091 1.00 95.25 328 LEU A N 1
ATOM 2600 C CA . LEU A 1 328 ? 5.694 17.525 -15.967 1.00 95.25 328 LEU A CA 1
ATOM 2601 C C . LEU A 1 328 ? 7.125 18.025 -16.240 1.00 95.25 328 LEU A C 1
ATOM 2603 O O . LEU A 1 328 ? 7.509 18.140 -17.407 1.00 95.25 328 LEU A O 1
ATOM 2607 N N . PRO A 1 329 ? 7.927 18.313 -15.205 1.00 93.88 329 PRO A N 1
ATOM 2608 C CA . PRO A 1 329 ? 9.334 18.680 -15.363 1.00 93.88 329 PRO A CA 1
ATOM 2609 C C . PRO A 1 329 ? 10.203 17.481 -15.795 1.00 93.88 329 PRO A C 1
ATOM 2611 O O . PRO A 1 329 ? 9.822 16.325 -15.635 1.00 93.88 329 PRO A O 1
ATOM 2614 N N . GLY A 1 330 ? 11.402 17.751 -16.320 1.00 93.38 330 GLY A N 1
ATOM 2615 C CA . GLY A 1 330 ? 12.369 16.718 -16.721 1.00 93.38 330 GLY A CA 1
ATOM 2616 C C . GLY A 1 330 ? 12.088 16.065 -18.082 1.00 93.38 330 GLY A C 1
ATOM 2617 O O . GLY A 1 330 ? 11.142 16.422 -18.772 1.00 93.38 330 GLY A O 1
ATOM 2618 N N . ASN A 1 331 ? 12.935 15.106 -18.475 1.00 93.56 331 ASN A N 1
ATOM 2619 C CA . ASN A 1 331 ? 12.878 14.438 -19.791 1.00 93.56 331 ASN A CA 1
ATOM 2620 C C . ASN A 1 331 ? 12.316 13.007 -19.737 1.00 93.56 331 ASN A C 1
ATOM 2622 O O . ASN A 1 331 ? 12.108 12.382 -20.775 1.00 93.56 331 ASN A O 1
ATOM 2626 N N . GLU A 1 332 ? 12.075 12.482 -18.539 1.00 93.12 332 GLU A N 1
ATOM 2627 C CA . GLU A 1 332 ? 11.548 11.141 -18.307 1.00 93.12 332 GLU A CA 1
ATOM 2628 C C . GLU A 1 332 ? 10.386 11.214 -17.318 1.00 93.12 332 GLU A C 1
ATOM 2630 O O . GLU A 1 332 ? 10.399 12.024 -16.392 1.00 93.12 332 GLU A O 1
ATOM 2635 N N . MET A 1 333 ? 9.383 10.367 -17.525 1.00 94.94 333 MET A N 1
ATOM 2636 C CA . MET A 1 333 ? 8.228 10.226 -16.649 1.00 94.94 333 MET A CA 1
ATOM 2637 C C . MET A 1 333 ? 7.794 8.762 -16.553 1.00 94.94 333 MET A C 1
ATOM 2639 O O . MET A 1 333 ? 8.126 7.928 -17.395 1.00 94.94 333 MET A O 1
ATOM 2643 N N . TYR A 1 334 ? 7.010 8.456 -15.529 1.00 94.50 334 TYR A N 1
ATOM 2644 C CA . TYR A 1 334 ? 6.647 7.104 -15.137 1.00 94.50 334 TYR A CA 1
ATOM 2645 C C . TYR A 1 334 ? 5.155 6.881 -15.334 1.00 94.50 334 TYR A C 1
ATOM 2647 O O . TYR A 1 334 ? 4.325 7.463 -14.644 1.00 94.50 334 TYR A O 1
ATOM 2655 N N . MET A 1 335 ? 4.816 6.045 -16.308 1.00 96.00 335 MET A N 1
ATOM 2656 C CA . MET A 1 335 ? 3.451 5.801 -16.746 1.00 96.00 335 MET A CA 1
ATOM 2657 C C . MET A 1 335 ? 2.775 4.700 -15.917 1.00 96.00 335 MET A C 1
ATOM 2659 O O . MET A 1 335 ? 3.338 3.638 -15.635 1.00 96.00 335 MET A O 1
ATOM 2663 N N . SER A 1 336 ? 1.528 4.959 -15.545 1.00 96.00 336 SER A N 1
ATOM 2664 C CA . SER A 1 336 ? 0.598 4.061 -14.869 1.00 96.00 336 SER A CA 1
ATOM 2665 C C . SER A 1 336 ? -0.806 4.202 -15.465 1.00 96.00 336 SER A C 1
ATOM 2667 O O . SER A 1 336 ? -1.084 5.091 -16.268 1.00 96.00 336 SER A O 1
ATOM 2669 N N . GLY A 1 337 ? -1.726 3.333 -15.049 1.00 94.88 337 GLY A N 1
ATOM 2670 C CA . GLY A 1 337 ? -3.108 3.339 -15.526 1.00 94.88 337 GLY A CA 1
ATOM 2671 C C . GLY A 1 337 ? -3.397 2.219 -16.518 1.00 94.88 337 GLY A C 1
ATOM 2672 O O . GLY A 1 337 ? -2.713 1.195 -16.53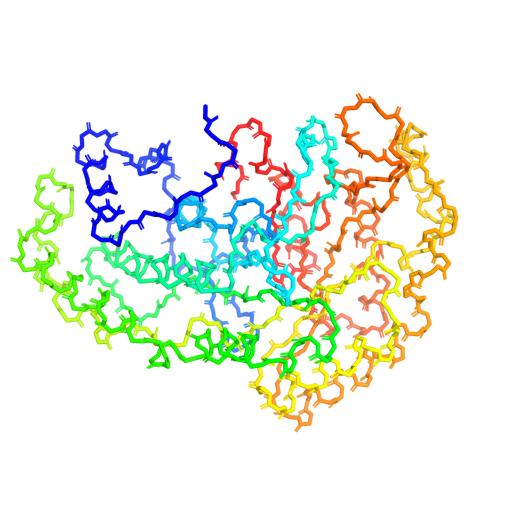4 1.00 94.88 337 GLY A O 1
ATOM 2673 N N . ARG A 1 338 ? -4.468 2.377 -17.303 1.00 93.75 338 ARG A N 1
ATOM 2674 C CA . ARG A 1 338 ? -5.080 1.280 -18.074 1.00 93.75 338 ARG A CA 1
ATOM 2675 C C . ARG A 1 338 ? -4.142 0.645 -19.104 1.00 93.75 338 ARG A C 1
ATOM 2677 O O . ARG A 1 338 ? -4.197 -0.565 -19.298 1.00 93.75 338 ARG A O 1
ATOM 2684 N N . SER A 1 339 ? -3.256 1.431 -19.709 1.00 95.44 339 SER A N 1
ATOM 2685 C CA . SER A 1 339 ? -2.247 0.962 -20.669 1.00 95.44 339 SER A CA 1
ATOM 2686 C C . SER A 1 339 ? -1.251 -0.032 -20.055 1.00 95.44 339 SER A C 1
ATOM 2688 O O . SER A 1 339 ? -0.678 -0.858 -20.763 1.00 95.44 339 SER A O 1
ATOM 2690 N N . LEU A 1 340 ? -1.099 -0.030 -18.726 1.00 96.94 340 LEU A N 1
ATOM 2691 C CA . LEU A 1 340 ? -0.201 -0.928 -18.006 1.00 96.94 340 LEU A CA 1
ATOM 2692 C C . LEU A 1 340 ? -0.814 -2.312 -17.721 1.00 96.94 340 LEU A C 1
ATOM 2694 O O . LEU A 1 340 ? -0.077 -3.272 -17.484 1.00 96.94 340 LEU A O 1
ATOM 2698 N N . LEU A 1 341 ? -2.145 -2.441 -17.770 1.00 97.25 341 LEU A N 1
ATOM 2699 C CA . LEU A 1 341 ? -2.875 -3.693 -17.531 1.00 97.25 341 LEU A CA 1
ATOM 2700 C C . LEU A 1 341 ? -2.422 -4.856 -18.439 1.00 97.25 341 LEU A C 1
ATOM 2702 O O . LEU A 1 341 ? -2.068 -5.911 -17.902 1.00 97.25 341 LEU A O 1
ATOM 2706 N N . PRO A 1 342 ? -2.388 -4.727 -19.784 1.00 97.62 342 PRO A N 1
ATOM 2707 C CA . PRO A 1 342 ? -1.997 -5.835 -20.662 1.00 97.62 342 PRO A CA 1
ATOM 2708 C C . PRO A 1 342 ? -0.532 -6.255 -20.471 1.00 97.62 342 PRO A C 1
ATOM 2710 O O . PRO A 1 342 ? -0.204 -7.436 -20.575 1.00 97.62 342 PRO A O 1
ATOM 2713 N N . ILE A 1 343 ? 0.349 -5.312 -20.131 1.00 98.31 343 ILE A N 1
ATOM 2714 C CA . ILE A 1 343 ? 1.767 -5.585 -19.868 1.00 98.31 343 ILE A CA 1
ATOM 2715 C C . ILE A 1 343 ? 1.915 -6.341 -18.542 1.00 98.31 343 ILE A C 1
ATOM 2717 O O . ILE A 1 343 ? 2.538 -7.400 -18.478 1.00 98.31 343 ILE A O 1
ATOM 2721 N N . SER A 1 344 ? 1.281 -5.835 -17.487 1.00 97.88 344 SER A N 1
ATOM 2722 C CA . SER A 1 344 ? 1.384 -6.382 -16.131 1.00 97.88 344 SER A CA 1
ATOM 2723 C C . SER A 1 344 ? 0.767 -7.774 -16.014 1.00 97.88 344 SER A C 1
ATOM 2725 O O . SER A 1 344 ? 1.360 -8.672 -15.415 1.00 97.88 344 SER A O 1
ATOM 2727 N N . THR A 1 345 ? -0.388 -7.999 -16.644 1.00 98.00 345 THR A N 1
ATOM 2728 C CA . THR A 1 345 ? -1.020 -9.328 -16.716 1.00 98.00 345 THR A CA 1
ATOM 2729 C C . THR A 1 345 ? -0.188 -10.320 -17.532 1.00 98.00 345 THR A C 1
ATOM 2731 O O . THR A 1 345 ? -0.129 -11.508 -17.194 1.00 98.00 345 THR A O 1
ATOM 2734 N N . LYS A 1 346 ? 0.530 -9.857 -18.567 1.00 98.25 346 LYS A N 1
ATOM 2735 C CA . LYS A 1 346 ? 1.471 -10.696 -19.317 1.00 98.25 346 LYS A CA 1
ATOM 2736 C C . LYS A 1 346 ? 2.667 -11.111 -18.461 1.00 98.25 346 LYS A C 1
ATOM 2738 O O . LYS A 1 346 ? 2.997 -12.296 -18.455 1.00 98.25 346 LYS A O 1
ATOM 2743 N N . VAL A 1 347 ? 3.259 -10.191 -17.694 1.00 98.12 347 VAL A N 1
ATOM 2744 C CA . VAL A 1 347 ? 4.315 -10.517 -16.715 1.00 98.12 347 VAL A CA 1
ATOM 2745 C C . VAL A 1 347 ? 3.793 -11.517 -15.678 1.00 98.12 347 VAL A C 1
ATOM 2747 O O . VAL A 1 347 ? 4.425 -12.549 -15.452 1.00 98.12 347 VAL A O 1
ATOM 2750 N N . ALA A 1 348 ? 2.599 -11.284 -15.122 1.00 98.06 348 ALA A N 1
ATOM 2751 C CA . ALA A 1 348 ? 1.966 -12.202 -14.172 1.00 98.06 348 ALA A CA 1
ATOM 2752 C C . ALA A 1 348 ? 1.773 -13.606 -14.763 1.00 98.06 348 ALA A C 1
ATOM 2754 O O . ALA A 1 348 ? 2.014 -14.603 -14.085 1.00 98.06 348 ALA A O 1
ATOM 2755 N N . THR A 1 349 ? 1.402 -13.697 -16.042 1.00 97.81 349 THR A N 1
ATOM 2756 C CA . THR A 1 349 ? 1.264 -14.970 -16.762 1.00 97.81 349 THR A CA 1
ATOM 2757 C C . THR A 1 349 ? 2.600 -15.700 -16.899 1.00 97.81 349 THR A C 1
ATOM 2759 O O . THR A 1 349 ? 2.645 -16.915 -16.710 1.00 97.81 349 THR A O 1
ATOM 2762 N N . LEU A 1 350 ? 3.684 -14.993 -17.234 1.00 98.19 350 LEU A N 1
ATOM 2763 C CA . LEU A 1 350 ? 5.018 -15.591 -17.361 1.00 98.19 350 LEU A CA 1
ATOM 2764 C C . LEU A 1 350 ? 5.501 -16.156 -16.022 1.00 98.19 350 LEU A C 1
ATOM 2766 O O . LEU A 1 350 ? 5.859 -17.330 -15.951 1.00 98.19 350 LEU A O 1
ATOM 2770 N N . LEU A 1 351 ? 5.400 -15.367 -14.949 1.00 98.19 351 LEU A N 1
ATOM 2771 C CA . LEU A 1 351 ? 5.780 -15.808 -13.606 1.00 98.19 351 LEU A CA 1
ATOM 2772 C C . LEU A 1 351 ? 4.880 -16.942 -13.100 1.00 98.19 351 LEU A C 1
ATOM 2774 O O . LEU A 1 351 ? 5.364 -17.918 -12.536 1.00 98.19 351 LEU A O 1
ATOM 2778 N N . SER A 1 352 ? 3.573 -16.878 -13.355 1.00 97.81 352 SER A N 1
ATOM 2779 C CA . SER A 1 352 ? 2.662 -17.962 -12.971 1.00 97.81 352 SER A CA 1
ATOM 2780 C C . SER A 1 352 ? 3.005 -19.273 -13.679 1.00 97.81 352 SER A C 1
ATOM 2782 O O . SER A 1 352 ? 2.905 -20.332 -13.065 1.00 97.81 352 SER A O 1
ATOM 2784 N N . LYS A 1 353 ? 3.442 -19.230 -14.944 1.00 97.69 353 LYS A N 1
ATOM 2785 C CA . LYS A 1 353 ? 3.914 -20.423 -15.665 1.00 97.69 353 LYS A CA 1
ATOM 2786 C C . LYS A 1 353 ? 5.222 -20.957 -15.085 1.00 97.69 353 LYS A C 1
ATOM 2788 O O . LYS A 1 353 ? 5.299 -22.154 -14.826 1.00 97.69 353 LYS A O 1
ATOM 2793 N N . GLU A 1 354 ? 6.197 -20.083 -14.842 1.00 98.12 354 GLU A N 1
ATOM 2794 C CA . GLU A 1 354 ? 7.503 -20.446 -14.275 1.00 98.12 354 GLU A CA 1
ATOM 2795 C C . GLU A 1 354 ? 7.368 -21.131 -12.905 1.00 98.12 354 GLU A C 1
ATOM 2797 O O . GLU A 1 354 ? 7.971 -22.170 -12.651 1.00 98.12 354 GLU A O 1
ATOM 2802 N N . PHE A 1 355 ? 6.511 -20.594 -12.035 1.00 98.00 355 PHE A N 1
ATOM 2803 C CA . PHE A 1 355 ? 6.334 -21.083 -10.666 1.00 98.00 355 PHE A CA 1
ATOM 2804 C C . PHE A 1 355 ? 5.131 -22.028 -10.496 1.00 98.00 355 PHE A C 1
ATOM 2806 O O . PHE A 1 355 ? 4.720 -22.318 -9.369 1.00 98.00 355 PHE A O 1
ATOM 2813 N N . GLY A 1 356 ? 4.522 -22.494 -11.594 1.00 96.75 356 GLY A N 1
ATOM 2814 C CA . GLY A 1 356 ? 3.375 -23.411 -11.568 1.00 96.75 356 GLY A CA 1
ATOM 2815 C C . GLY A 1 356 ? 2.179 -22.899 -10.753 1.00 96.75 356 GLY A C 1
ATOM 2816 O O . GLY A 1 356 ? 1.531 -23.680 -10.059 1.00 96.75 356 GLY A O 1
ATOM 2817 N N . GLY A 1 357 ? 1.937 -21.586 -10.774 1.00 95.56 357 GLY A N 1
ATOM 2818 C CA . GLY A 1 357 ? 0.856 -20.908 -10.051 1.00 95.56 357 GLY A CA 1
ATOM 2819 C C . GLY A 1 357 ? 1.051 -20.801 -8.535 1.00 95.56 357 GLY A C 1
ATOM 2820 O O . GLY A 1 357 ? 0.103 -20.466 -7.832 1.00 95.56 357 GLY A O 1
ATOM 2821 N N . LYS A 1 358 ? 2.247 -21.110 -8.012 1.00 95.38 358 LYS A N 1
ATOM 2822 C CA . LYS A 1 358 ? 2.507 -21.155 -6.560 1.00 95.38 358 LYS A CA 1
ATOM 2823 C C . LYS A 1 358 ? 3.160 -19.900 -5.992 1.00 95.38 358 LYS A C 1
ATOM 2825 O O . LYS A 1 358 ? 3.103 -19.709 -4.781 1.00 95.38 358 LYS A O 1
ATOM 2830 N N . LEU A 1 359 ? 3.798 -19.077 -6.826 1.00 97.31 359 LEU A N 1
ATOM 2831 C CA . LEU A 1 359 ? 4.396 -17.816 -6.388 1.00 97.31 359 LEU A CA 1
ATOM 2832 C C . LEU A 1 359 ? 3.278 -16.833 -6.002 1.00 97.31 359 LEU A C 1
ATOM 2834 O O . LEU A 1 359 ? 2.442 -16.535 -6.856 1.00 97.31 359 LEU A O 1
ATOM 2838 N N . PRO A 1 360 ? 3.243 -16.306 -4.765 1.00 96.88 360 PRO A N 1
ATOM 2839 C CA . PRO A 1 360 ? 2.292 -15.264 -4.397 1.00 96.88 360 PRO A CA 1
ATOM 2840 C C . PRO A 1 360 ? 2.513 -13.993 -5.226 1.00 96.88 360 PRO A C 1
ATOM 2842 O O . PRO A 1 360 ? 3.636 -13.491 -5.315 1.00 96.88 360 PRO A O 1
ATOM 2845 N N . ILE A 1 361 ? 1.435 -13.462 -5.809 1.00 97.62 361 ILE A N 1
ATOM 2846 C CA . ILE A 1 361 ? 1.451 -12.249 -6.634 1.00 97.62 361 ILE A CA 1
ATOM 2847 C C . ILE A 1 361 ? 0.482 -11.221 -6.042 1.00 97.62 361 ILE A C 1
ATOM 2849 O O . ILE A 1 361 ? -0.736 -11.376 -6.148 1.00 97.62 361 ILE A O 1
ATOM 2853 N N . SER A 1 362 ? 1.044 -10.152 -5.474 1.00 97.44 362 SER A N 1
ATOM 2854 C CA . SER A 1 362 ? 0.349 -8.882 -5.232 1.00 97.44 362 SER A CA 1
ATOM 2855 C C . SER A 1 362 ? 0.315 -8.063 -6.528 1.00 97.44 362 SER A C 1
ATOM 2857 O O . SER A 1 362 ? 1.234 -8.161 -7.342 1.00 97.44 362 SER A O 1
ATOM 2859 N N . TYR A 1 363 ? -0.715 -7.249 -6.759 1.00 97.81 363 TYR A N 1
ATOM 2860 C CA . TYR A 1 363 ? -0.917 -6.580 -8.051 1.00 97.81 363 TYR A CA 1
ATOM 2861 C C . TYR A 1 363 ? -1.226 -5.090 -7.929 1.00 97.81 363 TYR A C 1
ATOM 2863 O O . TYR A 1 363 ? -1.932 -4.686 -7.021 1.00 97.81 363 TYR A O 1
ATOM 2871 N N . SER A 1 364 ? -0.718 -4.271 -8.849 1.00 96.00 364 SER A N 1
ATOM 2872 C CA . SER A 1 364 ? -0.961 -2.824 -8.942 1.00 96.00 364 SER A CA 1
ATOM 2873 C C . SER A 1 364 ? -0.867 -2.254 -10.367 1.00 96.00 364 SER A C 1
ATOM 2875 O O . SER A 1 364 ? -0.948 -1.039 -10.552 1.00 96.00 364 SER A O 1
ATOM 2877 N N . GLY A 1 365 ? -0.673 -3.096 -11.385 1.00 95.94 365 GLY A N 1
ATOM 2878 C CA . GLY A 1 365 ? -0.442 -2.658 -12.761 1.00 95.94 365 GLY A CA 1
ATOM 2879 C C . GLY A 1 365 ? -1.728 -2.420 -13.554 1.00 95.94 365 GLY A C 1
ATOM 2880 O O . GLY A 1 365 ? -2.242 -3.334 -14.192 1.00 95.94 365 GLY A O 1
ATOM 2881 N N . GLY A 1 366 ? -2.276 -1.205 -13.521 1.00 95.62 366 GLY A N 1
ATOM 2882 C CA . GLY A 1 366 ? -3.432 -0.832 -14.354 1.00 95.62 366 GLY A CA 1
ATOM 2883 C C . GLY A 1 366 ? -4.768 -1.478 -13.961 1.00 95.62 366 GLY A C 1
ATOM 2884 O O . GLY A 1 366 ? -5.685 -1.531 -14.778 1.00 95.62 366 GLY A O 1
ATOM 2885 N N . ALA A 1 367 ? -4.890 -1.974 -12.725 1.00 96.25 367 ALA A N 1
ATOM 2886 C CA . ALA A 1 367 ? -6.168 -2.429 -12.185 1.00 96.25 367 ALA A CA 1
ATOM 2887 C C . ALA A 1 367 ? -7.156 -1.257 -12.053 1.00 96.25 367 ALA A C 1
ATOM 2889 O O . ALA A 1 367 ? -6.776 -0.152 -11.665 1.00 96.25 367 ALA A O 1
ATOM 2890 N N . THR A 1 368 ? -8.424 -1.519 -12.360 1.00 95.50 368 THR A N 1
ATOM 2891 C CA . THR A 1 368 ? -9.528 -0.554 -12.262 1.00 95.50 368 THR A CA 1
ATOM 2892 C C . THR A 1 368 ? -10.737 -1.207 -11.602 1.00 95.50 368 THR A C 1
ATOM 2894 O O . THR A 1 368 ? -10.806 -2.440 -11.537 1.00 95.50 368 THR A O 1
ATOM 2897 N N . ALA A 1 369 ? -11.728 -0.401 -11.216 1.00 94.81 369 ALA A N 1
ATOM 2898 C CA . ALA A 1 369 ? -13.040 -0.884 -10.774 1.00 94.81 369 ALA A CA 1
ATOM 2899 C C . ALA A 1 369 ? -13.667 -1.939 -11.717 1.00 94.81 369 ALA A C 1
ATOM 2901 O O . ALA A 1 369 ? -14.389 -2.828 -11.275 1.00 94.81 369 ALA A O 1
ATOM 2902 N N . PHE A 1 370 ? -13.365 -1.879 -13.020 1.00 94.75 370 PHE A N 1
ATOM 2903 C CA . PHE A 1 370 ? -13.925 -2.789 -14.023 1.00 94.75 370 PHE A CA 1
ATOM 2904 C C . PHE A 1 370 ? -13.146 -4.096 -14.188 1.00 94.75 370 PHE A C 1
ATOM 2906 O O . PHE A 1 370 ? -13.698 -5.066 -14.691 1.00 94.75 370 PHE A O 1
ATOM 2913 N N . THR A 1 371 ? -11.872 -4.135 -13.791 1.00 95.62 371 THR A N 1
ATOM 2914 C CA . THR A 1 371 ? -10.977 -5.276 -14.061 1.00 95.62 371 THR A CA 1
ATOM 2915 C C . THR A 1 371 ? -10.550 -6.017 -12.800 1.00 95.62 371 THR A C 1
ATOM 2917 O O . THR A 1 371 ? -10.030 -7.128 -12.881 1.00 95.62 371 THR A O 1
ATOM 2920 N N . VAL A 1 372 ? -10.762 -5.423 -11.623 1.00 95.69 372 VAL A N 1
ATOM 2921 C CA . VAL A 1 372 ? -10.326 -5.982 -10.337 1.00 95.69 372 VAL A CA 1
ATOM 2922 C C . VAL A 1 372 ? -10.945 -7.350 -10.044 1.00 95.69 372 VAL A C 1
ATOM 2924 O O . VAL A 1 372 ? -10.259 -8.230 -9.525 1.00 95.69 372 VAL A O 1
ATOM 2927 N N . LYS A 1 373 ? -12.208 -7.563 -10.437 1.00 94.94 373 LYS A N 1
ATOM 2928 C CA . LYS A 1 373 ? -12.895 -8.848 -10.273 1.00 94.94 373 LYS A CA 1
ATOM 2929 C C . LYS A 1 373 ? -12.225 -9.950 -11.095 1.00 94.94 373 LYS A C 1
ATOM 2931 O O . LYS A 1 373 ? -11.898 -10.993 -10.536 1.00 94.94 373 LYS A O 1
ATOM 2936 N N . ASP A 1 374 ? -11.966 -9.701 -12.376 1.00 96.56 374 ASP A N 1
ATOM 2937 C CA . ASP A 1 374 ? -11.344 -10.687 -13.267 1.00 96.56 374 ASP A CA 1
ATOM 2938 C C . ASP A 1 374 ? -9.906 -11.013 -12.833 1.00 96.56 374 ASP A C 1
ATOM 2940 O O . ASP A 1 374 ? -9.499 -12.175 -12.835 1.00 96.56 374 ASP A O 1
ATOM 2944 N N . LEU A 1 375 ? -9.149 -10.002 -12.383 1.00 96.38 375 LEU A N 1
ATOM 2945 C CA . LEU A 1 375 ? -7.819 -10.194 -11.791 1.00 96.38 375 LEU A CA 1
ATOM 2946 C C . LEU A 1 375 ? -7.884 -11.085 -10.540 1.00 96.38 375 LEU A C 1
ATOM 2948 O O . LEU A 1 375 ? -7.076 -11.998 -10.373 1.00 96.38 375 LEU A O 1
ATOM 2952 N N . PHE A 1 376 ? -8.859 -10.854 -9.660 1.00 94.94 376 PHE A N 1
ATOM 2953 C CA . PHE A 1 376 ? -9.023 -11.667 -8.458 1.00 94.94 376 PHE A CA 1
ATOM 2954 C C . PHE A 1 376 ? -9.412 -13.118 -8.787 1.00 94.94 376 PHE A C 1
ATOM 2956 O O . PHE A 1 376 ? -8.863 -14.066 -8.211 1.00 94.94 376 PHE A O 1
ATOM 2963 N N . GLU A 1 377 ? -10.332 -13.301 -9.738 1.00 94.56 377 GLU A N 1
ATOM 2964 C CA . GLU A 1 377 ? -10.789 -14.611 -10.214 1.00 94.56 377 GLU A CA 1
ATOM 2965 C C . GLU A 1 377 ? -9.674 -15.395 -10.924 1.00 94.56 377 GLU A C 1
ATOM 2967 O O . GLU A 1 377 ? -9.659 -16.624 -10.854 1.00 94.56 377 GLU A O 1
ATOM 2972 N N . SER A 1 378 ? -8.670 -14.717 -11.497 1.00 94.00 378 SER A N 1
ATOM 2973 C CA . SER A 1 378 ? -7.468 -15.362 -12.045 1.00 94.00 378 SER A CA 1
ATOM 2974 C C . SER A 1 378 ? -6.486 -15.863 -10.973 1.00 94.00 378 SER A C 1
ATOM 2976 O O . SER A 1 378 ? -5.431 -16.401 -11.310 1.00 94.00 378 SER A O 1
ATOM 2978 N N . GLY A 1 379 ? -6.795 -15.671 -9.687 1.00 91.81 379 GLY A N 1
ATOM 2979 C CA . GLY A 1 379 ? -5.983 -16.115 -8.554 1.00 91.81 379 GLY A CA 1
ATOM 2980 C C . GLY A 1 379 ? -5.044 -15.052 -7.978 1.00 91.81 379 GLY A C 1
ATOM 2981 O O . GLY A 1 379 ? -4.442 -15.303 -6.933 1.00 91.81 379 GLY A O 1
ATOM 2982 N N . ILE A 1 380 ? -4.952 -13.868 -8.589 1.00 93.75 380 ILE A N 1
ATOM 2983 C CA . ILE A 1 380 ? -4.070 -12.781 -8.144 1.00 93.75 380 ILE A CA 1
ATOM 2984 C C . ILE A 1 380 ? -4.652 -12.107 -6.902 1.00 93.75 380 ILE A C 1
ATOM 2986 O O . ILE A 1 380 ? -5.824 -11.731 -6.877 1.00 93.75 380 ILE A O 1
ATOM 2990 N N . ARG A 1 381 ? -3.830 -11.956 -5.859 1.00 92.56 381 ARG A N 1
ATOM 2991 C CA . ARG A 1 381 ? -4.225 -11.326 -4.596 1.00 92.56 381 ARG A CA 1
ATOM 2992 C C . ARG A 1 381 ? -3.012 -11.058 -3.689 1.00 92.56 381 ARG A C 1
ATOM 2994 O O . ARG A 1 381 ? -2.147 -11.930 -3.583 1.00 92.56 381 ARG A O 1
ATOM 3001 N N . PRO A 1 382 ? -2.983 -9.935 -2.948 1.00 96.19 382 PRO A N 1
ATOM 3002 C CA . PRO A 1 382 ? -3.952 -8.831 -2.966 1.00 96.19 382 PRO A CA 1
ATOM 3003 C C . PRO A 1 382 ? -3.814 -7.945 -4.219 1.00 96.19 382 PRO A C 1
ATOM 3005 O O . PRO A 1 382 ? -2.827 -8.035 -4.947 1.00 96.19 382 PRO A O 1
ATOM 3008 N N . ILE A 1 383 ? -4.808 -7.095 -4.483 1.00 97.75 383 ILE A N 1
ATOM 3009 C CA . ILE A 1 383 ? -4.825 -6.150 -5.609 1.00 97.75 383 ILE A CA 1
ATOM 3010 C C . ILE A 1 383 ? -4.919 -4.732 -5.053 1.00 97.75 383 ILE A C 1
ATOM 3012 O O . ILE A 1 383 ? -5.804 -4.423 -4.267 1.00 97.75 383 ILE A O 1
ATOM 3016 N N . THR A 1 384 ? -4.023 -3.851 -5.468 1.00 97.88 384 THR A N 1
ATOM 3017 C CA . THR A 1 384 ? -3.989 -2.462 -5.026 1.00 97.88 384 THR A CA 1
ATOM 3018 C C . THR A 1 384 ? -4.190 -1.492 -6.182 1.00 97.88 384 THR A C 1
ATOM 3020 O O . THR A 1 384 ? -3.687 -1.729 -7.279 1.00 97.88 384 THR A O 1
ATOM 3023 N N . LEU A 1 385 ? -4.905 -0.395 -5.945 1.00 96.81 385 LEU A N 1
ATOM 3024 C CA . LEU A 1 385 ? -5.224 0.617 -6.952 1.00 96.81 385 LEU A CA 1
ATOM 3025 C C . LEU A 1 385 ? -4.535 1.950 -6.611 1.00 96.81 385 LEU A C 1
ATOM 3027 O O . LEU A 1 385 ? -4.346 2.283 -5.444 1.00 96.81 385 LEU A O 1
ATOM 3031 N N . ALA A 1 386 ? -4.154 2.708 -7.642 1.00 95.38 386 ALA A N 1
ATOM 3032 C CA . ALA A 1 386 ? -3.636 4.075 -7.508 1.00 95.38 386 ALA A CA 1
ATOM 3033 C C . ALA A 1 386 ? -4.259 4.991 -8.565 1.00 95.38 386 ALA A C 1
ATOM 3035 O O . ALA A 1 386 ? -5.129 5.795 -8.248 1.00 95.38 386 ALA A O 1
ATOM 3036 N N . THR A 1 387 ? -3.878 4.824 -9.837 1.00 95.88 387 THR A N 1
ATOM 3037 C CA . THR A 1 387 ? -4.334 5.680 -10.945 1.00 95.88 387 THR A CA 1
ATOM 3038 C C . THR A 1 387 ? -5.850 5.745 -11.054 1.00 95.88 387 THR A C 1
ATOM 3040 O O . THR A 1 387 ? -6.399 6.824 -11.241 1.00 95.88 387 THR A O 1
ATOM 3043 N N . ASP A 1 388 ? -6.539 4.610 -10.906 1.00 95.75 388 ASP A N 1
ATOM 3044 C CA . ASP A 1 388 ? -7.998 4.585 -10.984 1.00 95.75 388 ASP A CA 1
ATOM 3045 C C . ASP A 1 388 ? -8.624 5.467 -9.894 1.00 95.75 388 ASP A C 1
ATOM 3047 O O . ASP A 1 388 ? -9.504 6.258 -10.200 1.00 95.75 388 ASP A O 1
ATOM 3051 N N . MET A 1 389 ? -8.082 5.454 -8.672 1.00 95.69 389 MET A N 1
ATOM 3052 C CA . MET A 1 389 ? -8.541 6.286 -7.551 1.00 95.69 389 MET A CA 1
ATOM 3053 C C . MET A 1 389 ? -8.159 7.777 -7.672 1.00 95.69 389 MET A C 1
ATOM 3055 O O . MET A 1 389 ? -8.569 8.573 -6.829 1.00 95.69 389 MET A O 1
ATOM 3059 N N . LEU A 1 390 ? -7.354 8.180 -8.665 1.00 95.12 390 LEU A N 1
ATOM 3060 C CA . LEU A 1 390 ? -7.102 9.597 -8.989 1.00 95.12 390 LEU A CA 1
ATOM 3061 C C . LEU A 1 390 ? -8.134 10.161 -9.981 1.00 95.12 390 LEU A C 1
ATOM 3063 O O . LEU A 1 390 ? -8.219 11.375 -10.153 1.00 95.12 390 LEU A O 1
ATOM 3067 N N . LYS A 1 391 ? -8.918 9.294 -10.633 1.00 93.25 391 LYS A N 1
ATOM 3068 C CA . LYS A 1 391 ? -9.943 9.679 -11.611 1.00 93.25 391 LYS A CA 1
ATOM 3069 C C . LYS A 1 391 ? -11.243 10.126 -10.921 1.00 93.25 391 LYS A C 1
ATOM 3071 O O . LYS A 1 391 ? -11.427 9.871 -9.727 1.00 93.25 391 LYS A O 1
ATOM 3076 N N . PRO A 1 392 ? -12.190 10.755 -11.651 1.00 93.25 392 PRO A N 1
ATOM 3077 C CA . PRO A 1 392 ? -13.503 11.094 -11.105 1.00 93.25 392 PRO A CA 1
ATOM 3078 C C . PRO A 1 392 ? -14.182 9.909 -10.400 1.00 93.25 392 PRO A C 1
ATOM 3080 O O . PRO A 1 392 ? -14.240 8.797 -10.932 1.00 93.25 392 PRO A O 1
ATOM 3083 N N . GLY A 1 393 ? -14.678 10.169 -9.189 1.00 92.50 393 GLY A N 1
ATOM 3084 C CA . GLY A 1 393 ? -15.128 9.162 -8.219 1.00 92.50 393 GLY A CA 1
ATOM 3085 C C . GLY A 1 393 ? -14.142 8.966 -7.060 1.00 92.50 393 GLY A C 1
ATOM 3086 O O . GLY A 1 393 ? -14.561 8.650 -5.948 1.00 92.50 393 GLY A O 1
ATOM 3087 N N . GLY A 1 394 ? -12.848 9.230 -7.275 1.00 94.88 394 GLY A N 1
ATOM 3088 C CA . GLY A 1 394 ? -11.830 9.201 -6.226 1.00 94.88 394 GLY A CA 1
ATOM 3089 C C . GLY A 1 394 ? -11.782 7.856 -5.497 1.00 94.88 394 GLY A C 1
ATOM 3090 O O . GLY A 1 394 ? -11.730 6.800 -6.125 1.00 94.88 394 GLY A O 1
ATOM 3091 N N . TYR A 1 395 ? -11.856 7.901 -4.165 1.00 96.62 395 TYR A N 1
ATOM 3092 C CA . TYR A 1 395 ? -11.873 6.712 -3.308 1.00 96.62 395 TYR A CA 1
ATOM 3093 C C . TYR A 1 395 ? -13.025 5.749 -3.627 1.00 96.62 395 TYR A C 1
ATOM 3095 O O . TYR A 1 395 ? -12.807 4.549 -3.607 1.00 96.62 395 TYR A O 1
ATOM 3103 N N . THR A 1 396 ? -14.212 6.242 -4.001 1.00 94.81 396 THR A N 1
ATOM 3104 C CA . THR A 1 396 ? -15.426 5.414 -4.222 1.00 94.81 396 THR A CA 1
ATOM 3105 C C . THR A 1 396 ? -15.354 4.481 -5.436 1.00 94.81 396 THR A C 1
ATOM 3107 O O . THR A 1 396 ? -16.300 3.756 -5.729 1.00 94.81 396 THR A O 1
ATOM 3110 N N . ARG A 1 397 ? -14.244 4.533 -6.178 1.00 94.19 397 ARG A N 1
ATOM 3111 C CA . ARG A 1 397 ? -13.932 3.601 -7.263 1.00 94.19 397 ARG A CA 1
ATOM 3112 C C . ARG A 1 397 ? -13.304 2.296 -6.772 1.00 94.19 397 ARG A C 1
ATOM 3114 O O . ARG A 1 397 ? -13.268 1.338 -7.541 1.00 94.19 397 ARG A O 1
ATOM 3121 N N . LEU A 1 398 ? -12.745 2.301 -5.560 1.00 92.56 398 LEU A N 1
ATOM 3122 C CA . LEU A 1 398 ? -12.279 1.106 -4.859 1.00 92.56 398 LEU A CA 1
ATOM 3123 C C . LEU A 1 398 ? -13.484 0.264 -4.430 1.00 92.56 398 LEU A C 1
ATOM 3125 O O . LEU A 1 398 ? -13.364 -0.979 -4.529 1.00 92.56 398 LEU A O 1
#